Protein AF-A0A966Q0H3-F1 (afdb_monomer)

Solvent-accessible surface area (backbone atoms only — not comparable to full-atom values): 29306 Å² total; per-residue (Å²): 116,71,70,56,72,44,57,54,31,23,64,29,39,49,65,51,58,59,66,62,51,51,48,37,51,58,52,35,59,73,34,54,51,85,76,79,42,37,52,61,47,54,52,57,45,47,52,50,30,63,66,41,38,54,67,26,27,61,23,85,40,58,34,44,87,82,36,68,55,51,45,51,46,53,69,74,58,60,69,76,71,66,55,95,95,41,77,69,50,74,67,47,51,54,50,35,32,52,44,50,16,27,44,43,16,7,38,15,30,26,44,28,40,40,70,74,66,41,58,80,72,53,42,78,52,71,56,48,38,34,40,44,64,81,42,56,28,79,91,53,41,84,75,62,46,65,45,80,79,44,98,52,51,55,76,57,39,48,35,38,36,37,61,91,51,37,37,39,33,33,28,76,43,62,32,56,43,92,86,46,75,78,58,60,72,41,84,40,39,48,61,70,73,51,49,46,80,92,32,51,65,58,54,50,51,50,49,53,36,48,41,50,29,57,23,46,53,54,53,49,31,35,76,66,21,61,40,54,66,72,67,45,44,81,39,81,93,36,52,46,92,43,72,67,57,38,51,60,40,51,72,32,76,69,29,22,48,42,54,62,67,37,82,36,54,49,45,77,58,43,33,96,44,49,80,62,28,73,77,30,42,42,56,89,39,68,91,75,72,85,64,91,69,45,56,63,75,52,68,81,75,70,48,84,84,61,94,73,79,53,60,74,60,53,46,65,34,76,61,28,62,21,35,48,53,50,49,58,48,46,47,62,55,56,92,75,18,58,53,56,47,41,48,50,52,50,48,44,76,42,12,51,66,49,38,55,49,49,45,34,58,68,63,40,73,53,50,67,61,55,43,50,69,34,58,34,82,51,85,91,46,89,56,55,73,35,37,42,58,80,68,28,50,77,44,48,33,44,33,34,7,18,10,27,46,48,75,49,79,43,79,44,63,40,88,85,78,65,47,76,44,80,45,60,43,58,44,60,46,75,43,77,20,51,76,47,43,46,64,51,52,52,47,33,54,49,45,60,60,64,78,53,87,38,95,33,60,38,40,49,45,75,35,66,71,68,44,66,73,49,92,50,56,58,50,44,34,32,40,28,42,22,39,98,92,51,64,44,48,45,32,40,33,39,39,34,59,65,54,50,67,83,50,68,35,37,32,33,30,30,76,21,72,62,35,50,53,55,55,65,63,74,62,88,80,84,53,95,74,75,61,78,86,112

Mean predicted aligned error: 10.53 Å

Nearest PDB structures (foldseek):
  6hxt-assembly2_B  TM=2.323E-01  e=4.859E+00  Homo sapiens

Structure (mmCIF, N/CA/C/O backbone):
data_AF-A0A966Q0H3-F1
#
_entry.id   AF-A0A966Q0H3-F1
#
loop_
_atom_site.group_PDB
_atom_site.id
_atom_site.type_symbol
_atom_site.label_atom_id
_atom_site.label_alt_id
_atom_site.label_comp_id
_atom_site.label_asym_id
_atom_site.label_entity_id
_atom_site.label_seq_id
_atom_site.pdbx_PDB_ins_code
_atom_site.Cartn_x
_atom_site.Cartn_y
_atom_site.Cartn_z
_atom_site.occupancy
_atom_site.B_iso_or_equiv
_atom_site.auth_seq_id
_atom_site.auth_comp_id
_atom_site.auth_asym_id
_atom_site.auth_atom_id
_atom_site.pdbx_PDB_model_num
ATOM 1 N N . MET A 1 1 ? 5.434 16.702 6.478 1.00 52.69 1 MET A N 1
ATOM 2 C CA . MET A 1 1 ? 4.318 15.955 7.083 1.00 52.69 1 MET A CA 1
ATOM 3 C C . MET A 1 1 ? 4.585 14.485 6.889 1.00 52.69 1 MET A C 1
ATOM 5 O O . MET A 1 1 ? 4.750 14.071 5.744 1.00 52.69 1 MET A O 1
ATOM 9 N N . ALA A 1 2 ? 4.659 13.743 7.985 1.00 69.88 2 ALA A N 1
ATOM 10 C CA . ALA A 1 2 ? 4.952 12.314 7.953 1.00 69.88 2 ALA A CA 1
ATOM 11 C C . ALA A 1 2 ? 3.745 11.426 7.592 1.00 69.88 2 ALA A C 1
ATOM 13 O O . ALA A 1 2 ? 3.946 10.271 7.238 1.00 69.88 2 ALA A O 1
ATOM 14 N N . TYR A 1 3 ? 2.523 11.966 7.657 1.00 83.69 3 TYR A N 1
ATOM 15 C CA . TYR A 1 3 ? 1.271 11.202 7.575 1.00 83.69 3 TYR A CA 1
ATOM 16 C C . TYR A 1 3 ? 0.428 11.578 6.349 1.00 83.69 3 TYR A C 1
ATOM 18 O O . TYR A 1 3 ? 0.468 12.721 5.878 1.00 83.69 3 TYR A O 1
ATOM 26 N N . GLU A 1 4 ? -0.361 10.641 5.826 1.00 86.56 4 GLU A N 1
ATOM 27 C CA . GLU A 1 4 ? -1.357 10.937 4.790 1.00 86.56 4 GLU A CA 1
ATOM 28 C C . GLU A 1 4 ? -2.662 11.480 5.404 1.00 86.56 4 GLU A C 1
ATOM 30 O O . GLU A 1 4 ? -3.079 11.017 6.467 1.00 86.56 4 GLU A O 1
ATOM 35 N N . PRO A 1 5 ? -3.379 12.412 4.736 1.00 88.62 5 PRO A N 1
ATOM 36 C CA . PRO A 1 5 ? -4.655 12.919 5.242 1.00 88.62 5 PRO A CA 1
ATOM 37 C C . PRO A 1 5 ? -5.663 11.818 5.590 1.00 88.62 5 PRO A C 1
ATOM 39 O O . PRO A 1 5 ? -6.292 11.881 6.640 1.00 88.62 5 PRO A O 1
ATOM 42 N N . SER A 1 6 ? -5.765 10.773 4.766 1.00 89.81 6 SER A N 1
ATOM 43 C CA . SER A 1 6 ? -6.661 9.638 5.011 1.00 89.81 6 SER A CA 1
ATOM 44 C C . SER A 1 6 ? -6.337 8.844 6.282 1.00 89.81 6 SER A C 1
ATOM 46 O O . SER A 1 6 ? -7.254 8.331 6.920 1.00 89.81 6 SER A O 1
ATOM 48 N N . GLU A 1 7 ? -5.062 8.740 6.671 1.00 92.50 7 GLU A N 1
ATOM 49 C CA . GLU A 1 7 ? -4.665 8.070 7.920 1.00 92.50 7 GLU A CA 1
ATOM 50 C C . GLU A 1 7 ? -5.163 8.873 9.121 1.00 92.50 7 GLU A C 1
ATOM 52 O O . GLU A 1 7 ? -5.761 8.324 10.041 1.00 92.50 7 GLU A O 1
ATOM 57 N N . LEU A 1 8 ? -5.003 10.195 9.063 1.00 91.69 8 LEU A N 1
ATOM 58 C CA . LEU A 1 8 ? -5.463 11.108 10.105 1.00 91.69 8 LEU A CA 1
ATOM 59 C C . LEU A 1 8 ? -6.991 11.156 10.205 1.00 91.69 8 LEU A C 1
ATOM 61 O O . LEU A 1 8 ? -7.523 11.214 11.313 1.00 91.69 8 LEU A O 1
ATOM 65 N N . MET A 1 9 ? -7.706 11.041 9.079 1.00 95.50 9 MET A N 1
ATOM 66 C CA . MET A 1 9 ? -9.165 10.897 9.100 1.00 95.50 9 MET A CA 1
ATOM 67 C C . MET A 1 9 ? -9.597 9.639 9.853 1.00 95.50 9 MET A C 1
ATOM 69 O O . MET A 1 9 ? -10.513 9.708 10.668 1.00 95.50 9 MET A O 1
ATOM 73 N N . PHE A 1 10 ? -8.934 8.501 9.630 1.00 97.44 10 PHE A N 1
ATOM 74 C CA . PHE A 1 10 ? -9.196 7.295 10.419 1.00 97.44 10 PHE A CA 1
ATOM 75 C C . PHE A 1 10 ? -8.809 7.484 11.893 1.00 97.44 10 PHE A C 1
ATOM 77 O O . PHE A 1 10 ? -9.593 7.126 12.769 1.00 97.44 10 PHE A O 1
ATOM 84 N N . ALA A 1 11 ? -7.635 8.060 12.172 1.00 95.81 11 ALA A N 1
ATOM 85 C CA . ALA A 1 11 ? -7.118 8.250 13.528 1.00 95.81 11 ALA A CA 1
ATOM 86 C C . ALA A 1 11 ? -8.057 9.102 14.397 1.00 95.81 11 ALA A C 1
ATOM 88 O O . ALA A 1 11 ? -8.245 8.806 15.575 1.00 95.81 11 ALA A O 1
ATOM 89 N N . GLY A 1 12 ? -8.680 10.130 13.815 1.00 95.75 12 GLY A N 1
ATOM 90 C CA . GLY A 1 12 ? -9.733 10.895 14.480 1.00 95.75 12 GLY A CA 1
ATOM 91 C C . GLY A 1 12 ? -11.058 10.139 14.538 1.00 95.75 12 GLY A C 1
ATOM 92 O O . GLY A 1 12 ? -11.684 10.073 15.592 1.00 95.75 12 GLY A O 1
ATOM 93 N N . ALA A 1 13 ? -11.487 9.518 13.433 1.00 97.69 13 ALA A N 1
ATOM 94 C CA . ALA A 1 13 ? -12.774 8.824 13.366 1.00 97.69 13 ALA A CA 1
ATOM 95 C C . ALA A 1 13 ? -12.879 7.645 14.349 1.00 97.69 13 ALA A C 1
ATOM 97 O O . ALA A 1 13 ? -13.942 7.434 14.934 1.00 97.69 13 ALA A O 1
ATOM 98 N N . ILE A 1 14 ? -11.792 6.900 14.585 1.00 98.06 14 ILE A N 1
ATOM 99 C CA . ILE A 1 14 ? -11.795 5.741 15.489 1.00 98.06 14 ILE A CA 1
ATOM 100 C C . ILE A 1 14 ? -12.090 6.123 16.946 1.00 98.06 14 ILE A C 1
ATOM 102 O O . ILE A 1 14 ? -12.513 5.270 17.722 1.00 98.06 14 ILE A O 1
ATOM 106 N N . LEU A 1 15 ? -11.952 7.397 17.327 1.00 97.44 15 LEU A N 1
ATOM 107 C CA . LEU A 1 15 ? -12.292 7.889 18.666 1.00 97.44 15 LEU A CA 1
ATOM 108 C C . LEU A 1 15 ? -13.806 8.030 18.899 1.00 97.44 15 LEU A C 1
ATOM 110 O O . LEU A 1 15 ? -14.227 8.192 20.042 1.00 97.44 15 LEU A O 1
ATOM 114 N N . PHE A 1 16 ? -14.630 7.935 17.851 1.00 97.12 16 PHE A N 1
ATOM 115 C CA . PHE A 1 16 ? -16.082 8.091 17.946 1.00 97.12 16 PHE A CA 1
ATOM 116 C C . PHE A 1 16 ? -16.815 6.737 17.944 1.00 97.12 16 PHE A C 1
ATOM 118 O O . PHE A 1 16 ? -16.342 5.781 17.318 1.00 97.12 16 PHE A O 1
ATOM 125 N N . PRO A 1 17 ? -17.983 6.630 18.610 1.00 96.06 17 PRO A N 1
ATOM 126 C CA . PRO A 1 17 ? -18.838 5.445 18.542 1.00 96.06 17 PRO A CA 1
ATOM 127 C C . PRO A 1 17 ? -19.351 5.161 17.123 1.00 96.06 17 PRO A C 1
ATOM 129 O O . PRO A 1 17 ? -19.588 6.083 16.341 1.00 96.06 17 PRO A O 1
ATOM 132 N N . VAL A 1 18 ? -19.605 3.884 16.816 1.00 96.44 18 VAL A N 1
ATOM 133 C CA . VAL A 1 18 ? -20.085 3.437 15.492 1.00 96.44 18 VAL A CA 1
ATOM 134 C C . VAL A 1 18 ? -21.371 4.148 15.063 1.00 96.44 18 VAL A C 1
ATOM 136 O O . VAL A 1 18 ? -21.486 4.533 13.902 1.00 96.44 18 VAL A O 1
ATOM 139 N N . ASP A 1 19 ? -22.308 4.379 15.982 1.00 96.88 19 ASP A N 1
ATOM 140 C CA . ASP A 1 19 ? -23.579 5.036 15.654 1.00 96.88 19 ASP A CA 1
ATOM 141 C C . ASP A 1 19 ? -23.378 6.491 15.221 1.00 96.88 19 ASP A C 1
ATOM 143 O O . ASP A 1 19 ? -24.004 6.945 14.267 1.00 96.88 19 ASP A O 1
ATOM 147 N N . THR A 1 20 ? -22.431 7.204 15.844 1.00 96.81 20 THR A N 1
ATOM 148 C CA . THR A 1 20 ? -22.044 8.557 15.416 1.00 96.81 20 THR A CA 1
ATOM 149 C C . THR A 1 20 ? -21.459 8.540 14.006 1.00 96.81 20 THR A C 1
ATOM 151 O O . THR A 1 20 ? -21.799 9.385 13.183 1.00 96.81 20 THR A O 1
ATOM 154 N N . LEU A 1 21 ? -20.601 7.563 13.710 1.00 97.00 21 LEU A N 1
ATOM 155 C CA . LEU A 1 21 ? -19.986 7.410 12.393 1.00 97.00 21 LEU A CA 1
ATOM 156 C C . LEU A 1 21 ? -21.029 7.101 11.305 1.00 97.00 21 LEU A C 1
ATOM 158 O O . LEU A 1 21 ? -21.007 7.704 10.232 1.00 97.00 21 LEU A O 1
ATOM 162 N N . LYS A 1 22 ? -21.970 6.194 11.590 1.00 95.81 22 LYS A N 1
ATOM 163 C CA . LYS A 1 22 ? -23.069 5.835 10.679 1.00 95.81 22 LYS A CA 1
ATOM 164 C C . LYS A 1 22 ? -24.048 6.991 10.464 1.00 95.81 22 LYS A C 1
ATOM 166 O O . LYS A 1 22 ? -24.514 7.175 9.341 1.00 95.81 22 LYS A O 1
ATOM 171 N N . ASP A 1 23 ? -24.323 7.789 11.496 1.00 95.00 23 ASP A N 1
ATOM 172 C CA . ASP A 1 23 ? -25.164 8.988 11.392 1.00 95.00 23 ASP A CA 1
ATOM 173 C C . ASP A 1 23 ? -24.556 10.034 10.446 1.00 95.00 23 ASP A C 1
ATOM 175 O O . ASP A 1 23 ? -25.260 10.551 9.577 1.00 95.00 23 ASP A O 1
ATOM 179 N N . VAL A 1 24 ? -23.241 10.280 10.537 1.00 94.62 24 VAL A N 1
ATOM 180 C CA . VAL A 1 24 ? -22.533 11.182 9.611 1.00 94.62 24 VAL A CA 1
ATOM 181 C C . VAL A 1 24 ? -22.726 10.722 8.166 1.00 94.62 24 VAL A C 1
ATOM 183 O O . VAL A 1 24 ? -23.177 11.511 7.340 1.00 94.62 24 VAL A O 1
ATOM 186 N N . ILE A 1 25 ? -22.479 9.442 7.868 1.00 92.81 25 ILE A N 1
ATOM 187 C CA . ILE A 1 25 ? -22.660 8.889 6.514 1.00 92.81 25 ILE A CA 1
ATOM 188 C C . ILE A 1 25 ? -24.111 9.017 6.038 1.00 92.81 25 ILE A C 1
ATOM 190 O O . ILE A 1 25 ? -24.350 9.495 4.930 1.00 92.81 25 ILE A O 1
ATOM 194 N N . SER A 1 26 ? -25.078 8.636 6.877 1.00 91.06 26 SER A N 1
ATOM 195 C CA . SER A 1 26 ? -26.510 8.703 6.553 1.00 91.06 26 SER A CA 1
ATOM 196 C C . SER A 1 26 ? -26.954 10.127 6.210 1.00 91.06 26 SER A C 1
ATOM 198 O O . SER A 1 26 ? -27.707 10.332 5.257 1.00 91.06 26 SER A O 1
ATOM 200 N N . LYS A 1 27 ? -26.456 11.128 6.945 1.00 89.38 27 LYS A N 1
ATOM 201 C CA . LYS A 1 27 ? -26.718 12.545 6.662 1.00 89.38 27 LYS A CA 1
ATOM 202 C C . LYS A 1 27 ? -26.044 13.000 5.371 1.00 89.38 27 LYS A C 1
ATOM 204 O O . LYS A 1 27 ? -26.692 13.659 4.568 1.00 89.38 27 LYS A O 1
ATOM 209 N N . SER A 1 28 ? -24.797 12.597 5.128 1.00 87.31 28 SER A N 1
ATOM 210 C CA . SER A 1 28 ? -24.053 12.952 3.911 1.00 87.31 28 SER A CA 1
ATOM 211 C C . SER A 1 28 ? -24.616 12.335 2.627 1.00 87.31 28 SER A C 1
ATOM 213 O O . SER A 1 28 ? -24.380 12.858 1.543 1.00 87.31 28 SER A O 1
ATOM 215 N N . GLN A 1 29 ? -25.349 11.224 2.710 1.00 83.31 29 GLN A N 1
ATOM 216 C CA . GLN A 1 29 ? -25.991 10.603 1.545 1.00 83.31 29 GLN A CA 1
ATOM 217 C C . GLN A 1 29 ? -27.308 11.283 1.132 1.00 83.31 29 GLN A C 1
ATOM 219 O O . GLN A 1 29 ? -27.792 11.036 0.030 1.00 83.31 29 GLN A O 1
ATOM 224 N N . LYS A 1 30 ? -27.886 12.147 1.978 1.00 72.94 30 LYS A N 1
ATOM 225 C CA . LYS A 1 30 ? -29.176 12.834 1.740 1.00 72.94 30 LYS A CA 1
ATOM 226 C C . LYS A 1 30 ? -29.025 14.234 1.118 1.00 72.94 30 LYS A C 1
ATOM 228 O O . LYS A 1 30 ? -29.977 15.005 1.065 1.00 72.94 30 LYS A O 1
ATOM 233 N N . SER A 1 31 ? -27.822 14.555 0.668 1.00 63.09 31 SER A N 1
ATOM 234 C CA . SER A 1 31 ? -27.325 15.899 0.380 1.00 63.09 31 SER A CA 1
ATOM 235 C C . SER A 1 31 ? -27.602 16.405 -1.043 1.00 63.09 31 SER A C 1
ATOM 237 O O . SER A 1 31 ? -27.559 15.620 -1.988 1.00 63.09 31 SER A O 1
ATOM 239 N N . ASN A 1 32 ? -27.819 17.721 -1.227 1.00 56.22 32 ASN A N 1
ATOM 240 C CA . ASN A 1 32 ? -28.086 18.346 -2.537 1.00 56.22 32 ASN A CA 1
ATOM 241 C C . ASN A 1 32 ? -27.192 19.584 -2.822 1.00 56.22 32 ASN A C 1
ATOM 243 O O . ASN A 1 32 ? -27.543 20.704 -2.447 1.00 56.22 32 ASN A O 1
ATOM 247 N N . PRO A 1 33 ? -26.094 19.437 -3.587 1.00 53.00 33 PRO A N 1
ATOM 248 C CA . PRO A 1 33 ? -25.017 20.433 -3.681 1.00 53.00 33 PRO A CA 1
ATOM 249 C C . PRO A 1 33 ? -25.366 21.754 -4.388 1.00 53.00 33 PRO A C 1
ATOM 251 O O . PRO A 1 33 ? -24.578 22.697 -4.312 1.00 53.00 33 PRO A O 1
ATOM 254 N N . LYS A 1 34 ? -26.519 21.886 -5.063 1.00 46.12 34 LYS A N 1
ATOM 255 C CA . LYS A 1 34 ? -26.890 23.122 -5.789 1.00 46.12 34 LYS A CA 1
ATOM 256 C C . LYS A 1 34 ? -27.102 24.348 -4.893 1.00 46.12 34 LYS A C 1
ATOM 258 O O . LYS A 1 34 ? -27.121 25.462 -5.409 1.00 46.12 34 LYS A O 1
ATOM 263 N N . LYS A 1 35 ? -27.256 24.165 -3.580 1.00 46.34 35 LYS A N 1
ATOM 264 C CA . LYS A 1 35 ? -27.398 25.267 -2.613 1.00 46.34 35 LYS A CA 1
ATOM 265 C C . LYS A 1 35 ? -26.135 25.538 -1.790 1.00 46.34 35 LYS A C 1
ATOM 267 O O . LYS A 1 35 ? -26.164 26.379 -0.904 1.00 46.34 35 LYS A O 1
ATOM 272 N N . GLY A 1 36 ? -25.036 24.822 -2.052 1.00 47.38 36 GLY A N 1
ATOM 273 C CA . GLY A 1 36 ? -23.924 24.742 -1.095 1.00 47.38 36 GLY A CA 1
ATOM 274 C C . GLY A 1 36 ? -24.283 23.950 0.168 1.00 47.38 36 GLY A C 1
ATOM 275 O O . GLY A 1 36 ? -23.468 23.861 1.078 1.00 47.38 36 GLY A O 1
ATOM 276 N N . GLU A 1 37 ? -25.483 23.364 0.186 1.00 52.28 37 GLU A N 1
ATOM 277 C CA . GLU A 1 37 ? -26.007 22.538 1.259 1.00 52.28 37 GLU A CA 1
ATOM 278 C C . GLU A 1 37 ? -25.712 21.066 0.932 1.00 52.28 37 GLU A C 1
ATOM 280 O O . GLU A 1 37 ? -25.933 20.617 -0.194 1.00 52.28 37 GLU A O 1
ATOM 285 N N . GLY A 1 38 ? -25.181 20.288 1.870 1.00 58.12 38 GLY A N 1
ATOM 286 C CA . GLY A 1 38 ? -25.009 18.847 1.689 1.00 58.12 38 GLY A CA 1
ATOM 287 C C . GLY A 1 38 ? -23.731 18.219 2.241 1.00 58.12 38 GLY A C 1
ATOM 288 O O . GLY A 1 38 ? -23.667 17.000 2.406 1.00 58.12 38 GLY A O 1
ATOM 289 N N . PHE A 1 39 ? -22.701 18.995 2.545 1.00 77.44 39 PHE A N 1
ATOM 290 C CA . PHE A 1 39 ? -21.511 18.453 3.204 1.00 77.44 39 PHE A CA 1
ATOM 291 C C . PHE A 1 39 ? -21.369 18.923 4.645 1.00 77.44 39 PHE A C 1
ATOM 293 O O . PHE A 1 39 ? -20.378 18.583 5.271 1.00 77.44 39 PHE A O 1
ATOM 300 N N . GLU A 1 40 ? -22.374 19.576 5.230 1.00 84.69 40 GLU A N 1
ATOM 301 C CA . GLU A 1 40 ? -22.336 20.088 6.605 1.00 84.69 40 GLU A CA 1
ATOM 302 C C . GLU A 1 40 ? -22.062 18.975 7.610 1.00 84.69 40 GLU A C 1
ATOM 304 O O . GLU A 1 40 ? -21.339 19.178 8.578 1.00 84.69 40 GLU A O 1
ATOM 309 N N . ALA A 1 41 ? -22.601 17.776 7.369 1.00 88.62 41 ALA A N 1
ATOM 310 C CA . ALA A 1 41 ? -22.303 16.619 8.203 1.00 88.62 41 ALA A CA 1
ATOM 311 C C . ALA A 1 41 ? -20.818 16.218 8.123 1.00 88.62 41 ALA A C 1
ATOM 313 O O . ALA A 1 41 ? -20.237 15.871 9.149 1.00 88.62 41 ALA A O 1
ATOM 314 N N . LEU A 1 42 ? -20.197 16.289 6.938 1.00 91.69 42 LEU A N 1
ATOM 315 C CA . LEU A 1 42 ? -18.768 16.007 6.766 1.00 91.69 42 LEU A CA 1
ATOM 316 C C . LEU A 1 42 ? -17.894 17.159 7.268 1.00 91.69 42 LEU A C 1
ATOM 318 O O . LEU A 1 42 ? -16.872 16.887 7.884 1.00 91.69 42 LEU A O 1
ATOM 322 N N . ASP A 1 43 ? -18.298 18.412 7.063 1.00 91.06 43 ASP A N 1
ATOM 323 C CA . ASP A 1 43 ? -17.611 19.607 7.561 1.00 91.06 43 ASP A CA 1
ATOM 324 C C . ASP A 1 43 ? -17.606 19.618 9.095 1.00 91.06 43 ASP A C 1
ATOM 326 O O . ASP A 1 43 ? -16.552 19.679 9.724 1.00 91.06 43 ASP A O 1
ATOM 330 N N . ALA A 1 44 ? -18.775 19.443 9.717 1.00 93.25 44 ALA A N 1
ATOM 331 C CA . ALA A 1 44 ? -18.895 19.366 11.169 1.00 93.25 44 ALA A CA 1
ATOM 332 C C . ALA A 1 44 ? -18.134 18.160 11.737 1.00 93.25 44 ALA A C 1
ATOM 334 O O . ALA A 1 44 ? -17.602 18.216 12.848 1.00 93.25 44 ALA A O 1
ATOM 335 N N . PHE A 1 45 ? -18.077 17.048 10.999 1.00 95.56 45 PHE A N 1
ATOM 336 C CA . PHE A 1 45 ? -17.287 15.897 11.417 1.00 95.56 45 PHE A CA 1
ATOM 337 C C . PHE A 1 45 ? -15.781 16.120 11.238 1.00 95.56 45 PHE A C 1
ATOM 339 O O . PHE A 1 45 ? -15.008 15.687 12.091 1.00 95.56 45 PHE A O 1
ATOM 346 N N . LEU A 1 46 ? -15.353 16.848 10.205 1.00 95.00 46 LEU A N 1
ATOM 347 C CA . LEU A 1 46 ? -13.967 17.275 10.039 1.00 95.00 46 LEU A CA 1
ATOM 348 C C . LEU A 1 46 ? -13.521 18.139 11.221 1.00 95.00 46 LEU A C 1
ATOM 350 O O . LEU A 1 46 ? -12.462 17.881 11.788 1.00 95.00 46 LEU A O 1
ATOM 354 N N . ASP A 1 47 ? -14.346 19.088 11.663 1.00 93.94 47 ASP A N 1
ATOM 355 C CA . ASP A 1 47 ? -14.053 19.905 12.846 1.00 93.94 47 ASP A CA 1
ATOM 356 C C . ASP A 1 47 ? -13.915 19.048 14.113 1.00 93.94 47 ASP A C 1
ATOM 358 O O . ASP A 1 47 ? -12.999 19.249 14.917 1.00 93.94 47 ASP A O 1
ATOM 362 N N . LYS A 1 48 ? -14.769 18.026 14.271 1.00 95.56 48 LYS A N 1
ATOM 363 C CA . LYS A 1 48 ? -14.655 17.045 15.364 1.00 95.56 48 LYS A CA 1
ATOM 364 C C . LYS A 1 48 ? -13.357 16.240 15.284 1.00 95.56 48 LYS A C 1
ATOM 366 O O . LYS A 1 48 ? -12.694 16.077 16.309 1.00 95.56 48 LYS A O 1
ATOM 371 N N . ILE A 1 49 ? -12.966 15.775 14.095 1.00 94.62 49 ILE A N 1
ATOM 372 C CA . ILE A 1 49 ? -11.681 15.095 13.868 1.00 94.62 49 ILE A CA 1
ATOM 373 C C . ILE A 1 49 ? -10.529 16.022 14.264 1.00 94.62 49 ILE A C 1
ATOM 375 O O . ILE A 1 49 ? -9.685 15.637 15.074 1.00 94.62 49 ILE A O 1
ATOM 379 N N . LEU A 1 50 ? -10.524 17.260 13.768 1.00 91.38 50 LEU A N 1
ATOM 380 C CA . LEU A 1 50 ? -9.493 18.255 14.062 1.00 91.38 50 LEU A CA 1
ATOM 381 C C . LEU A 1 50 ? -9.398 18.568 15.560 1.00 91.38 50 LEU A C 1
ATOM 383 O O . LEU A 1 50 ? -8.293 18.667 16.091 1.00 91.38 50 LEU A O 1
ATOM 387 N N . GLY A 1 51 ? -10.530 18.667 16.258 1.00 91.19 51 GLY A N 1
ATOM 388 C CA . GLY A 1 51 ? -10.571 18.847 17.710 1.00 91.19 51 GLY A CA 1
ATOM 389 C C . GLY A 1 51 ? -10.084 17.623 18.493 1.00 91.19 51 GLY A C 1
ATOM 390 O O . GLY A 1 51 ? -9.544 17.772 19.591 1.00 91.19 51 GLY A O 1
ATOM 391 N N . SER A 1 52 ? -10.240 16.421 17.932 1.00 91.81 52 SER A N 1
ATOM 392 C CA . SER A 1 52 ? -9.802 15.161 18.546 1.00 91.81 52 SER A CA 1
ATOM 393 C C . SER A 1 52 ? -8.303 14.886 18.397 1.00 91.81 52 SER A C 1
ATOM 395 O O . SER A 1 52 ? -7.766 14.080 19.153 1.00 91.81 52 SER A O 1
ATOM 397 N N . MET A 1 53 ? -7.605 15.600 17.502 1.00 88.88 53 MET A N 1
ATOM 398 C CA . MET A 1 53 ? -6.161 15.439 17.262 1.00 88.88 53 MET A CA 1
ATOM 399 C C . MET A 1 53 ? -5.316 15.573 18.532 1.00 88.88 53 MET A C 1
ATOM 401 O O . MET A 1 53 ? -4.254 14.963 18.628 1.00 88.88 53 MET A O 1
ATOM 405 N N . LYS A 1 54 ? -5.813 16.312 19.532 1.00 90.56 54 LYS A N 1
ATOM 406 C CA . LYS A 1 54 ? -5.166 16.448 20.842 1.00 90.56 54 LYS A CA 1
ATOM 407 C C . LYS A 1 54 ? -5.103 15.177 21.685 1.00 90.56 54 LYS A C 1
ATOM 409 O O . LYS A 1 54 ? -4.396 15.138 22.682 1.00 90.56 54 LYS A O 1
ATOM 414 N N . ASN A 1 55 ? -5.843 14.151 21.282 1.00 93.25 55 ASN A N 1
ATOM 415 C CA . ASN A 1 55 ? -5.912 12.855 21.946 1.00 93.25 55 ASN A CA 1
ATOM 416 C C . ASN A 1 55 ? -5.170 11.763 21.152 1.00 93.25 55 ASN A C 1
ATOM 418 O O . ASN A 1 55 ? -5.321 10.581 21.447 1.00 93.25 55 ASN A O 1
ATOM 422 N N . ILE A 1 56 ? -4.413 12.145 20.119 1.00 93.44 56 ILE A N 1
ATOM 423 C CA . ILE A 1 56 ? -3.694 11.225 19.235 1.00 93.44 56 ILE A CA 1
ATOM 424 C C . ILE A 1 56 ? -2.202 11.469 19.410 1.00 93.44 56 ILE A C 1
ATOM 426 O O . ILE A 1 56 ? -1.734 12.597 19.268 1.00 93.44 56 ILE A O 1
ATOM 430 N N . TYR A 1 57 ? -1.439 10.415 19.679 1.00 92.38 57 TYR A N 1
ATOM 431 C CA . TYR A 1 57 ? 0.014 10.504 19.735 1.00 92.38 57 TYR A CA 1
ATOM 432 C C . TYR A 1 57 ? 0.600 10.598 18.327 1.00 92.38 57 TYR A C 1
ATOM 434 O O . TYR A 1 57 ? 0.400 9.716 17.486 1.00 92.38 57 TYR A O 1
ATOM 442 N N . MET A 1 58 ? 1.354 11.667 18.085 1.00 87.94 58 MET A N 1
ATOM 443 C CA . MET A 1 58 ? 2.096 11.917 16.852 1.00 87.94 58 MET A CA 1
ATOM 444 C C . MET A 1 58 ? 3.588 11.939 17.192 1.00 87.94 58 MET A C 1
ATOM 446 O O . MET A 1 58 ? 4.162 12.983 17.490 1.00 87.94 58 MET A O 1
ATOM 450 N N . GLY A 1 59 ? 4.223 10.766 17.195 1.00 84.62 59 GLY A N 1
ATOM 451 C CA . GLY A 1 59 ? 5.551 10.606 17.788 1.00 84.62 59 GLY A CA 1
ATOM 452 C C . GLY A 1 59 ? 5.477 10.415 19.302 1.00 84.62 59 GLY A C 1
ATOM 453 O O . GLY A 1 59 ? 4.704 9.598 19.791 1.00 84.62 59 GLY A O 1
ATOM 454 N N . GLU A 1 60 ? 6.292 11.154 20.053 1.00 84.25 60 GLU A N 1
ATOM 455 C CA . GLU A 1 60 ? 6.386 11.028 21.521 1.00 84.25 60 GLU A CA 1
ATOM 456 C C . GLU A 1 60 ? 5.363 11.870 22.286 1.00 84.25 60 GLU A C 1
ATOM 458 O O . GLU A 1 60 ? 5.282 11.781 23.506 1.00 84.25 60 GLU A O 1
ATOM 463 N N . LYS A 1 61 ? 4.609 12.725 21.596 1.00 85.25 61 LYS A N 1
ATOM 464 C CA . LYS A 1 61 ? 3.690 13.669 22.228 1.00 85.25 61 LYS A CA 1
ATOM 465 C C . LYS A 1 61 ? 2.296 13.515 21.648 1.00 85.25 61 LYS A C 1
ATOM 467 O O . LYS A 1 61 ? 2.127 13.097 20.500 1.00 85.25 61 LYS A O 1
ATOM 472 N N . LEU A 1 62 ? 1.305 13.864 22.460 1.00 85.56 62 LEU A N 1
ATOM 473 C CA . LEU A 1 62 ? -0.034 14.129 21.960 1.00 85.56 62 LEU A CA 1
ATOM 474 C C . LEU A 1 62 ? 0.037 15.268 20.947 1.00 85.56 62 LEU A C 1
ATOM 476 O O . LEU A 1 62 ? 0.779 16.229 21.153 1.00 85.56 62 LEU A O 1
ATOM 480 N N . GLY A 1 63 ? -0.733 15.150 19.869 1.00 79.44 63 GLY A N 1
ATOM 481 C CA . GLY A 1 63 ? -0.868 16.218 18.898 1.00 79.44 63 GLY A CA 1
ATOM 482 C C . GLY A 1 63 ? -1.364 17.493 19.574 1.00 79.44 63 GLY A C 1
ATOM 483 O O . GLY A 1 63 ? -2.167 17.484 20.497 1.00 79.44 63 GLY A O 1
ATOM 484 N N . THR A 1 64 ? -0.894 18.633 19.122 1.00 78.62 64 THR A N 1
ATOM 485 C CA . THR A 1 64 ? -1.316 19.940 19.607 1.00 78.62 64 THR A CA 1
ATOM 486 C C . THR A 1 64 ? -1.544 20.848 18.415 1.00 78.62 64 THR A C 1
ATOM 488 O O . THR A 1 64 ? -1.051 20.614 17.313 1.00 78.62 64 THR A O 1
ATOM 491 N N . ASN A 1 65 ? -2.295 21.928 18.618 1.00 73.06 65 ASN A N 1
ATOM 492 C CA . ASN A 1 65 ? -2.544 22.887 17.543 1.00 73.06 65 ASN A CA 1
ATOM 493 C C . ASN A 1 65 ? -1.268 23.601 17.059 1.00 73.06 65 ASN A C 1
ATOM 495 O O . ASN A 1 65 ? -1.294 24.169 15.971 1.00 73.06 65 ASN A O 1
ATOM 499 N N . SER A 1 66 ? -0.187 23.563 17.843 1.00 78.19 66 SER A N 1
ATOM 500 C CA . SER A 1 66 ? 1.136 24.087 17.493 1.00 78.19 66 SER A CA 1
ATOM 501 C C . SER A 1 66 ? 2.035 23.077 16.777 1.00 78.19 66 SER A C 1
ATOM 503 O O . SER A 1 66 ? 3.063 23.475 16.232 1.00 78.19 66 SER A O 1
ATOM 505 N N . ASP A 1 67 ? 1.687 21.787 16.760 1.00 81.75 67 ASP A N 1
ATOM 506 C CA . ASP A 1 67 ? 2.531 20.784 16.118 1.00 81.75 67 ASP A CA 1
ATOM 507 C C . ASP A 1 67 ? 2.527 20.946 14.601 1.00 81.75 67 ASP A C 1
ATOM 509 O O . ASP A 1 67 ? 1.477 21.020 13.955 1.00 81.75 67 ASP A O 1
ATOM 513 N N . ALA A 1 68 ? 3.726 20.940 14.015 1.00 83.62 68 ALA A N 1
ATOM 514 C CA . ALA A 1 68 ? 3.919 21.138 12.583 1.00 83.62 68 ALA A CA 1
ATOM 515 C C . ALA A 1 68 ? 3.135 20.120 11.736 1.00 83.62 68 ALA A C 1
ATOM 517 O O . ALA A 1 68 ? 2.631 20.473 10.670 1.00 83.62 68 ALA A O 1
ATOM 518 N N . ASP A 1 69 ? 2.983 18.877 12.206 1.00 81.56 69 ASP A N 1
ATOM 519 C CA . ASP A 1 69 ? 2.188 17.857 11.516 1.00 81.56 69 ASP A CA 1
ATOM 520 C C . ASP A 1 69 ? 0.676 18.140 11.584 1.00 81.56 69 ASP A C 1
ATOM 522 O O . ASP A 1 69 ? -0.006 17.984 10.569 1.00 81.56 69 ASP A O 1
ATOM 526 N N . VAL A 1 70 ? 0.155 18.627 12.720 1.00 84.06 70 VAL A N 1
ATOM 527 C CA . VAL A 1 70 ? -1.262 19.020 12.871 1.00 84.06 70 VAL A CA 1
ATOM 528 C C . VAL A 1 70 ? -1.574 20.255 12.025 1.00 84.06 70 VAL A C 1
ATOM 530 O O . VAL A 1 70 ? -2.585 20.282 11.320 1.00 84.06 70 VAL A O 1
ATOM 533 N N . ILE A 1 71 ? -0.696 21.261 12.038 1.00 86.62 71 ILE A N 1
ATOM 534 C CA . ILE A 1 71 ? -0.825 22.465 11.202 1.00 86.62 71 ILE A CA 1
ATOM 535 C C . ILE A 1 71 ? -0.790 22.083 9.724 1.00 86.62 71 ILE A C 1
ATOM 537 O O . ILE A 1 71 ? -1.665 22.473 8.949 1.00 86.62 71 ILE A O 1
ATOM 541 N N . ALA A 1 72 ? 0.193 21.275 9.322 1.00 86.69 72 ALA A N 1
ATOM 542 C CA . ALA A 1 72 ? 0.289 20.825 7.946 1.00 86.69 72 ALA A CA 1
ATOM 543 C C . ALA A 1 72 ? -0.962 20.030 7.539 1.00 86.69 72 ALA A C 1
ATOM 545 O O . ALA A 1 72 ? -1.396 20.140 6.391 1.00 86.69 72 ALA A O 1
ATOM 546 N N . PHE A 1 73 ? -1.540 19.232 8.448 1.00 87.44 73 PHE A N 1
ATOM 547 C CA . PHE A 1 73 ? -2.755 18.466 8.177 1.00 87.44 73 PHE A CA 1
ATOM 548 C C . PHE A 1 73 ? -3.929 19.395 7.915 1.00 87.44 73 PHE A C 1
ATOM 550 O O . PHE A 1 73 ? -4.519 19.300 6.841 1.00 87.44 73 PHE A O 1
ATOM 557 N N . LYS A 1 74 ? -4.185 20.350 8.818 1.00 89.50 74 LYS A N 1
ATOM 558 C CA . LYS A 1 74 ? -5.212 21.392 8.650 1.00 89.50 74 LYS A CA 1
ATOM 559 C C . LYS A 1 74 ? -5.101 22.087 7.293 1.00 89.50 74 LYS A C 1
ATOM 561 O O . LYS A 1 74 ? -6.096 22.205 6.581 1.00 89.50 74 LYS A O 1
ATOM 566 N N . ASN A 1 75 ? -3.883 22.444 6.887 1.00 89.62 75 ASN A N 1
ATOM 567 C CA . ASN A 1 75 ? -3.633 23.089 5.597 1.00 89.62 75 ASN A CA 1
ATOM 568 C C . ASN A 1 75 ? -3.972 22.185 4.398 1.00 89.62 75 ASN A C 1
ATOM 570 O O . ASN A 1 75 ? -4.434 22.677 3.374 1.00 89.62 75 ASN A O 1
ATOM 574 N N . LYS A 1 76 ? -3.765 20.864 4.502 1.00 87.81 76 LYS A N 1
ATOM 575 C CA . LYS A 1 76 ? -4.104 19.907 3.431 1.00 87.81 76 LYS A CA 1
ATOM 576 C C . LYS A 1 76 ? -5.593 19.573 3.348 1.00 87.81 76 LYS A C 1
ATOM 578 O O . LYS A 1 76 ? -6.037 19.151 2.286 1.00 87.81 76 LYS A O 1
ATOM 583 N N . VAL A 1 77 ? -6.335 19.716 4.445 1.00 90.19 77 VAL A N 1
ATOM 584 C CA . VAL A 1 77 ? -7.765 19.359 4.524 1.00 90.19 77 VAL A CA 1
ATOM 585 C C . VAL A 1 77 ? -8.683 20.573 4.577 1.00 90.19 77 VAL A C 1
ATOM 587 O O . VAL A 1 77 ? -9.856 20.458 4.914 1.00 90.19 77 VAL A O 1
ATOM 590 N N . THR A 1 78 ? -8.156 21.750 4.244 1.00 89.31 78 THR A N 1
ATOM 591 C CA . THR A 1 78 ? -8.946 22.978 4.192 1.00 89.31 78 THR A CA 1
ATOM 592 C C . THR A 1 78 ? -10.012 22.874 3.103 1.00 89.31 78 THR A C 1
ATOM 594 O O . THR A 1 78 ? -9.699 22.648 1.934 1.00 89.31 78 THR A O 1
ATOM 597 N N . ILE A 1 79 ? -11.268 23.075 3.499 1.00 88.88 79 ILE A N 1
ATOM 598 C CA . ILE A 1 79 ? -12.413 23.134 2.592 1.00 88.88 79 ILE A CA 1
ATOM 599 C C . ILE A 1 79 ? -12.543 24.560 2.055 1.00 88.88 79 ILE A C 1
ATOM 601 O O . ILE A 1 79 ? -12.740 25.515 2.812 1.00 88.88 79 ILE A O 1
ATOM 605 N N . ALA A 1 80 ? -12.429 24.711 0.738 1.00 87.38 80 ALA A N 1
ATOM 606 C CA . ALA A 1 80 ? -12.660 25.982 0.068 1.00 87.38 80 ALA A CA 1
ATOM 607 C C . ALA A 1 80 ? -14.141 26.371 0.172 1.00 87.38 80 ALA A C 1
ATOM 609 O O . ALA A 1 80 ? -15.022 25.544 -0.076 1.00 87.38 80 ALA A O 1
ATOM 610 N N . LYS A 1 81 ? -14.407 27.640 0.500 1.00 83.62 81 LYS A N 1
ATOM 611 C CA . LYS A 1 81 ? -15.756 28.218 0.576 1.00 83.62 81 LYS A CA 1
ATOM 612 C C . LYS A 1 81 ? -15.974 29.238 -0.552 1.00 83.62 81 LYS A C 1
ATOM 614 O O . LYS A 1 81 ? -15.013 29.915 -0.931 1.00 83.62 81 LYS A O 1
ATOM 619 N N . PRO A 1 82 ? -17.208 29.385 -1.076 1.00 76.44 82 PRO A N 1
ATOM 620 C CA . PRO A 1 82 ? -17.538 30.437 -2.038 1.00 76.44 82 PRO A CA 1
ATOM 621 C C . PRO A 1 82 ? -17.177 31.825 -1.492 1.00 76.44 82 PRO A C 1
ATOM 623 O O . PRO A 1 82 ? -17.412 32.117 -0.319 1.00 76.44 82 PRO A O 1
ATOM 626 N N . LYS A 1 83 ? -16.623 32.700 -2.337 1.00 79.62 83 LYS A N 1
ATOM 627 C CA . LYS A 1 83 ? -16.293 34.090 -1.969 1.00 79.62 83 LYS A CA 1
ATOM 628 C C . LYS A 1 83 ? -17.370 35.013 -2.522 1.00 79.62 83 LYS A C 1
ATOM 630 O O . LYS A 1 83 ? -17.558 35.003 -3.730 1.00 79.62 83 LYS A O 1
ATOM 635 N N . SER A 1 84 ? -18.043 35.790 -1.669 1.00 74.75 84 SER A N 1
ATOM 636 C CA . SER A 1 84 ? -19.019 36.857 -1.989 1.00 74.75 84 SER A CA 1
ATOM 637 C C . SER A 1 84 ? -19.532 36.871 -3.442 1.00 74.75 84 SER A C 1
ATOM 639 O O . SER A 1 84 ? -19.065 37.652 -4.269 1.00 74.75 84 SER A O 1
ATOM 641 N N . GLY A 1 85 ? -20.471 35.972 -3.759 1.00 69.00 85 GLY A N 1
ATOM 642 C CA . GLY A 1 85 ? -21.140 35.899 -5.067 1.00 69.00 85 GLY A CA 1
ATOM 643 C C . GLY A 1 85 ? -20.415 35.111 -6.170 1.00 69.00 85 GLY A C 1
ATOM 644 O O . GLY A 1 85 ? -20.967 34.961 -7.257 1.00 69.00 85 GLY A O 1
ATOM 645 N N . LYS A 1 86 ? -19.214 34.576 -5.921 1.00 76.00 86 LYS A N 1
ATOM 646 C CA . LYS A 1 86 ? -18.476 33.719 -6.862 1.00 76.00 86 LYS A CA 1
ATOM 647 C C . LYS A 1 86 ? -18.567 32.244 -6.449 1.00 76.00 86 LYS A C 1
ATOM 649 O O . LYS A 1 86 ? -18.222 31.927 -5.305 1.00 76.00 86 LYS A O 1
ATOM 654 N N . PRO A 1 87 ? -18.989 31.342 -7.357 1.00 75.56 87 PRO A N 1
ATOM 655 C CA . PRO A 1 87 ? -18.964 29.907 -7.099 1.00 75.56 87 PRO A CA 1
ATOM 656 C C . PRO A 1 87 ? -17.521 29.404 -6.961 1.00 75.56 87 PRO A C 1
ATOM 658 O O . PRO A 1 87 ? -16.574 30.071 -7.385 1.00 75.56 87 PRO A O 1
ATOM 661 N N . LEU A 1 88 ? -17.364 28.216 -6.377 1.00 78.81 88 LEU A N 1
ATOM 662 C CA . LEU A 1 88 ? -16.078 27.521 -6.351 1.00 78.81 88 LEU A CA 1
ATOM 663 C C . LEU A 1 88 ? -15.605 27.220 -7.778 1.00 78.81 88 LEU A C 1
ATOM 665 O O . LEU A 1 88 ? -16.401 26.910 -8.664 1.00 78.81 88 LEU A O 1
ATOM 669 N N . THR A 1 89 ? -14.296 27.272 -7.990 1.00 83.25 89 THR A N 1
ATOM 670 C CA . THR A 1 89 ? -13.670 26.774 -9.218 1.00 83.25 89 THR A CA 1
ATOM 671 C C . THR A 1 89 ? -13.715 25.243 -9.268 1.00 83.25 89 THR A C 1
ATOM 673 O O . THR A 1 89 ? -13.705 24.579 -8.229 1.00 83.25 89 THR A O 1
ATOM 676 N N . ASP A 1 90 ? -13.655 24.653 -10.468 1.00 80.25 90 ASP A N 1
ATOM 677 C CA . ASP A 1 90 ? -13.573 23.189 -10.633 1.00 80.25 90 ASP A CA 1
ATOM 678 C C . ASP A 1 90 ? -12.397 22.578 -9.837 1.00 80.25 90 ASP A C 1
ATOM 680 O O . ASP A 1 90 ? -12.486 21.460 -9.326 1.00 80.25 90 ASP A O 1
ATOM 684 N N . SER A 1 91 ? -11.284 23.313 -9.704 1.00 85.31 91 SER A N 1
ATOM 685 C CA . SER A 1 91 ? -10.118 22.876 -8.928 1.00 85.31 91 SER A CA 1
ATOM 686 C C . SER A 1 91 ? -10.395 22.857 -7.424 1.00 85.31 91 SER A C 1
ATOM 688 O O . SER A 1 91 ? -10.003 21.906 -6.747 1.00 85.31 91 SER A O 1
ATOM 690 N N . GLU A 1 92 ? -11.064 23.883 -6.894 1.00 86.25 92 GLU A N 1
ATOM 691 C CA . GLU A 1 92 ? -11.467 23.946 -5.484 1.00 86.25 92 GLU A CA 1
ATOM 692 C C . GLU A 1 92 ? -12.490 22.856 -5.161 1.00 86.25 92 GLU A C 1
ATOM 694 O O . GLU A 1 92 ? -12.325 22.133 -4.181 1.00 86.25 92 GLU A O 1
ATOM 699 N N . MET A 1 93 ? -13.484 22.655 -6.031 1.00 81.62 93 MET A N 1
ATOM 700 C CA . MET A 1 93 ? -14.464 21.576 -5.886 1.00 81.62 93 MET A CA 1
ATOM 701 C C . MET A 1 93 ? -13.782 20.209 -5.859 1.00 81.62 93 MET A C 1
ATOM 703 O O . MET A 1 93 ? -14.018 19.414 -4.950 1.00 81.62 93 MET A O 1
ATOM 707 N N . LYS A 1 94 ? -12.869 19.951 -6.802 1.00 85.38 94 LYS A N 1
ATOM 708 C CA . LYS A 1 94 ? -12.098 18.705 -6.844 1.00 85.38 94 LYS A CA 1
ATOM 709 C C . LYS A 1 94 ? -11.252 18.499 -5.583 1.00 85.38 94 LYS A C 1
ATOM 711 O O . LYS A 1 94 ? -11.141 17.368 -5.112 1.00 85.38 94 LYS A O 1
ATOM 716 N N . SER A 1 95 ? -10.667 19.568 -5.041 1.00 88.81 95 SER A N 1
ATOM 717 C CA . SER A 1 95 ? -9.908 19.517 -3.788 1.00 88.81 95 SER A CA 1
ATOM 718 C C . SER A 1 95 ? -10.809 19.163 -2.603 1.00 88.81 95 SER A C 1
ATOM 720 O O . SER A 1 95 ? -10.505 18.221 -1.872 1.00 88.81 95 SER A O 1
ATOM 722 N N . ASN A 1 96 ? -11.957 19.833 -2.460 1.00 88.94 96 ASN A N 1
ATOM 723 C CA . ASN A 1 96 ? -12.932 19.542 -1.404 1.00 88.94 96 ASN A CA 1
ATOM 724 C C . ASN A 1 96 ? -13.414 18.083 -1.475 1.00 88.94 96 ASN A C 1
ATOM 726 O O . ASN A 1 96 ? -13.430 17.378 -0.470 1.00 88.94 96 AS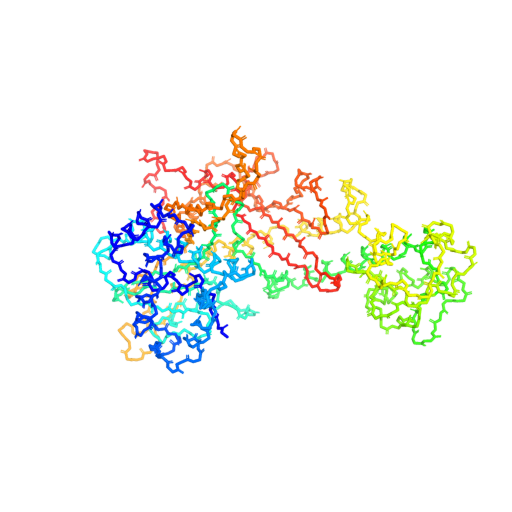N A O 1
ATOM 730 N N . MET A 1 97 ? -13.730 17.582 -2.674 1.00 88.50 97 MET A N 1
ATOM 731 C CA . MET A 1 97 ? -14.164 16.193 -2.872 1.00 88.50 97 MET A CA 1
ATOM 732 C C . MET A 1 97 ? -13.103 15.165 -2.473 1.00 88.50 97 MET A C 1
ATOM 734 O O . MET A 1 97 ? -13.452 14.089 -1.984 1.00 88.50 97 MET A O 1
ATOM 738 N N . ALA A 1 98 ? -11.819 15.471 -2.674 1.00 91.81 98 ALA A N 1
ATOM 739 C CA . ALA A 1 98 ? -10.735 14.605 -2.224 1.00 91.81 98 ALA A CA 1
ATOM 740 C C . ALA A 1 98 ? -10.708 14.515 -0.690 1.00 91.81 98 ALA A C 1
ATOM 742 O O . ALA A 1 98 ? -10.649 13.410 -0.152 1.00 91.81 98 ALA A O 1
ATOM 743 N N . VAL A 1 99 ? -10.854 15.652 0.002 1.00 93.69 99 VAL A N 1
ATOM 744 C CA . VAL A 1 99 ? -10.939 15.702 1.472 1.00 93.69 99 VAL A CA 1
ATOM 745 C C . VAL A 1 99 ? -12.156 14.925 1.975 1.00 93.69 99 VAL A C 1
ATOM 747 O O . VAL A 1 99 ? -12.016 14.059 2.836 1.00 93.69 99 VAL A O 1
ATOM 750 N N . TYR A 1 100 ? -13.338 15.154 1.398 1.00 93.31 100 TYR A N 1
ATOM 751 C CA . TYR A 1 100 ? -14.550 14.424 1.775 1.00 93.31 100 TYR A CA 1
ATOM 752 C C . TYR A 1 100 ? -14.443 12.919 1.524 1.00 93.31 100 TYR A C 1
ATOM 754 O O . TYR A 1 100 ? -14.884 12.118 2.347 1.00 93.31 100 TYR A O 1
ATOM 762 N N . SER A 1 101 ? -13.816 12.517 0.418 1.00 94.38 101 SER A N 1
ATOM 763 C CA . SER A 1 101 ? -13.549 11.103 0.139 1.00 94.38 101 SER A CA 1
ATOM 764 C C . SER A 1 101 ? -12.645 10.483 1.205 1.00 94.38 101 SER A C 1
ATOM 766 O O . SER A 1 101 ? -12.911 9.368 1.651 1.00 94.38 101 SER A O 1
ATOM 768 N N . ASP A 1 102 ? -11.610 11.200 1.650 1.00 95.88 102 ASP A N 1
ATOM 769 C CA . ASP A 1 102 ? -10.724 10.740 2.721 1.00 95.88 102 ASP A CA 1
ATOM 770 C C . ASP A 1 102 ? -11.447 10.648 4.076 1.00 95.88 102 ASP A C 1
ATOM 772 O O . ASP A 1 102 ? -11.216 9.682 4.806 1.00 95.88 102 ASP A O 1
ATOM 776 N N . ILE A 1 103 ? -12.380 11.561 4.385 1.00 96.19 103 ILE A N 1
ATOM 777 C CA . ILE A 1 103 ? -13.246 11.465 5.578 1.00 96.19 103 ILE A CA 1
ATOM 778 C C . ILE A 1 103 ? -14.094 10.192 5.518 1.00 96.19 103 ILE A C 1
ATOM 780 O O . ILE A 1 103 ? -14.088 9.402 6.462 1.00 96.19 103 ILE A O 1
ATOM 784 N N . ILE A 1 104 ? -14.787 9.950 4.402 1.00 95.88 104 ILE A N 1
ATOM 785 C CA . ILE A 1 104 ? -15.652 8.771 4.238 1.00 95.88 104 ILE A CA 1
ATOM 786 C C . ILE A 1 104 ? -14.844 7.477 4.356 1.00 95.88 104 ILE A C 1
ATOM 788 O O . ILE A 1 104 ? -15.295 6.531 4.998 1.00 95.88 104 ILE A O 1
ATOM 792 N N . ARG A 1 105 ? -13.642 7.421 3.775 1.00 97.06 105 ARG A N 1
ATOM 793 C CA . ARG A 1 105 ? -12.748 6.256 3.901 1.00 97.06 105 ARG A CA 1
ATOM 794 C C . ARG A 1 105 ? -12.278 6.056 5.334 1.00 97.06 105 ARG A C 1
ATOM 796 O O . ARG A 1 105 ? -12.252 4.916 5.792 1.00 97.06 105 ARG A O 1
ATOM 803 N N . GLY A 1 106 ? -11.950 7.142 6.035 1.00 97.62 106 GLY A N 1
ATOM 804 C CA . GLY A 1 106 ? -11.608 7.118 7.456 1.00 97.62 106 GLY A CA 1
ATOM 805 C C . GLY A 1 106 ? -12.750 6.556 8.303 1.00 97.62 106 GLY A C 1
ATOM 806 O O . GLY A 1 106 ? -12.531 5.628 9.078 1.00 97.62 106 GLY A O 1
ATOM 807 N N . ILE A 1 107 ? -13.980 7.035 8.080 1.00 98.12 107 ILE A N 1
ATOM 808 C CA . ILE A 1 107 ? -15.199 6.514 8.716 1.00 98.12 107 ILE A CA 1
ATOM 809 C C . ILE A 1 107 ? -15.408 5.032 8.380 1.00 98.12 107 ILE A C 1
ATOM 811 O O . ILE A 1 107 ? -15.597 4.217 9.278 1.00 98.12 107 ILE A O 1
ATOM 815 N N . SER A 1 108 ? -15.343 4.666 7.099 1.00 98.31 108 SER A N 1
ATOM 816 C CA . SER A 1 108 ? -15.517 3.293 6.611 1.00 98.31 108 SER A CA 1
ATOM 817 C C . SER A 1 108 ? -14.543 2.314 7.278 1.00 98.31 108 SER A C 1
ATOM 819 O O . SER A 1 108 ? -14.955 1.252 7.757 1.00 98.31 108 SER A O 1
ATOM 821 N N . ALA A 1 109 ? -13.266 2.692 7.374 1.00 98.31 109 ALA A N 1
ATOM 822 C CA . ALA A 1 109 ? -12.254 1.915 8.077 1.00 98.31 109 ALA A CA 1
ATOM 823 C C . ALA A 1 109 ? -12.503 1.882 9.596 1.00 98.31 109 ALA A C 1
ATOM 825 O O . ALA A 1 109 ? -12.390 0.816 10.196 1.00 98.31 109 ALA A O 1
ATOM 826 N N . ALA A 1 110 ? -12.887 2.999 10.223 1.00 98.31 110 ALA A N 1
ATOM 827 C CA . ALA A 1 110 ? -13.159 3.063 11.661 1.00 98.31 110 ALA A CA 1
ATOM 828 C C . ALA A 1 110 ? -14.359 2.194 12.074 1.00 98.31 110 ALA A C 1
ATOM 830 O O . ALA A 1 110 ? -14.283 1.482 13.077 1.00 98.31 110 ALA A O 1
ATOM 831 N N . VAL A 1 111 ? -15.432 2.188 11.275 1.00 98.25 111 VAL A N 1
ATOM 832 C CA . VAL A 1 111 ? -16.590 1.300 11.471 1.00 98.25 111 VAL A CA 1
ATOM 833 C C . VAL A 1 111 ? -16.161 -0.163 11.371 1.00 98.25 111 VAL A C 1
ATOM 835 O O . VAL A 1 111 ? -16.453 -0.936 12.280 1.00 98.25 111 VAL A O 1
ATOM 838 N N . CYS A 1 112 ? -15.415 -0.535 10.323 1.00 97.69 112 CYS A N 1
ATOM 839 C CA . CYS A 1 112 ? -14.882 -1.894 10.179 1.00 97.69 112 CYS A CA 1
ATOM 840 C C . CYS A 1 112 ? -14.023 -2.294 11.385 1.00 97.69 112 CYS A C 1
ATOM 842 O O . CYS A 1 112 ? -14.213 -3.367 11.948 1.00 97.69 112 CYS A O 1
ATOM 844 N N . VAL A 1 113 ? -13.127 -1.416 11.844 1.00 98.19 113 VAL A N 1
ATOM 845 C CA . VAL A 1 113 ? -12.264 -1.732 12.985 1.00 98.19 113 VAL A CA 1
ATOM 846 C C . VAL A 1 113 ? -13.079 -1.947 14.260 1.00 98.19 113 VAL A C 1
ATOM 848 O O . VAL A 1 113 ? -12.872 -2.940 14.956 1.00 98.19 113 VAL A O 1
ATOM 851 N N . ARG A 1 114 ? -14.044 -1.075 14.561 1.00 97.12 114 ARG A N 1
ATOM 852 C CA . ARG A 1 114 ? -14.874 -1.231 15.765 1.00 97.12 114 ARG A CA 1
ATOM 853 C C . ARG A 1 114 ? -15.761 -2.474 15.735 1.00 97.12 114 ARG A C 1
ATOM 855 O O . ARG A 1 114 ? -15.967 -3.081 16.784 1.00 97.12 114 ARG A O 1
ATOM 862 N N . GLU A 1 115 ? -16.297 -2.842 14.575 1.00 95.38 115 GLU A N 1
ATOM 863 C CA . GLU A 1 115 ? -17.237 -3.962 14.457 1.00 95.38 115 GLU A CA 1
ATOM 864 C C . GLU A 1 115 ? -16.542 -5.319 14.285 1.00 95.38 115 GLU A C 1
ATOM 866 O O . GLU A 1 115 ? -16.938 -6.283 14.951 1.00 95.38 115 GLU A O 1
ATOM 871 N N . ASP A 1 116 ? -15.507 -5.379 13.441 1.00 94.12 116 ASP A N 1
ATOM 872 C CA . ASP A 1 116 ? -14.923 -6.628 12.933 1.00 94.12 116 ASP A CA 1
ATOM 873 C C . ASP A 1 116 ? -13.521 -6.922 13.492 1.00 94.12 116 ASP A C 1
ATOM 875 O O . ASP A 1 116 ? -13.125 -8.084 13.561 1.00 94.12 116 ASP A O 1
ATOM 879 N N . VAL A 1 117 ? -12.763 -5.893 13.894 1.00 94.69 117 VAL A N 1
ATOM 880 C CA . VAL A 1 117 ? -11.363 -6.042 14.341 1.00 94.69 117 VAL A CA 1
ATOM 881 C C . VAL A 1 117 ? -11.246 -6.082 15.862 1.00 94.69 117 VAL A C 1
ATOM 883 O O . VAL A 1 117 ? -10.573 -6.953 16.412 1.00 94.69 117 VAL A O 1
ATOM 886 N N . LEU A 1 118 ? -11.876 -5.135 16.559 1.00 93.94 118 LEU A N 1
ATOM 887 C CA . LEU A 1 118 ? -11.834 -5.074 18.018 1.00 93.94 118 LEU A CA 1
ATOM 888 C C . LEU A 1 118 ? -12.663 -6.212 18.626 1.00 93.94 118 LEU A C 1
ATOM 890 O O . LEU A 1 118 ? -13.722 -6.570 18.118 1.00 93.94 118 LEU A O 1
ATOM 894 N N . ILE A 1 119 ? -12.206 -6.769 19.746 1.00 91.56 119 ILE A N 1
ATOM 895 C CA . ILE A 1 119 ? -12.853 -7.910 20.412 1.00 91.56 119 ILE A CA 1
ATOM 896 C C . ILE A 1 119 ? -13.392 -7.530 21.793 1.00 91.56 119 ILE A C 1
ATOM 898 O O . ILE A 1 119 ? -12.862 -6.646 22.464 1.00 91.56 119 ILE A O 1
ATOM 902 N N . GLY A 1 120 ? -14.458 -8.210 22.227 1.00 92.50 120 GLY A N 1
ATOM 903 C CA . GLY A 1 120 ? -15.024 -8.059 23.570 1.00 92.50 120 GLY A CA 1
ATOM 904 C C . GLY A 1 120 ? -15.320 -6.604 23.953 1.00 92.50 120 GLY A C 1
ATOM 905 O O . GLY A 1 120 ? -15.944 -5.859 23.193 1.00 92.50 120 GLY A O 1
ATOM 906 N N . ALA A 1 121 ? -14.851 -6.196 25.135 1.00 92.44 121 ALA A N 1
ATOM 907 C CA . ALA A 1 121 ? -15.049 -4.847 25.665 1.00 92.44 121 ALA A CA 1
ATOM 908 C C . ALA A 1 121 ? -14.393 -3.744 24.807 1.00 92.44 121 ALA A C 1
ATOM 910 O O . ALA A 1 121 ? -14.871 -2.607 24.809 1.00 92.44 121 ALA A O 1
ATOM 911 N N . HIS A 1 122 ? -13.361 -4.063 24.012 1.00 95.12 122 HIS A N 1
ATOM 912 C CA . HIS A 1 122 ? -12.649 -3.072 23.196 1.00 95.12 122 HIS A CA 1
ATOM 913 C C . HIS A 1 122 ? -13.534 -2.450 22.110 1.00 95.12 122 HIS A C 1
ATOM 915 O O . HIS A 1 122 ? -13.324 -1.296 21.751 1.00 95.12 122 HIS A O 1
ATOM 921 N N . LYS A 1 123 ? -14.578 -3.153 21.639 1.00 92.94 123 LYS A N 1
ATOM 922 C CA . LYS A 1 123 ? -15.527 -2.616 20.641 1.00 92.94 123 LYS A CA 1
ATOM 923 C C . LYS A 1 123 ? -16.179 -1.302 21.089 1.00 92.94 123 LYS A C 1
ATOM 925 O O . LYS A 1 123 ? -16.433 -0.423 20.262 1.00 92.94 123 LYS A O 1
ATOM 930 N N . LYS A 1 124 ? -16.439 -1.172 22.397 1.00 91.56 124 LYS A N 1
ATOM 931 C CA . LYS A 1 124 ? -17.107 -0.014 23.015 1.00 91.56 124 LYS A CA 1
ATOM 932 C C . LYS A 1 124 ? -16.137 0.977 23.660 1.00 91.56 124 LYS A C 1
ATOM 934 O O . LYS A 1 124 ? -16.515 2.121 23.878 1.00 91.56 124 LYS A O 1
ATOM 939 N N . ALA A 1 125 ? -14.912 0.556 23.964 1.00 94.62 125 ALA A N 1
ATOM 940 C CA . ALA A 1 125 ? -13.912 1.421 24.574 1.00 94.62 125 ALA A CA 1
ATOM 941 C C . ALA A 1 125 ? -13.323 2.423 23.563 1.00 94.62 125 ALA A C 1
ATOM 943 O O . ALA A 1 125 ? -13.325 2.203 22.344 1.00 94.62 125 ALA A O 1
ATOM 944 N N . THR A 1 126 ? -12.803 3.534 24.079 1.00 95.31 126 THR A N 1
ATOM 945 C CA . THR A 1 126 ? -12.012 4.493 23.299 1.00 95.31 126 THR A CA 1
ATOM 946 C C . THR A 1 126 ? -10.542 4.073 23.358 1.00 95.31 126 THR A C 1
ATOM 948 O O . THR A 1 126 ? -10.016 3.947 24.463 1.00 95.31 126 THR A O 1
ATOM 951 N N . PRO A 1 127 ? -9.880 3.817 22.214 1.00 97.38 127 PRO A N 1
ATOM 952 C CA . PRO A 1 127 ? -8.470 3.443 22.203 1.00 97.38 127 PRO A CA 1
ATOM 953 C C . PRO A 1 127 ? -7.567 4.634 22.524 1.00 97.38 127 PRO A C 1
ATOM 955 O O . PRO A 1 127 ? -7.882 5.771 22.167 1.00 97.38 127 PRO A O 1
ATOM 958 N N . THR A 1 128 ? -6.377 4.352 23.050 1.00 97.62 128 THR A N 1
ATOM 959 C CA . THR A 1 128 ? -5.237 5.253 22.845 1.00 97.62 128 THR A CA 1
ATOM 960 C C . THR A 1 128 ? -4.754 5.093 21.406 1.00 97.62 128 THR A C 1
ATOM 962 O O . THR A 1 128 ? -4.501 3.971 20.965 1.00 97.62 128 THR A O 1
ATOM 965 N N . VAL A 1 129 ? -4.639 6.191 20.658 1.00 97.25 129 VAL A N 1
ATOM 966 C CA . VAL A 1 129 ? -4.288 6.163 19.229 1.00 97.25 129 VAL A CA 1
ATOM 967 C C . VAL A 1 129 ? -2.867 6.678 19.036 1.00 97.25 129 VAL A C 1
ATOM 969 O O . VAL A 1 129 ? -2.549 7.787 19.462 1.00 97.25 129 VAL A O 1
ATOM 972 N N . TYR A 1 130 ? -2.032 5.898 18.352 1.00 95.38 130 TYR A N 1
ATOM 973 C CA . TYR A 1 130 ? -0.654 6.260 18.031 1.00 95.38 130 TYR A CA 1
ATOM 974 C C . TYR A 1 130 ? -0.423 6.206 16.519 1.00 95.38 130 TYR A C 1
ATOM 976 O O . TYR A 1 130 ? -0.642 5.172 15.889 1.00 95.38 130 TYR A O 1
ATOM 984 N N . MET A 1 131 ? 0.068 7.297 15.939 1.00 92.38 131 MET A N 1
ATOM 985 C CA . MET A 1 131 ? 0.515 7.348 14.544 1.00 92.38 131 MET A CA 1
ATOM 986 C C . MET A 1 131 ? 1.960 6.832 14.433 1.00 92.38 131 MET A C 1
ATOM 988 O O . MET A 1 131 ? 2.813 7.237 15.222 1.00 92.38 131 MET A O 1
ATOM 992 N N . THR A 1 132 ? 2.267 5.977 13.448 1.00 85.75 132 THR A N 1
ATOM 993 C CA . THR A 1 132 ? 3.541 5.213 13.393 1.00 85.75 132 THR A CA 1
ATOM 994 C C . THR A 1 132 ? 4.473 5.547 12.211 1.00 85.75 132 THR A C 1
ATOM 996 O O . THR A 1 132 ? 5.414 4.810 11.916 1.00 85.75 132 THR A O 1
ATOM 999 N N . GLY A 1 133 ? 4.260 6.692 11.553 1.00 71.12 133 GLY A N 1
ATOM 1000 C CA . GLY A 1 133 ? 4.950 7.105 10.316 1.00 71.12 133 GLY A CA 1
ATOM 1001 C C . GLY A 1 133 ? 6.338 7.768 10.433 1.00 71.12 133 GLY A C 1
ATOM 1002 O O . GLY A 1 133 ? 7.115 7.675 9.487 1.00 71.12 133 GLY A O 1
ATOM 1003 N N . ASN A 1 134 ? 6.684 8.427 11.547 1.00 72.00 134 ASN A N 1
ATOM 1004 C CA . ASN A 1 134 ? 8.004 9.073 11.716 1.00 72.00 134 ASN A CA 1
ATOM 1005 C C . ASN A 1 134 ? 8.789 8.465 12.880 1.00 72.00 134 ASN A C 1
ATOM 1007 O O . ASN A 1 134 ? 9.801 7.793 12.699 1.00 72.00 134 ASN A O 1
ATOM 1011 N N . LYS A 1 135 ? 8.267 8.677 14.086 1.00 82.94 135 LYS A N 1
ATOM 1012 C CA . LYS A 1 135 ? 8.797 8.160 15.341 1.00 82.94 135 LYS A CA 1
ATOM 1013 C C . LYS A 1 135 ? 7.663 7.438 16.046 1.00 82.94 135 LYS A C 1
ATOM 1015 O O . LYS A 1 135 ? 6.532 7.915 16.007 1.00 82.94 135 LYS A O 1
ATOM 1020 N N . TRP A 1 136 ? 7.944 6.286 16.634 1.00 88.62 136 TRP A N 1
ATOM 1021 C CA . TRP A 1 136 ? 6.945 5.574 17.414 1.00 88.62 136 TRP A CA 1
ATOM 1022 C C . TRP A 1 136 ? 6.971 6.111 18.846 1.00 88.62 136 TRP A C 1
ATOM 1024 O O . TRP A 1 136 ? 8.011 6.536 19.349 1.00 88.62 136 TRP A O 1
ATOM 1034 N N . HIS A 1 137 ? 5.808 6.143 19.491 1.00 91.81 137 HIS A N 1
ATOM 1035 C CA . HIS A 1 137 ? 5.730 6.513 20.900 1.00 91.81 137 HIS A CA 1
ATOM 1036 C C . HIS A 1 137 ? 6.451 5.452 21.757 1.00 91.81 137 HIS A C 1
ATOM 1038 O O . HIS A 1 137 ? 6.356 4.266 21.420 1.00 91.81 137 HIS A O 1
ATOM 1044 N N . PRO A 1 138 ? 7.109 5.808 22.880 1.00 89.94 138 PRO A N 1
ATOM 1045 C CA . PRO A 1 138 ? 7.835 4.849 23.717 1.00 89.94 138 PRO A CA 1
ATOM 1046 C C . PRO A 1 138 ? 6.994 3.653 24.181 1.00 89.94 138 PRO A C 1
ATOM 1048 O O . PRO A 1 138 ? 7.525 2.552 24.331 1.00 89.94 138 PRO A O 1
ATOM 1051 N N . ASP A 1 139 ? 5.685 3.835 24.367 1.00 90.25 139 ASP A N 1
ATOM 1052 C CA . ASP A 1 139 ? 4.753 2.749 24.716 1.00 90.25 139 ASP A CA 1
ATOM 1053 C C . ASP A 1 139 ? 4.685 1.660 23.644 1.00 90.25 139 ASP A C 1
ATOM 1055 O O . ASP A 1 139 ? 4.560 0.483 23.970 1.00 90.25 139 ASP A O 1
ATOM 1059 N N . ILE A 1 140 ? 4.787 2.048 22.371 1.00 92.56 140 ILE A N 1
ATOM 1060 C CA . ILE A 1 140 ? 4.612 1.142 21.235 1.00 92.56 140 ILE A CA 1
ATOM 1061 C C . ILE A 1 140 ? 5.921 0.816 20.508 1.00 92.56 140 ILE A C 1
ATOM 1063 O O . ILE A 1 140 ? 5.937 -0.107 19.698 1.00 92.56 140 ILE A O 1
ATOM 1067 N N . GLU A 1 141 ? 7.021 1.522 20.793 1.00 91.38 141 GLU A N 1
ATOM 1068 C CA . GLU A 1 141 ? 8.343 1.270 20.196 1.00 91.38 141 GLU A CA 1
ATOM 1069 C C . GLU A 1 141 ? 8.779 -0.207 20.285 1.00 91.38 141 GLU A C 1
ATOM 1071 O O . GLU A 1 141 ? 9.312 -0.702 19.295 1.00 91.38 141 GLU A O 1
ATOM 1076 N N . PRO A 1 142 ? 8.505 -0.979 21.363 1.00 91.69 142 PRO A N 1
ATOM 1077 C CA . PRO A 1 142 ? 8.845 -2.405 21.387 1.00 91.69 142 PRO A CA 1
ATOM 1078 C C . PRO A 1 142 ? 8.188 -3.244 20.275 1.00 91.69 142 PRO A C 1
ATOM 1080 O O . PRO A 1 142 ? 8.724 -4.283 19.896 1.00 91.69 142 PRO A O 1
ATOM 1083 N N . PHE A 1 143 ? 7.055 -2.802 19.717 1.00 92.81 143 PHE A N 1
ATOM 1084 C CA . PHE A 1 143 ? 6.384 -3.463 18.590 1.00 92.81 143 PHE A CA 1
ATOM 1085 C C . PHE A 1 143 ? 6.947 -3.031 17.221 1.00 92.81 143 PHE A C 1
ATOM 1087 O O . PHE A 1 143 ? 6.504 -3.536 16.185 1.00 92.81 143 PHE A O 1
ATOM 1094 N N . ASN A 1 144 ? 7.908 -2.101 17.179 1.00 91.25 144 ASN A N 1
ATOM 1095 C CA . ASN A 1 144 ? 8.557 -1.615 15.962 1.00 91.25 144 ASN A CA 1
ATOM 1096 C C . ASN A 1 144 ? 9.627 -2.606 15.475 1.00 91.25 144 ASN A C 1
ATOM 1098 O O . ASN A 1 144 ? 10.831 -2.424 15.672 1.00 91.25 144 ASN A O 1
ATOM 1102 N N . ILE A 1 145 ? 9.186 -3.690 14.838 1.00 90.00 145 ILE A N 1
ATOM 1103 C CA . ILE A 1 145 ? 10.090 -4.718 14.319 1.00 90.00 145 ILE A CA 1
ATOM 1104 C C . ILE A 1 145 ? 10.838 -4.177 13.099 1.00 90.00 145 ILE A C 1
ATOM 1106 O O . ILE A 1 145 ? 10.228 -3.876 12.078 1.00 90.00 145 ILE A O 1
ATOM 1110 N N . LYS A 1 146 ? 12.169 -4.109 13.166 1.00 82.50 146 LYS A N 1
ATOM 1111 C CA . LYS A 1 146 ? 13.032 -3.709 12.042 1.00 82.50 146 LYS A CA 1
ATOM 1112 C C . LYS A 1 146 ? 13.688 -4.944 11.423 1.00 82.50 146 LYS A C 1
ATOM 1114 O O . LYS A 1 146 ? 14.131 -5.837 12.143 1.00 82.50 146 LYS A O 1
ATOM 1119 N N . LEU A 1 147 ? 13.756 -5.007 10.092 1.00 74.56 147 LEU A N 1
ATOM 1120 C CA . LEU A 1 147 ? 14.557 -6.026 9.404 1.00 74.56 147 LEU A CA 1
ATOM 1121 C C . LEU A 1 147 ? 15.996 -5.534 9.227 1.00 74.56 147 LEU A C 1
ATOM 1123 O O . LEU A 1 147 ? 16.226 -4.379 8.868 1.00 74.56 147 LEU A O 1
ATOM 1127 N N . ASN A 1 148 ? 16.967 -6.427 9.433 1.00 67.31 148 ASN A N 1
ATOM 1128 C CA . ASN A 1 148 ? 18.382 -6.121 9.222 1.00 67.31 148 ASN A CA 1
ATOM 1129 C C . ASN A 1 148 ? 18.616 -5.609 7.794 1.00 67.31 148 ASN A C 1
ATOM 1131 O O . ASN A 1 148 ? 18.244 -6.257 6.818 1.00 67.31 148 ASN A O 1
ATOM 1135 N N . GLY A 1 149 ? 19.236 -4.433 7.678 1.00 65.19 149 GLY A N 1
ATOM 1136 C CA . GLY A 1 149 ? 19.509 -3.786 6.392 1.00 65.19 149 GLY A CA 1
ATOM 1137 C C . GLY A 1 149 ? 18.315 -3.064 5.755 1.00 65.19 149 GLY A C 1
ATOM 1138 O O . GLY A 1 149 ? 18.492 -2.432 4.715 1.00 65.19 149 GLY A O 1
ATOM 1139 N N . GLN A 1 150 ? 17.123 -3.096 6.362 1.00 66.31 150 GLN A N 1
ATOM 1140 C CA . GLN A 1 150 ? 15.965 -2.334 5.894 1.00 66.31 150 GLN A CA 1
ATOM 1141 C C . GLN A 1 150 ? 15.769 -1.060 6.719 1.00 66.31 150 GLN A C 1
ATOM 1143 O O . GLN A 1 150 ? 15.869 -1.055 7.942 1.00 66.31 150 GLN A O 1
ATOM 1148 N N . LYS A 1 151 ? 15.452 0.043 6.032 1.00 67.81 151 LYS A N 1
ATOM 1149 C CA . LYS A 1 151 ? 15.191 1.353 6.658 1.00 67.81 151 LYS A CA 1
ATOM 1150 C C . LYS A 1 151 ? 13.751 1.519 7.162 1.00 67.81 151 LYS A C 1
ATOM 1152 O O . LYS A 1 151 ? 13.396 2.599 7.618 1.00 67.81 151 LYS A O 1
ATOM 1157 N N . PHE A 1 152 ? 12.908 0.499 7.015 1.00 71.19 152 PHE A N 1
ATOM 1158 C CA . PHE A 1 152 ? 11.483 0.556 7.336 1.00 71.19 152 PHE A CA 1
ATOM 1159 C C . PHE A 1 152 ? 11.088 -0.543 8.326 1.00 71.19 152 PHE A C 1
ATOM 1161 O O . PHE A 1 152 ? 11.739 -1.585 8.406 1.00 71.19 152 PHE A O 1
ATOM 1168 N N . ALA A 1 153 ? 10.014 -0.292 9.073 1.00 80.31 153 ALA A N 1
ATOM 1169 C CA . ALA A 1 153 ? 9.429 -1.259 9.991 1.00 80.31 153 ALA A CA 1
ATOM 1170 C C . ALA A 1 153 ? 8.783 -2.419 9.213 1.00 80.31 153 ALA A C 1
ATOM 1172 O O . ALA A 1 153 ? 8.016 -2.193 8.276 1.00 80.31 153 ALA A O 1
ATOM 1173 N N . TYR A 1 154 ? 9.065 -3.654 9.618 1.00 85.69 154 TYR A N 1
ATOM 1174 C CA . TYR A 1 154 ? 8.559 -4.893 9.025 1.00 85.69 154 TYR A CA 1
ATOM 1175 C C . TYR A 1 154 ? 7.034 -4.993 9.083 1.00 85.69 154 TYR A C 1
ATOM 1177 O O . TYR A 1 154 ? 6.378 -5.322 8.095 1.00 85.69 154 TYR A O 1
ATOM 1185 N N . ASN A 1 155 ? 6.452 -4.667 10.237 1.00 84.44 155 ASN A N 1
ATOM 1186 C CA . ASN A 1 155 ? 5.006 -4.631 10.403 1.00 84.44 155 ASN A CA 1
ATOM 1187 C C . ASN A 1 155 ? 4.355 -3.488 9.615 1.00 84.44 155 ASN A C 1
ATOM 1189 O O . ASN A 1 155 ? 3.190 -3.627 9.261 1.00 84.44 155 ASN A O 1
ATOM 1193 N N . SER A 1 156 ? 5.087 -2.417 9.270 1.00 82.38 156 SER A N 1
ATOM 1194 C CA . SER A 1 156 ? 4.593 -1.291 8.455 1.00 82.38 156 SER A CA 1
ATOM 1195 C C . SER A 1 156 ? 3.192 -0.823 8.879 1.00 82.38 156 SER A C 1
ATOM 1197 O O . SER A 1 156 ? 2.314 -0.616 8.041 1.00 82.38 156 SER A O 1
ATOM 1199 N N . THR A 1 157 ? 2.977 -0.742 10.190 1.00 89.06 157 THR A N 1
ATOM 1200 C CA . THR A 1 157 ? 1.746 -0.236 10.788 1.00 89.06 157 THR A CA 1
ATOM 1201 C C . THR A 1 157 ? 1.636 1.255 10.484 1.00 89.06 157 THR A C 1
ATOM 1203 O O . THR A 1 157 ? 2.629 1.969 10.633 1.00 89.06 157 THR A O 1
ATOM 1206 N N . ASP A 1 158 ? 0.455 1.724 10.082 1.00 92.25 158 ASP A N 1
ATOM 1207 C CA . ASP A 1 158 ? 0.181 3.156 9.896 1.00 92.25 158 ASP A CA 1
ATOM 1208 C C . ASP A 1 158 ? -0.328 3.769 11.210 1.00 92.25 158 ASP A C 1
ATOM 1210 O O . ASP A 1 158 ? 0.034 4.897 11.562 1.00 92.25 158 ASP A O 1
ATOM 1214 N N . ILE A 1 159 ? -1.132 2.995 11.960 1.00 95.25 159 ILE A N 1
ATOM 1215 C CA . ILE A 1 159 ? -1.714 3.381 13.252 1.00 95.25 159 ILE A CA 1
ATOM 1216 C C . ILE A 1 159 ? -1.734 2.202 14.230 1.00 95.25 159 ILE A C 1
ATOM 1218 O O . ILE A 1 159 ? -2.135 1.092 13.873 1.00 95.25 159 ILE A O 1
ATOM 1222 N N . MET A 1 160 ? -1.361 2.459 15.484 1.00 96.94 160 MET A N 1
ATOM 1223 C CA . MET A 1 160 ? -1.522 1.536 16.608 1.00 96.94 160 MET A CA 1
ATOM 1224 C C . MET A 1 160 ? -2.682 1.977 17.506 1.00 96.94 160 MET A C 1
ATOM 1226 O O . MET A 1 160 ? -2.767 3.149 17.877 1.00 96.94 160 MET A O 1
ATOM 1230 N N . LEU A 1 161 ? -3.539 1.035 17.901 1.00 98.12 161 LEU A N 1
ATOM 1231 C CA . LEU A 1 161 ? -4.581 1.249 18.910 1.00 98.12 161 LEU A CA 1
ATOM 1232 C C . LEU A 1 161 ? -4.222 0.488 20.189 1.00 98.12 161 LEU A C 1
ATOM 1234 O O . LEU A 1 161 ? -3.990 -0.719 20.125 1.00 98.12 161 LEU A O 1
ATOM 1238 N N . GLY A 1 162 ? -4.180 1.176 21.328 1.00 97.62 162 GLY A N 1
ATOM 1239 C CA . GLY A 1 162 ? -3.874 0.598 22.637 1.00 97.62 162 GLY A CA 1
ATOM 1240 C C . GLY A 1 162 ? -5.101 0.490 23.544 1.00 97.62 162 GLY A C 1
ATOM 1241 O O . GLY A 1 162 ? -5.878 1.438 23.660 1.00 97.62 162 GLY A O 1
ATOM 1242 N N . PHE A 1 163 ? -5.229 -0.653 24.220 1.00 96.81 163 PHE A N 1
ATOM 1243 C CA . PHE A 1 163 ? -6.225 -0.946 25.257 1.00 96.81 163 PHE A CA 1
ATOM 1244 C C . PHE A 1 163 ? -5.531 -1.590 26.466 1.00 96.81 163 PHE A C 1
ATOM 1246 O O . PHE A 1 163 ? -5.646 -2.790 26.719 1.00 96.81 163 PHE A O 1
ATOM 1253 N N . GLY A 1 164 ? -4.731 -0.804 27.189 1.00 92.38 164 GLY A N 1
ATOM 1254 C CA . GLY A 1 164 ? -3.907 -1.316 28.284 1.00 92.38 164 GLY A CA 1
ATOM 1255 C C . GLY A 1 164 ? -2.838 -2.281 27.769 1.00 92.38 164 GLY A C 1
ATOM 1256 O O . GLY A 1 164 ? -1.846 -1.846 27.195 1.00 92.38 164 GLY A O 1
ATOM 1257 N N . LYS A 1 165 ? -3.038 -3.589 27.968 1.00 93.38 165 LYS A N 1
ATOM 1258 C CA . LYS A 1 165 ? -2.081 -4.625 27.543 1.00 93.38 165 LYS A CA 1
ATOM 1259 C C . LYS A 1 165 ? -2.311 -5.161 26.128 1.00 93.38 165 LYS A C 1
ATOM 1261 O O . LYS A 1 165 ? -1.485 -5.930 25.647 1.00 93.38 165 LYS A O 1
ATOM 1266 N N . SER A 1 166 ? -3.394 -4.775 25.457 1.00 96.00 166 SER A N 1
ATOM 1267 C CA . SER A 1 166 ? -3.678 -5.234 24.095 1.00 96.00 166 SER A CA 1
ATOM 1268 C C . SER A 1 166 ? -3.446 -4.122 23.072 1.00 96.00 166 SER A C 1
ATOM 1270 O O . SER A 1 166 ? -3.967 -3.015 23.220 1.00 96.00 166 SER A O 1
ATOM 1272 N N . TYR A 1 167 ? -2.716 -4.441 22.004 1.00 97.00 167 TYR A N 1
ATOM 1273 C CA . TYR A 1 167 ? -2.380 -3.527 20.916 1.00 97.00 167 TYR A CA 1
ATOM 1274 C C . TYR A 1 167 ? -2.833 -4.066 19.557 1.00 97.00 167 TYR A C 1
ATOM 1276 O O . TYR A 1 167 ? -2.676 -5.248 19.247 1.00 97.00 167 TYR A O 1
ATOM 1284 N N . TYR A 1 168 ? -3.376 -3.175 18.729 1.00 97.75 168 TYR A N 1
ATOM 1285 C CA . TYR A 1 168 ? -3.854 -3.476 17.380 1.00 97.75 168 TYR A CA 1
ATOM 1286 C C . TYR A 1 168 ? -3.073 -2.630 16.378 1.00 97.75 168 TYR A C 1
ATOM 1288 O O . TYR A 1 168 ? -3.270 -1.417 16.295 1.00 97.75 168 TYR A O 1
ATOM 1296 N N . GLY A 1 169 ? -2.192 -3.273 15.616 1.00 96.56 169 GLY A N 1
ATOM 1297 C CA . GLY A 1 169 ? -1.487 -2.667 14.496 1.00 96.56 169 GLY A CA 1
ATOM 1298 C C . GLY A 1 169 ? -2.357 -2.676 13.247 1.00 96.56 169 GLY A C 1
ATOM 1299 O O . GLY A 1 169 ? -2.692 -3.741 12.724 1.00 96.56 169 GLY A O 1
ATOM 1300 N N . ILE A 1 170 ? -2.706 -1.490 12.760 1.00 96.44 170 ILE A N 1
ATOM 1301 C CA . ILE A 1 170 ? -3.527 -1.298 11.569 1.00 96.44 170 ILE A CA 1
ATOM 1302 C C . ILE A 1 170 ? -2.642 -0.801 10.424 1.00 96.44 170 ILE A C 1
ATOM 1304 O O . ILE A 1 170 ? -2.069 0.288 10.493 1.00 96.44 170 ILE A O 1
ATOM 1308 N N . SER A 1 171 ? -2.546 -1.590 9.352 1.00 93.94 171 SER A N 1
ATOM 1309 C CA . SER A 1 171 ? -2.077 -1.099 8.054 1.00 93.94 171 SER A CA 1
ATOM 1310 C C . SER A 1 171 ? -3.286 -0.688 7.225 1.00 93.94 171 SER A C 1
ATOM 1312 O O . SER A 1 171 ? -4.106 -1.524 6.830 1.00 93.94 171 SER A O 1
ATOM 1314 N N . LEU A 1 172 ? -3.410 0.612 7.001 1.00 94.06 172 LEU A N 1
ATOM 1315 C CA . LEU A 1 172 ? -4.522 1.236 6.319 1.00 94.06 172 LEU A CA 1
ATOM 1316 C C . LEU A 1 172 ? -4.318 1.233 4.810 1.00 94.06 172 LEU A C 1
ATOM 1318 O O . LEU A 1 172 ? -3.242 1.476 4.263 1.00 94.06 172 LEU A O 1
ATOM 1322 N N . LYS A 1 173 ? -5.421 0.996 4.116 1.00 93.12 173 LYS A N 1
ATOM 1323 C CA . LYS A 1 173 ? -5.547 1.137 2.676 1.00 93.12 173 LYS A CA 1
ATOM 1324 C C . LYS A 1 173 ? -6.854 1.842 2.341 1.00 93.12 173 LYS A C 1
ATOM 1326 O O . LYS A 1 173 ? -7.760 1.943 3.169 1.00 93.12 173 LYS A O 1
ATOM 1331 N N . LYS A 1 174 ? -6.959 2.312 1.100 1.00 92.56 174 LYS A N 1
ATOM 1332 C CA . LYS A 1 174 ? -8.130 3.037 0.608 1.00 92.56 174 LYS A CA 1
ATOM 1333 C C . LYS A 1 174 ? -8.586 2.559 -0.761 1.00 92.56 174 LYS A C 1
ATOM 1335 O O . LYS A 1 174 ? -7.755 2.201 -1.595 1.00 92.56 174 LYS A O 1
ATOM 1340 N N . LYS A 1 175 ? -9.901 2.605 -0.971 1.00 93.50 175 LYS A N 1
ATOM 1341 C CA . LYS A 1 175 ? -10.582 2.379 -2.249 1.00 93.50 175 LYS A CA 1
ATOM 1342 C C . LYS A 1 175 ? -11.740 3.352 -2.437 1.00 93.50 175 LYS A C 1
ATOM 1344 O O . LYS A 1 175 ? -12.365 3.781 -1.469 1.00 93.50 175 LYS A O 1
ATOM 1349 N N . ASP A 1 176 ? -12.049 3.649 -3.694 1.00 91.94 176 ASP A N 1
ATOM 1350 C CA . ASP A 1 176 ? -13.194 4.486 -4.065 1.00 91.94 176 ASP A CA 1
ATOM 1351 C C . ASP A 1 176 ? -14.510 3.698 -3.943 1.00 91.94 176 ASP A C 1
ATOM 1353 O O . ASP A 1 176 ? -15.491 4.187 -3.386 1.00 91.94 176 ASP A O 1
ATOM 1357 N N . THR A 1 177 ? -14.512 2.450 -4.420 1.00 90.44 177 THR A N 1
ATOM 1358 C CA . THR A 1 177 ? -15.665 1.538 -4.426 1.00 90.44 177 THR A CA 1
ATOM 1359 C C . THR A 1 177 ? -15.224 0.101 -4.112 1.00 90.44 177 THR A C 1
ATOM 1361 O O . THR A 1 177 ? -14.029 -0.198 -4.226 1.00 90.44 177 THR A O 1
ATOM 1364 N N . PRO A 1 178 ? -16.147 -0.808 -3.738 1.00 87.06 178 PRO A N 1
ATOM 1365 C CA . PRO A 1 178 ? -15.814 -2.217 -3.501 1.00 87.06 178 PRO A CA 1
ATOM 1366 C C . PRO A 1 178 ? -15.134 -2.893 -4.701 1.00 87.06 178 PRO A C 1
ATOM 1368 O O . PRO A 1 178 ? -14.154 -3.621 -4.527 1.00 87.06 178 PRO A O 1
ATOM 1371 N N . ASP A 1 179 ? -15.598 -2.570 -5.912 1.00 87.88 179 ASP A N 1
ATOM 1372 C CA . ASP A 1 179 ? -15.113 -3.143 -7.174 1.00 87.88 179 ASP A CA 1
ATOM 1373 C C . ASP A 1 179 ? -13.844 -2.464 -7.713 1.00 87.88 179 ASP A C 1
ATOM 1375 O O . ASP A 1 179 ? -13.261 -2.917 -8.701 1.00 87.88 179 ASP A O 1
ATOM 1379 N N . ALA A 1 180 ? -13.388 -1.375 -7.084 1.00 87.44 180 ALA A N 1
ATOM 1380 C CA . ALA A 1 180 ? -12.150 -0.717 -7.477 1.00 87.44 180 ALA A CA 1
ATOM 1381 C C . ALA A 1 180 ? -10.942 -1.663 -7.288 1.00 87.44 180 ALA A C 1
ATOM 1383 O O . ALA A 1 180 ? -10.930 -2.478 -6.350 1.00 87.44 180 ALA A O 1
ATOM 1384 N N . PRO A 1 181 ? -9.892 -1.539 -8.130 1.00 85.75 181 PRO A N 1
ATOM 1385 C CA . PRO A 1 181 ? -8.677 -2.335 -7.994 1.00 85.75 181 PRO A CA 1
ATOM 1386 C C . PRO A 1 181 ? -8.108 -2.301 -6.576 1.00 85.75 181 PRO A C 1
ATOM 1388 O O . PRO A 1 181 ? -8.173 -1.283 -5.882 1.00 85.75 181 PRO A O 1
ATOM 1391 N N . ASP A 1 182 ? -7.538 -3.424 -6.138 1.00 85.62 182 ASP A N 1
ATOM 1392 C CA . ASP A 1 182 ? -6.941 -3.502 -4.813 1.00 85.62 182 ASP A CA 1
ATOM 1393 C C . ASP A 1 182 ? -5.778 -2.527 -4.632 1.00 85.62 182 ASP A C 1
ATOM 1395 O O . ASP A 1 182 ? -4.914 -2.417 -5.507 1.00 85.62 182 ASP A O 1
ATOM 1399 N N . PRO A 1 183 ? -5.724 -1.828 -3.486 1.00 85.56 183 PRO A N 1
ATOM 1400 C CA . PRO A 1 183 ? -4.576 -1.017 -3.146 1.00 85.56 183 PRO A CA 1
ATOM 1401 C C . PRO A 1 183 ? -3.362 -1.925 -2.956 1.00 85.56 183 PRO A C 1
ATOM 1403 O O . PRO A 1 183 ? -3.444 -3.015 -2.386 1.00 85.56 183 PRO A O 1
ATOM 1406 N N . THR A 1 184 ? -2.207 -1.458 -3.417 1.00 88.06 184 THR A N 1
ATOM 1407 C CA . THR A 1 184 ? -0.971 -2.234 -3.336 1.00 88.06 184 THR A CA 1
ATOM 1408 C C . THR A 1 184 ? -0.553 -2.432 -1.877 1.00 88.06 184 THR A C 1
ATOM 1410 O O . THR A 1 184 ? -0.474 -1.475 -1.095 1.00 88.06 184 THR A O 1
ATOM 1413 N N . LEU A 1 185 ? -0.227 -3.670 -1.512 1.00 85.94 185 LEU A N 1
ATOM 1414 C CA . LEU A 1 185 ? 0.294 -4.025 -0.192 1.00 85.94 185 LEU A CA 1
ATOM 1415 C C . LEU A 1 185 ? 1.714 -3.499 0.021 1.00 85.94 185 LEU A C 1
ATOM 1417 O O . LEU A 1 185 ? 2.063 -3.098 1.127 1.00 85.94 185 LEU A O 1
ATOM 1421 N N . ILE A 1 186 ? 2.494 -3.435 -1.056 1.00 83.00 186 ILE A N 1
ATOM 1422 C CA . ILE A 1 186 ? 3.841 -2.870 -1.098 1.00 83.00 186 ILE A CA 1
ATOM 1423 C C . ILE A 1 186 ? 3.960 -1.937 -2.303 1.00 83.00 186 ILE A C 1
ATOM 1425 O O . ILE A 1 186 ? 3.387 -2.199 -3.356 1.00 83.00 186 ILE A O 1
ATOM 1429 N N . ASN A 1 187 ? 4.690 -0.838 -2.137 1.00 81.12 187 ASN A N 1
ATOM 1430 C CA . ASN A 1 187 ? 5.043 0.089 -3.210 1.00 81.12 187 ASN A CA 1
ATOM 1431 C C . ASN A 1 187 ? 6.445 0.640 -2.925 1.00 81.12 187 ASN A C 1
ATOM 1433 O O . ASN A 1 187 ? 6.611 1.754 -2.425 1.00 81.12 187 ASN A O 1
ATOM 1437 N N . LYS A 1 188 ? 7.459 -0.200 -3.137 1.00 80.75 188 LYS A N 1
ATOM 1438 C CA . LYS A 1 188 ? 8.869 0.103 -2.840 1.00 80.75 188 LYS A C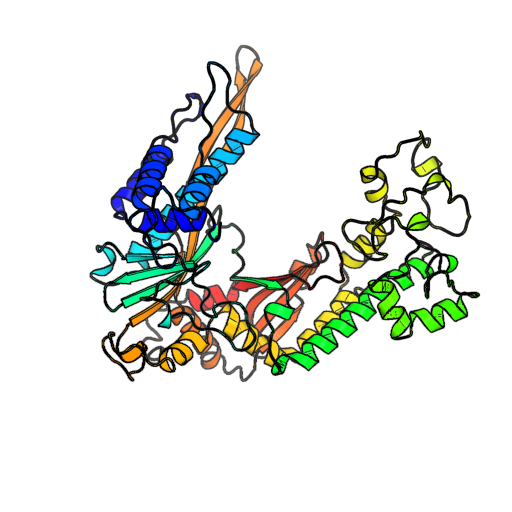A 1
ATOM 1439 C C . LYS A 1 188 ? 9.717 -0.161 -4.079 1.00 80.75 188 LYS A C 1
ATOM 1441 O O . LYS A 1 188 ? 9.282 -0.848 -4.998 1.00 80.75 188 LYS A O 1
ATOM 1446 N N . THR A 1 189 ? 10.923 0.398 -4.135 1.00 79.56 189 THR A N 1
ATOM 1447 C CA . THR A 1 189 ? 11.879 -0.006 -5.175 1.00 79.56 189 THR A CA 1
ATOM 1448 C C . THR A 1 189 ? 12.286 -1.460 -4.951 1.00 79.56 189 THR A C 1
ATOM 1450 O O . THR A 1 189 ? 12.366 -1.908 -3.805 1.00 79.56 189 THR A O 1
ATOM 1453 N N . PHE A 1 190 ? 12.539 -2.196 -6.033 1.00 75.88 190 PHE A N 1
ATOM 1454 C CA . PHE A 1 190 ? 12.912 -3.612 -5.958 1.00 75.88 190 PHE A CA 1
ATOM 1455 C C . PHE A 1 190 ? 14.111 -3.864 -5.029 1.00 75.88 190 PHE A C 1
ATOM 1457 O O . PHE A 1 190 ? 14.056 -4.764 -4.196 1.00 75.88 190 PHE A O 1
ATOM 1464 N N . GLN A 1 191 ? 15.144 -3.015 -5.093 1.00 75.88 191 GLN A N 1
ATOM 1465 C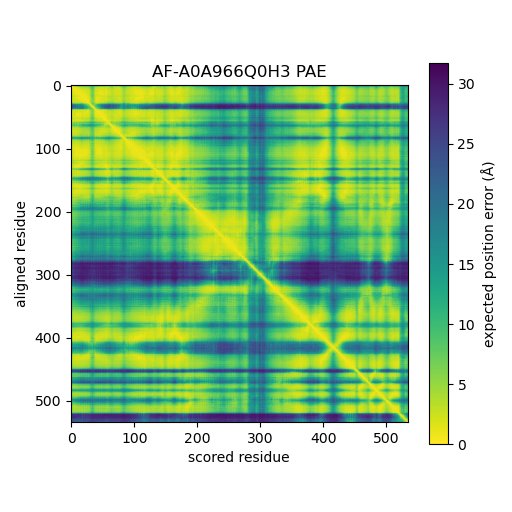 CA . GLN A 1 191 ? 16.305 -3.105 -4.201 1.00 75.88 191 GLN A CA 1
ATOM 1466 C C . GLN A 1 191 ? 15.936 -2.921 -2.726 1.00 75.88 191 GLN A C 1
ATOM 1468 O O . GLN A 1 191 ? 16.379 -3.692 -1.881 1.00 75.88 191 GLN A O 1
ATOM 1473 N N . ASN A 1 192 ? 15.088 -1.938 -2.407 1.00 75.88 192 ASN A N 1
ATOM 1474 C CA . ASN A 1 192 ? 14.677 -1.696 -1.023 1.00 75.88 192 ASN A CA 1
ATOM 1475 C C . ASN A 1 192 ? 13.794 -2.827 -0.481 1.00 75.88 192 ASN A C 1
ATOM 1477 O O . ASN A 1 192 ? 13.853 -3.121 0.709 1.00 75.88 192 ASN A O 1
ATOM 1481 N N . ALA A 1 193 ? 12.981 -3.456 -1.335 1.00 73.38 193 ALA A N 1
ATOM 1482 C CA . ALA A 1 193 ? 12.165 -4.605 -0.950 1.00 73.38 193 ALA A CA 1
ATOM 1483 C C . ALA A 1 193 ? 13.007 -5.866 -0.684 1.00 73.38 193 ALA A C 1
ATOM 1485 O O . ALA A 1 193 ? 12.585 -6.719 0.086 1.00 73.38 193 ALA A O 1
ATOM 1486 N N . LEU A 1 194 ? 14.191 -5.981 -1.293 1.00 77.00 194 LEU A N 1
ATOM 1487 C CA . LEU A 1 194 ? 15.058 -7.163 -1.234 1.00 77.00 194 LEU A CA 1
ATOM 1488 C C . LEU A 1 194 ? 16.464 -6.810 -0.734 1.00 77.00 194 LEU A C 1
ATOM 1490 O O . LEU A 1 194 ? 17.472 -7.230 -1.302 1.00 77.00 194 LEU A O 1
ATOM 1494 N N . ALA A 1 195 ? 16.542 -6.005 0.322 1.00 68.50 195 ALA A N 1
ATOM 1495 C CA . ALA A 1 195 ? 17.812 -5.671 0.953 1.00 68.50 195 ALA A CA 1
ATOM 1496 C C . ALA A 1 195 ? 18.354 -6.857 1.771 1.00 68.50 195 ALA A C 1
ATOM 1498 O O . ALA A 1 195 ? 17.592 -7.589 2.404 1.00 68.50 195 ALA A O 1
ATOM 1499 N N . GLY A 1 196 ? 19.678 -7.031 1.782 1.00 70.19 196 GLY A N 1
ATOM 1500 C CA . GLY A 1 196 ? 20.370 -8.031 2.601 1.00 70.19 196 GLY A CA 1
ATOM 1501 C C . GLY A 1 196 ? 21.324 -8.937 1.810 1.00 70.19 196 GLY A C 1
ATOM 1502 O O . GLY A 1 196 ? 21.260 -8.998 0.579 1.00 70.19 196 GLY A O 1
ATOM 1503 N N . PRO A 1 197 ? 22.224 -9.659 2.504 1.00 72.56 197 PRO A N 1
ATOM 1504 C CA . PRO A 1 197 ? 23.274 -10.460 1.868 1.00 72.56 197 PRO A CA 1
ATOM 1505 C C . PRO A 1 197 ? 22.716 -11.564 0.957 1.00 72.56 197 PRO A C 1
ATOM 1507 O O . PRO A 1 197 ? 23.276 -11.814 -0.110 1.00 72.56 197 PRO A O 1
ATOM 1510 N N . ASN A 1 198 ? 21.563 -12.141 1.312 1.00 74.94 198 ASN A N 1
ATOM 1511 C CA . ASN A 1 198 ? 20.922 -13.236 0.573 1.00 74.94 198 ASN A CA 1
ATOM 1512 C C . ASN A 1 198 ? 20.440 -12.838 -0.833 1.00 74.94 198 ASN A C 1
ATOM 1514 O O . ASN A 1 198 ? 20.206 -13.707 -1.670 1.00 74.94 198 ASN A O 1
ATOM 1518 N N . PHE A 1 199 ? 20.314 -11.539 -1.118 1.00 79.50 199 PHE A N 1
ATOM 1519 C CA . PHE A 1 199 ? 19.849 -11.042 -2.416 1.00 79.50 199 PHE A CA 1
ATOM 1520 C C . PHE A 1 199 ? 20.966 -10.447 -3.267 1.00 79.50 199 PHE A C 1
ATOM 1522 O O . PHE A 1 199 ? 20.705 -10.044 -4.397 1.00 79.50 199 PHE A O 1
ATOM 1529 N N . LYS A 1 200 ? 22.215 -10.403 -2.781 1.00 83.75 200 LYS A N 1
ATOM 1530 C CA . LYS A 1 200 ? 23.321 -9.735 -3.487 1.00 83.75 200 LYS A CA 1
ATOM 1531 C C . LYS A 1 200 ? 23.513 -10.276 -4.906 1.00 83.75 200 LYS A C 1
ATOM 1533 O O . LYS A 1 200 ? 23.636 -9.493 -5.845 1.00 83.75 200 LYS A O 1
ATOM 1538 N N . GLN A 1 201 ? 23.487 -11.600 -5.071 1.00 86.06 201 GLN A N 1
ATOM 1539 C CA . GLN A 1 201 ? 23.643 -12.222 -6.388 1.00 86.06 201 GLN A CA 1
ATOM 1540 C C . GLN A 1 201 ? 22.413 -12.010 -7.280 1.00 86.06 201 GLN A C 1
ATOM 1542 O O . GLN A 1 201 ? 22.565 -11.666 -8.447 1.00 86.06 201 GLN A O 1
ATOM 1547 N N . LEU A 1 202 ? 21.202 -12.133 -6.728 1.00 83.75 202 LEU A N 1
ATOM 1548 C CA . LEU A 1 202 ? 19.962 -11.823 -7.444 1.00 83.75 202 LEU A CA 1
ATOM 1549 C C . LEU A 1 202 ? 19.961 -10.379 -7.965 1.00 83.75 202 LEU A C 1
ATOM 1551 O O . LEU A 1 202 ? 19.662 -10.144 -9.132 1.00 83.75 202 LEU A O 1
ATOM 1555 N N . LEU A 1 203 ? 20.291 -9.408 -7.110 1.00 82.62 203 LEU A N 1
ATOM 1556 C CA . LEU A 1 203 ? 20.322 -7.993 -7.475 1.00 82.62 203 LEU A CA 1
ATOM 1557 C C . LEU A 1 203 ? 21.379 -7.724 -8.549 1.00 82.62 203 LEU A C 1
ATOM 1559 O O . LEU A 1 203 ? 21.109 -6.968 -9.481 1.00 82.62 203 LEU A O 1
ATOM 1563 N N . LYS A 1 204 ? 22.546 -8.378 -8.463 1.00 85.44 204 LYS A N 1
ATOM 1564 C CA . LYS A 1 204 ? 23.589 -8.314 -9.495 1.00 85.44 204 LYS A CA 1
ATOM 1565 C C . LYS A 1 204 ? 23.085 -8.857 -10.834 1.00 85.44 204 LYS A C 1
ATOM 1567 O O . LYS A 1 204 ? 23.198 -8.162 -11.840 1.00 85.44 204 LYS A O 1
ATOM 1572 N N . ASP A 1 205 ? 22.487 -10.046 -10.839 1.00 85.25 205 ASP A N 1
ATOM 1573 C CA . ASP A 1 205 ? 21.986 -10.698 -12.054 1.00 85.25 205 ASP A CA 1
ATOM 1574 C C . ASP A 1 205 ? 20.841 -9.898 -12.698 1.00 85.25 205 ASP A C 1
ATOM 1576 O O . ASP A 1 205 ? 20.850 -9.660 -13.905 1.00 85.25 205 ASP A O 1
ATOM 1580 N N . VAL A 1 206 ? 19.886 -9.410 -11.896 1.00 80.19 206 VAL A N 1
ATOM 1581 C CA . VAL A 1 206 ? 18.781 -8.561 -12.371 1.00 80.19 206 VAL A CA 1
ATOM 1582 C C . VAL A 1 206 ? 19.302 -7.235 -12.925 1.00 80.19 206 VAL A C 1
ATOM 1584 O O . VAL A 1 206 ? 18.809 -6.778 -13.954 1.00 80.19 206 VAL A O 1
ATOM 1587 N N . THR A 1 207 ? 20.306 -6.626 -12.289 1.00 81.75 207 THR A N 1
ATOM 1588 C CA . THR A 1 207 ? 20.918 -5.380 -12.777 1.00 81.75 207 THR A CA 1
ATOM 1589 C C . THR A 1 207 ? 21.663 -5.604 -14.090 1.00 81.75 207 THR A C 1
ATOM 1591 O O . THR A 1 207 ? 21.478 -4.833 -15.024 1.00 81.75 207 THR A O 1
ATOM 1594 N N . ALA A 1 208 ? 22.440 -6.682 -14.212 1.00 84.06 208 ALA A N 1
ATOM 1595 C CA . ALA A 1 208 ? 23.135 -7.013 -15.456 1.00 84.06 208 ALA A CA 1
ATOM 1596 C C . ALA A 1 208 ? 22.147 -7.287 -16.603 1.00 84.06 208 ALA A C 1
ATOM 1598 O O . ALA A 1 208 ? 22.287 -6.733 -17.692 1.00 84.06 208 ALA A O 1
ATOM 1599 N N . ALA A 1 209 ? 21.103 -8.076 -16.335 1.00 83.00 209 ALA A N 1
ATOM 1600 C CA . ALA A 1 209 ? 20.038 -8.378 -17.288 1.00 83.00 209 ALA A CA 1
ATOM 1601 C C . ALA A 1 209 ? 19.296 -7.118 -17.752 1.00 83.00 209 ALA A C 1
ATOM 1603 O O . ALA A 1 209 ? 19.007 -6.953 -18.936 1.00 83.00 209 ALA A O 1
ATOM 1604 N N . LYS A 1 210 ? 19.019 -6.205 -16.818 1.00 79.75 210 LYS A N 1
ATOM 1605 C CA . LYS A 1 210 ? 18.441 -4.891 -17.094 1.00 79.75 210 LYS A CA 1
ATOM 1606 C C . LYS A 1 210 ? 19.336 -4.076 -18.024 1.00 79.75 210 LYS A C 1
ATOM 1608 O O . LYS A 1 210 ? 18.855 -3.614 -19.056 1.00 79.75 210 LYS A O 1
ATOM 1613 N N . THR A 1 211 ? 20.612 -3.915 -17.674 1.00 83.25 211 THR A N 1
ATOM 1614 C CA . THR A 1 211 ? 21.578 -3.142 -18.464 1.00 83.25 211 THR A CA 1
ATOM 1615 C C . THR A 1 211 ? 21.679 -3.690 -19.880 1.00 83.25 211 THR A C 1
ATOM 1617 O O . THR A 1 211 ? 21.486 -2.937 -20.830 1.00 83.25 211 THR A O 1
ATOM 1620 N N . ALA A 1 212 ? 21.872 -5.003 -20.026 1.00 84.62 212 ALA A N 1
ATOM 1621 C CA . ALA A 1 212 ? 21.962 -5.650 -21.330 1.00 84.62 212 ALA A CA 1
ATOM 1622 C C . ALA A 1 212 ? 20.694 -5.433 -22.170 1.00 84.62 212 ALA A C 1
ATOM 1624 O O . ALA A 1 212 ? 20.776 -5.039 -23.331 1.00 84.62 212 ALA A O 1
ATOM 1625 N N . ALA A 1 213 ? 19.511 -5.625 -21.580 1.00 81.62 213 ALA A N 1
ATOM 1626 C CA . ALA A 1 213 ? 18.268 -5.514 -22.328 1.00 81.62 213 ALA A CA 1
ATOM 1627 C C . ALA A 1 213 ? 17.947 -4.078 -22.769 1.00 81.62 213 ALA A C 1
ATOM 1629 O O . ALA A 1 213 ? 17.493 -3.870 -23.893 1.00 81.62 213 ALA A O 1
ATOM 1630 N N . PHE A 1 214 ? 18.180 -3.076 -21.916 1.00 82.38 214 PHE A N 1
ATOM 1631 C CA . PHE A 1 214 ? 17.956 -1.682 -22.303 1.00 82.38 214 PHE A CA 1
ATOM 1632 C C . PHE A 1 214 ? 19.033 -1.174 -23.270 1.00 82.38 214 PHE A C 1
ATOM 1634 O O . PHE A 1 214 ? 18.702 -0.405 -24.170 1.00 82.38 214 PHE A O 1
ATOM 1641 N N . ALA A 1 215 ? 20.289 -1.612 -23.134 1.00 87.25 215 ALA A N 1
ATOM 1642 C CA . ALA A 1 215 ? 21.352 -1.243 -24.066 1.00 87.25 215 ALA A CA 1
ATOM 1643 C C . ALA A 1 215 ? 21.070 -1.852 -25.446 1.00 87.25 215 ALA A C 1
ATOM 1645 O O . ALA A 1 215 ? 21.224 -1.177 -26.462 1.00 87.25 215 ALA A O 1
ATOM 1646 N N . GLY A 1 216 ? 20.520 -3.071 -25.466 1.00 87.00 216 GLY A N 1
ATOM 1647 C CA . GLY A 1 216 ? 19.967 -3.709 -26.659 1.00 87.00 216 GLY A CA 1
ATOM 1648 C C . GLY A 1 216 ? 18.925 -2.849 -27.380 1.00 87.00 216 GLY A C 1
ATOM 1649 O O . GLY A 1 216 ? 18.965 -2.758 -28.598 1.00 87.00 216 GLY A O 1
ATOM 1650 N N . ILE A 1 217 ? 18.058 -2.118 -26.666 1.00 84.88 217 ILE A N 1
ATOM 1651 C CA . ILE A 1 217 ? 17.104 -1.189 -27.308 1.00 84.88 217 ILE A CA 1
ATOM 1652 C C . ILE A 1 217 ? 17.831 -0.039 -28.023 1.00 84.88 217 ILE A C 1
ATOM 1654 O O . ILE A 1 217 ? 17.381 0.400 -29.082 1.00 84.88 217 ILE A O 1
ATOM 1658 N N . VAL A 1 218 ? 18.941 0.459 -27.467 1.00 84.75 218 VAL A N 1
ATOM 1659 C CA . VAL A 1 218 ? 19.754 1.507 -28.112 1.00 84.75 218 VAL A CA 1
ATOM 1660 C C . VAL A 1 218 ? 20.455 0.951 -29.349 1.00 84.75 218 VAL A C 1
ATOM 1662 O O . VAL A 1 218 ? 20.420 1.579 -30.403 1.00 84.75 218 VAL A O 1
ATOM 1665 N N . LEU A 1 219 ? 21.023 -0.250 -29.248 1.00 87.00 219 LEU A N 1
ATOM 1666 C CA . LEU A 1 219 ? 21.627 -0.962 -30.375 1.00 87.00 219 LEU A CA 1
ATOM 1667 C C . LEU A 1 219 ? 20.616 -1.219 -31.498 1.00 87.00 219 LEU A C 1
ATOM 1669 O O . LEU A 1 219 ? 20.891 -0.928 -32.660 1.00 87.00 219 LEU A O 1
ATOM 1673 N N . ASP A 1 220 ? 19.416 -1.680 -31.153 1.00 85.31 220 ASP A N 1
ATOM 1674 C CA . ASP A 1 220 ? 18.326 -1.874 -32.104 1.00 85.31 220 ASP A CA 1
ATOM 1675 C C . ASP A 1 220 ? 17.921 -0.553 -32.763 1.00 85.31 220 ASP A C 1
ATOM 1677 O O . ASP A 1 220 ? 17.575 -0.539 -33.940 1.00 85.31 220 ASP A O 1
ATOM 1681 N N . ALA A 1 221 ? 17.924 0.558 -32.021 1.00 81.38 221 ALA A N 1
ATOM 1682 C CA . ALA A 1 221 ? 17.633 1.882 -32.566 1.00 81.38 221 ALA A CA 1
ATOM 1683 C C . ALA A 1 221 ? 18.711 2.337 -33.559 1.00 81.38 221 ALA A C 1
ATOM 1685 O O . ALA A 1 221 ? 18.375 2.915 -34.591 1.00 81.38 221 ALA A O 1
ATOM 1686 N N . VAL A 1 222 ? 19.983 2.040 -33.280 1.00 82.81 222 VAL A N 1
ATOM 1687 C CA . VAL A 1 222 ? 21.095 2.283 -34.209 1.00 82.81 222 VAL A CA 1
ATOM 1688 C C . VAL A 1 222 ? 20.931 1.459 -35.483 1.00 82.81 222 VAL A C 1
ATOM 1690 O O . VAL A 1 222 ? 20.985 2.001 -36.583 1.00 82.81 222 VAL A O 1
ATOM 1693 N N . ASN A 1 223 ? 20.674 0.158 -35.343 1.00 83.38 223 ASN A N 1
ATOM 1694 C CA . ASN A 1 223 ? 20.507 -0.749 -36.479 1.00 83.38 223 ASN A CA 1
ATOM 1695 C C . ASN A 1 223 ? 19.273 -0.404 -37.325 1.00 83.38 223 ASN A C 1
ATOM 1697 O O . ASN A 1 223 ? 19.295 -0.562 -38.541 1.00 83.38 223 ASN A O 1
ATOM 1701 N N . ALA A 1 224 ? 18.211 0.096 -36.691 1.00 76.94 224 ALA A N 1
ATOM 1702 C CA . ALA A 1 224 ? 17.009 0.569 -37.369 1.00 76.94 224 ALA A CA 1
ATOM 1703 C C . ALA A 1 224 ? 17.151 1.984 -37.964 1.00 76.94 224 ALA A C 1
ATOM 1705 O O . ALA A 1 224 ? 16.189 2.486 -38.538 1.00 76.94 224 ALA A O 1
ATOM 1706 N N . GLY A 1 225 ? 18.298 2.657 -37.802 1.00 74.00 225 GLY A N 1
ATOM 1707 C CA . GLY A 1 225 ? 18.504 4.026 -38.289 1.00 74.00 225 GLY A CA 1
ATOM 1708 C C . GLY A 1 225 ? 17.659 5.078 -37.562 1.00 74.00 225 GLY A C 1
ATOM 1709 O O . GLY A 1 225 ? 17.385 6.146 -38.100 1.00 74.00 225 GLY A O 1
ATOM 1710 N N . VAL A 1 226 ? 17.198 4.791 -36.343 1.00 75.69 226 VAL A N 1
ATOM 1711 C CA . VAL A 1 226 ? 16.494 5.766 -35.490 1.00 75.69 226 VAL A CA 1
ATOM 1712 C C . VAL A 1 226 ? 17.488 6.759 -34.888 1.00 75.69 226 VAL A C 1
ATOM 1714 O O . VAL A 1 226 ? 17.171 7.937 -34.737 1.00 75.69 226 VAL A O 1
ATOM 1717 N N . ILE A 1 227 ? 18.697 6.290 -34.568 1.00 78.12 227 ILE A N 1
ATOM 1718 C CA . ILE A 1 227 ? 19.850 7.117 -34.194 1.00 78.12 227 ILE A CA 1
ATOM 1719 C C . ILE A 1 227 ? 21.095 6.643 -34.953 1.00 78.12 227 ILE A C 1
ATOM 1721 O O . ILE A 1 227 ? 21.201 5.463 -35.274 1.00 78.12 227 ILE A O 1
ATOM 1725 N N . SER A 1 228 ? 22.059 7.524 -35.228 1.00 81.81 228 SER A N 1
ATOM 1726 C CA . SER A 1 228 ? 23.309 7.119 -35.881 1.00 81.81 228 SER A CA 1
ATOM 1727 C C . SER A 1 228 ? 24.335 6.618 -34.868 1.00 81.81 228 SER A C 1
ATOM 1729 O O . SER A 1 228 ? 24.563 7.250 -33.836 1.00 81.81 228 SER A O 1
ATOM 1731 N N . TRP A 1 229 ? 25.042 5.534 -35.198 1.00 84.44 229 TRP A N 1
ATOM 1732 C CA . TRP A 1 229 ? 26.190 5.063 -34.411 1.00 84.44 229 TRP A CA 1
ATOM 1733 C C . TRP A 1 229 ? 27.303 6.116 -34.304 1.00 84.44 229 TRP A C 1
ATOM 1735 O O . TRP A 1 229 ? 28.059 6.115 -33.336 1.00 84.44 229 TRP A O 1
ATOM 1745 N N . LYS A 1 230 ? 27.399 7.030 -35.283 1.00 84.25 230 LYS A N 1
ATOM 1746 C CA . LYS A 1 230 ? 28.375 8.133 -35.289 1.00 84.25 230 LYS A CA 1
ATOM 1747 C C . LYS A 1 230 ? 28.093 9.154 -34.188 1.00 84.25 230 LYS A C 1
ATOM 1749 O O . LYS A 1 230 ? 28.992 9.892 -33.805 1.00 84.25 230 LYS A O 1
ATOM 1754 N N . ASP A 1 231 ? 26.867 9.201 -33.680 1.00 80.00 231 ASP A N 1
ATOM 1755 C CA . ASP A 1 231 ? 26.435 10.179 -32.682 1.00 80.00 231 ASP A CA 1
ATOM 1756 C C . ASP A 1 231 ? 26.384 9.610 -31.264 1.00 80.00 231 ASP A C 1
ATOM 1758 O O . ASP A 1 231 ? 26.154 10.342 -30.302 1.00 80.00 231 ASP A O 1
ATOM 1762 N N . VAL A 1 232 ? 26.708 8.327 -31.111 1.00 84.25 232 VAL A N 1
ATOM 1763 C CA . VAL A 1 232 ? 26.921 7.716 -29.804 1.00 84.25 232 VAL A CA 1
ATOM 1764 C C . VAL A 1 232 ? 28.370 7.929 -29.364 1.00 84.25 232 VAL A C 1
ATOM 1766 O O . VAL A 1 232 ? 29.318 7.511 -30.034 1.00 84.25 232 VAL A O 1
ATOM 1769 N N . CYS A 1 233 ? 28.542 8.584 -28.218 1.00 86.88 233 CYS A N 1
ATOM 1770 C CA . CYS A 1 233 ? 29.852 8.811 -27.620 1.00 86.88 233 CYS A CA 1
ATOM 1771 C C . CYS A 1 233 ? 30.287 7.588 -26.807 1.00 86.88 233 CYS A C 1
ATOM 1773 O O . CYS A 1 233 ? 29.556 7.115 -25.942 1.00 86.88 233 CYS A O 1
ATOM 1775 N N . MET A 1 234 ? 31.501 7.106 -27.065 1.00 89.31 234 MET A N 1
ATOM 1776 C CA . MET A 1 234 ? 32.114 5.998 -26.329 1.00 89.31 234 MET A CA 1
ATOM 1777 C C . MET A 1 234 ? 32.785 6.469 -25.036 1.00 89.31 234 MET A C 1
ATOM 1779 O O . MET A 1 234 ? 32.821 5.745 -24.043 1.00 89.31 234 MET A O 1
ATOM 1783 N N . LYS A 1 235 ? 33.371 7.669 -25.088 1.00 87.88 235 LYS A N 1
ATOM 1784 C CA . LYS A 1 235 ? 34.007 8.409 -23.989 1.00 87.88 235 LYS A CA 1
ATOM 1785 C C . LYS A 1 235 ? 33.822 9.906 -24.240 1.00 87.88 235 LYS A C 1
ATOM 1787 O O . LYS A 1 235 ? 33.313 10.293 -25.293 1.00 87.88 235 LYS A O 1
ATOM 1792 N N . GLU A 1 236 ? 34.269 10.743 -23.309 1.00 85.69 236 GLU A N 1
ATOM 1793 C CA . GLU A 1 236 ? 34.237 12.200 -23.453 1.00 85.69 236 GLU A CA 1
ATOM 1794 C C . GLU A 1 236 ? 34.883 12.642 -24.775 1.00 85.69 236 GLU A C 1
ATOM 1796 O O . GLU A 1 236 ? 36.070 12.425 -25.004 1.00 85.69 236 GLU A O 1
ATOM 1801 N N . GLY A 1 237 ? 34.068 13.184 -25.685 1.00 80.31 237 GLY A N 1
ATOM 1802 C CA . GLY A 1 237 ? 34.499 13.625 -27.017 1.00 80.31 237 GLY A CA 1
ATOM 1803 C C . GLY A 1 237 ? 34.926 12.515 -27.991 1.00 80.31 237 GLY A C 1
ATOM 1804 O O . GLY A 1 237 ? 35.307 12.819 -29.120 1.00 80.31 237 GLY A O 1
ATOM 1805 N N . VAL A 1 238 ? 34.860 11.235 -27.609 1.00 85.88 238 VAL A N 1
ATOM 1806 C CA . VAL A 1 238 ? 35.331 10.115 -28.440 1.00 85.88 238 VAL A CA 1
ATOM 1807 C C . VAL A 1 238 ? 34.153 9.367 -29.049 1.00 85.88 238 VAL A C 1
ATOM 1809 O O . VAL A 1 238 ? 33.386 8.710 -28.346 1.00 85.88 238 VAL A O 1
ATOM 1812 N N . LYS A 1 239 ? 34.066 9.405 -30.379 1.00 87.25 239 LYS A N 1
ATOM 1813 C CA . LYS A 1 239 ? 33.112 8.643 -31.195 1.00 87.25 239 LYS A CA 1
ATOM 1814 C C . LYS A 1 239 ? 33.814 7.471 -31.885 1.00 87.25 239 LYS A C 1
ATOM 1816 O O . LYS A 1 239 ? 35.028 7.498 -32.114 1.00 87.25 239 LYS A O 1
ATOM 1821 N N . ALA A 1 240 ? 33.058 6.431 -32.229 1.00 88.94 240 ALA A N 1
ATOM 1822 C CA . ALA A 1 240 ? 33.603 5.317 -32.996 1.00 88.94 240 ALA A CA 1
ATOM 1823 C C . ALA A 1 240 ? 34.072 5.792 -34.383 1.00 88.94 240 ALA A C 1
ATOM 1825 O O . ALA A 1 240 ? 33.445 6.645 -35.004 1.00 88.94 240 ALA A O 1
ATOM 1826 N N . LYS A 1 241 ? 35.170 5.220 -34.895 1.00 89.00 241 LYS A N 1
ATOM 1827 C CA . LYS A 1 241 ? 35.674 5.530 -36.251 1.00 89.00 241 LYS A CA 1
ATOM 1828 C C . LYS A 1 241 ? 35.009 4.693 -37.345 1.00 89.00 241 LYS A C 1
ATOM 1830 O O . LYS A 1 241 ? 35.011 5.079 -38.505 1.00 89.00 241 LYS A O 1
ATOM 1835 N N . THR A 1 242 ? 34.481 3.526 -36.983 1.00 90.88 242 THR A N 1
ATOM 1836 C CA . THR A 1 242 ? 33.801 2.602 -37.896 1.00 90.88 242 THR A CA 1
ATOM 1837 C C . THR A 1 242 ? 32.629 1.948 -37.179 1.00 90.88 242 THR A C 1
ATOM 1839 O O . THR A 1 242 ? 32.663 1.786 -35.956 1.00 90.88 242 THR A O 1
ATOM 1842 N N . GLN A 1 243 ? 31.627 1.501 -37.938 1.00 87.62 243 GLN A N 1
ATOM 1843 C CA . GLN A 1 243 ? 30.486 0.768 -37.387 1.00 87.62 243 GLN A CA 1
ATOM 1844 C C . GLN A 1 243 ? 30.920 -0.526 -36.685 1.00 87.62 243 GLN A C 1
ATOM 1846 O O . GLN A 1 243 ? 30.384 -0.857 -35.634 1.00 87.62 243 GLN A O 1
ATOM 1851 N N . LYS A 1 244 ? 31.949 -1.216 -37.202 1.00 92.19 244 LYS A N 1
ATOM 1852 C CA . LYS A 1 244 ? 32.533 -2.384 -36.527 1.00 92.19 244 LYS A CA 1
ATOM 1853 C C . LYS A 1 244 ? 33.081 -2.022 -35.144 1.00 92.19 244 LYS A C 1
ATOM 1855 O O . LYS A 1 244 ? 32.749 -2.687 -34.175 1.00 92.19 244 LYS A O 1
ATOM 1860 N N . LYS A 1 245 ? 33.864 -0.941 -35.032 1.00 92.75 245 LYS A N 1
ATOM 1861 C CA . LYS A 1 245 ? 34.405 -0.486 -33.738 1.00 92.75 245 LYS A CA 1
ATOM 1862 C C . LYS A 1 245 ? 33.305 -0.057 -32.771 1.00 92.75 245 LYS A C 1
ATOM 1864 O O . LYS A 1 245 ? 33.426 -0.323 -31.581 1.00 92.75 245 LYS A O 1
ATOM 1869 N N . PHE A 1 246 ? 32.249 0.584 -33.278 1.00 93.00 246 PHE A N 1
ATOM 1870 C CA . PHE A 1 246 ? 31.062 0.877 -32.480 1.00 93.00 246 PHE A CA 1
ATOM 1871 C C . PHE A 1 246 ? 30.428 -0.413 -31.958 1.00 93.00 246 PHE A C 1
ATOM 1873 O O . PHE A 1 246 ? 30.219 -0.529 -30.761 1.00 93.00 246 PHE A O 1
ATOM 1880 N N . SER A 1 247 ? 30.171 -1.386 -32.835 1.00 91.00 247 SER A N 1
ATOM 1881 C CA . SER A 1 247 ? 29.547 -2.660 -32.471 1.00 91.00 247 SER A CA 1
ATOM 1882 C C . SER A 1 247 ? 30.384 -3.445 -31.459 1.00 91.00 247 SER A C 1
ATOM 1884 O O . SER A 1 247 ? 29.841 -3.921 -30.467 1.00 91.00 247 SER A O 1
ATOM 1886 N N . ASP A 1 248 ? 31.698 -3.553 -31.668 1.00 93.00 248 ASP A N 1
ATOM 1887 C CA . ASP A 1 248 ? 32.606 -4.256 -30.753 1.00 93.00 248 ASP A CA 1
ATOM 1888 C C . ASP A 1 248 ? 32.569 -3.621 -29.348 1.00 93.00 248 ASP A C 1
ATOM 1890 O O . ASP A 1 248 ? 32.478 -4.325 -28.345 1.00 93.00 248 ASP A O 1
ATOM 1894 N N . TRP A 1 249 ? 32.572 -2.284 -29.271 1.00 94.62 249 TRP A N 1
ATOM 1895 C CA . TRP A 1 249 ? 32.453 -1.555 -28.005 1.00 94.62 249 TRP A CA 1
ATOM 1896 C C . TRP A 1 249 ? 31.063 -1.672 -27.382 1.00 94.62 249 TRP A C 1
ATOM 1898 O O . TRP A 1 249 ? 30.942 -1.953 -26.198 1.00 94.62 249 TRP A O 1
ATOM 1908 N N . ALA A 1 250 ? 30.007 -1.474 -28.163 1.00 91.31 250 ALA A N 1
ATOM 1909 C CA . ALA A 1 250 ? 28.637 -1.433 -27.672 1.00 91.31 250 ALA A CA 1
ATOM 1910 C C . ALA A 1 250 ? 28.150 -2.797 -27.144 1.00 91.31 250 ALA A C 1
ATOM 1912 O O . ALA A 1 250 ? 27.196 -2.844 -26.373 1.00 91.31 250 ALA A O 1
ATOM 1913 N N . ASN A 1 251 ? 28.826 -3.889 -27.521 1.00 90.44 251 ASN A N 1
ATOM 1914 C CA . ASN A 1 251 ? 28.630 -5.226 -26.959 1.00 90.44 251 ASN A CA 1
ATOM 1915 C C . ASN A 1 251 ? 29.591 -5.555 -25.795 1.00 90.44 251 ASN A C 1
ATOM 1917 O O . ASN A 1 251 ? 29.466 -6.621 -25.192 1.00 90.44 251 ASN A O 1
ATOM 1921 N N . SER A 1 252 ? 30.541 -4.675 -25.457 1.00 92.81 252 SER A N 1
ATOM 1922 C CA . SER A 1 252 ? 31.427 -4.845 -24.300 1.00 92.81 252 SER A CA 1
ATOM 1923 C C . SER A 1 252 ? 30.724 -4.438 -22.995 1.00 92.81 252 SER A C 1
ATOM 1925 O O . SER A 1 252 ? 29.787 -3.632 -23.026 1.00 92.81 252 SER A O 1
ATOM 1927 N N . PRO A 1 253 ? 31.165 -4.936 -21.822 1.00 89.69 253 PRO A N 1
ATOM 1928 C CA . PRO A 1 253 ? 30.615 -4.514 -20.532 1.00 89.69 253 PRO A CA 1
ATOM 1929 C C . PRO A 1 253 ? 30.631 -2.991 -20.332 1.00 89.69 253 PRO A C 1
ATOM 1931 O O . PRO A 1 253 ? 29.666 -2.424 -19.820 1.00 89.69 253 PRO A O 1
ATOM 1934 N N . GLU A 1 254 ? 31.702 -2.325 -20.770 1.00 90.88 254 GLU A N 1
ATOM 1935 C CA . GLU A 1 254 ? 31.853 -0.872 -20.692 1.00 90.88 254 GLU A CA 1
ATOM 1936 C C . GLU A 1 254 ? 30.868 -0.150 -21.612 1.00 90.88 254 GLU A C 1
ATOM 1938 O O . GLU A 1 254 ? 30.256 0.832 -21.194 1.00 90.88 254 GLU A O 1
ATOM 1943 N N . GLY A 1 255 ? 30.689 -0.630 -22.846 1.00 92.06 255 GLY A N 1
ATOM 1944 C CA . GLY A 1 255 ? 29.742 -0.024 -23.778 1.00 92.06 255 GLY A CA 1
ATOM 1945 C C . GLY A 1 255 ? 28.295 -0.211 -23.347 1.00 92.06 255 GLY A C 1
ATOM 1946 O O . GLY A 1 255 ? 27.535 0.754 -23.350 1.00 92.06 255 GLY A O 1
ATOM 1947 N N . LEU A 1 256 ? 27.917 -1.405 -22.881 1.00 90.06 256 LEU A N 1
ATOM 1948 C CA . LEU A 1 256 ? 26.576 -1.653 -22.343 1.00 90.06 256 LEU A CA 1
ATOM 1949 C C . LEU A 1 256 ? 26.261 -0.732 -21.155 1.00 90.06 256 LEU A C 1
ATOM 1951 O O . LEU A 1 256 ? 25.146 -0.219 -21.057 1.00 90.06 256 LEU A O 1
ATOM 1955 N N . ALA A 1 257 ? 27.233 -0.506 -20.264 1.00 88.19 257 ALA A N 1
ATOM 1956 C CA . ALA A 1 257 ? 27.079 0.429 -19.154 1.00 88.19 257 ALA A CA 1
ATOM 1957 C C . ALA A 1 257 ? 26.913 1.875 -19.652 1.00 88.19 257 ALA A C 1
ATOM 1959 O O . ALA A 1 257 ? 25.964 2.553 -19.255 1.00 88.19 257 ALA A O 1
ATOM 1960 N N . GLU A 1 258 ? 27.775 2.332 -20.562 1.00 90.88 258 GLU A N 1
ATOM 1961 C CA . GLU A 1 258 ? 27.737 3.705 -21.075 1.00 90.88 258 GLU A CA 1
ATOM 1962 C C . GLU A 1 258 ? 26.464 4.012 -21.876 1.00 90.88 258 GLU A C 1
ATOM 1964 O O . GLU A 1 258 ? 25.880 5.080 -21.702 1.00 90.88 258 GLU A O 1
ATOM 1969 N N . LEU A 1 259 ? 25.960 3.072 -22.683 1.00 88.75 259 LEU A N 1
ATOM 1970 C CA . LEU A 1 259 ? 24.704 3.233 -23.434 1.00 88.75 259 LEU A CA 1
ATOM 1971 C C . LEU A 1 259 ? 23.495 3.514 -22.528 1.00 88.75 259 LEU A C 1
ATOM 1973 O O . LEU A 1 259 ? 22.494 4.080 -22.973 1.00 88.75 259 LEU A O 1
ATOM 1977 N N . ILE A 1 260 ? 23.581 3.125 -21.258 1.00 85.88 260 ILE A N 1
ATOM 1978 C CA . ILE A 1 260 ? 22.527 3.317 -20.266 1.00 85.88 260 ILE A CA 1
ATOM 1979 C C . ILE A 1 260 ? 22.811 4.501 -19.346 1.00 85.88 260 ILE A C 1
ATOM 1981 O O . ILE A 1 260 ? 21.903 5.272 -19.019 1.00 85.88 260 ILE A O 1
ATOM 1985 N N . GLU A 1 261 ? 24.052 4.650 -18.896 1.00 86.12 261 GLU A N 1
ATOM 1986 C CA . GLU A 1 261 ? 24.452 5.751 -18.024 1.00 86.12 261 GLU A CA 1
ATOM 1987 C C . GLU A 1 261 ? 24.441 7.085 -18.769 1.00 86.12 261 GLU A C 1
ATOM 1989 O O . GLU A 1 261 ? 24.054 8.096 -18.176 1.00 86.12 261 GLU A O 1
ATOM 1994 N N . CYS A 1 262 ? 24.764 7.060 -20.067 1.00 85.88 262 CYS A N 1
ATOM 1995 C CA . CYS A 1 262 ? 24.843 8.223 -20.945 1.00 85.88 262 CYS A CA 1
ATOM 1996 C C . CYS A 1 262 ? 25.763 9.308 -20.358 1.00 85.88 262 CYS A C 1
ATOM 1998 O O . CYS A 1 262 ? 25.421 10.492 -20.407 1.00 85.88 262 CYS A O 1
ATOM 2000 N N . LYS A 1 263 ? 26.899 8.930 -19.752 1.00 88.75 263 LYS A N 1
ATOM 2001 C CA . LYS A 1 263 ? 27.826 9.882 -19.113 1.00 88.75 263 LYS A CA 1
ATOM 2002 C C . LYS A 1 263 ? 28.379 10.871 -20.128 1.00 88.75 263 LYS A C 1
ATOM 2004 O O . LYS A 1 263 ? 28.500 12.055 -19.821 1.00 88.75 263 LYS A O 1
ATOM 2009 N N . TYR A 1 264 ? 28.677 10.386 -21.328 1.00 88.44 264 TYR A N 1
ATOM 2010 C CA . TYR A 1 264 ? 29.332 11.148 -22.387 1.00 88.44 264 TYR A CA 1
ATOM 2011 C C . TYR A 1 264 ? 28.377 11.553 -23.508 1.00 88.44 264 TYR A C 1
ATOM 2013 O O . TYR A 1 264 ? 28.825 11.951 -24.583 1.00 88.44 264 TYR A O 1
ATOM 2021 N N . ILE A 1 265 ? 27.064 11.459 -23.272 1.00 84.00 265 ILE A N 1
ATOM 2022 C CA . ILE A 1 265 ? 26.054 11.813 -24.265 1.00 84.00 265 ILE A CA 1
ATOM 2023 C C . ILE A 1 265 ? 26.255 13.248 -24.757 1.00 84.00 265 ILE A C 1
ATOM 2025 O O . ILE A 1 265 ? 26.403 14.188 -23.969 1.00 84.00 265 ILE A O 1
ATOM 2029 N N . ASP A 1 266 ? 26.246 13.423 -26.075 1.00 78.38 266 ASP A N 1
ATOM 2030 C CA . ASP A 1 266 ? 26.338 14.744 -26.679 1.00 78.38 266 ASP A CA 1
ATOM 2031 C C . ASP A 1 266 ? 25.038 15.511 -26.417 1.00 78.38 266 ASP A C 1
ATOM 2033 O O . ASP A 1 266 ? 24.046 15.337 -27.119 1.00 78.38 266 ASP A O 1
ATOM 2037 N N . LYS A 1 267 ? 25.029 16.364 -25.391 1.00 76.88 267 LYS A N 1
ATOM 2038 C CA . LYS A 1 267 ? 23.841 17.134 -24.987 1.00 76.88 267 LYS A CA 1
ATOM 2039 C C . LYS A 1 267 ? 23.413 18.171 -26.024 1.00 76.88 267 LYS A C 1
ATOM 2041 O O . LYS A 1 267 ? 22.278 18.645 -25.968 1.00 76.88 267 LYS A O 1
ATOM 2046 N N . THR A 1 268 ? 24.293 18.540 -26.955 1.00 70.69 268 THR A N 1
ATOM 2047 C CA . THR A 1 268 ? 23.944 19.461 -28.047 1.00 70.69 268 THR A CA 1
ATOM 2048 C C . THR A 1 268 ? 23.067 18.764 -29.082 1.00 70.69 268 THR A C 1
ATOM 2050 O O . THR A 1 268 ? 22.148 19.375 -29.629 1.00 70.69 268 THR A O 1
ATOM 2053 N N . LEU A 1 269 ? 23.303 17.465 -29.276 1.00 67.31 269 LEU A N 1
ATOM 2054 C CA . LEU A 1 269 ? 22.482 16.587 -30.091 1.00 67.31 269 LEU A CA 1
ATOM 2055 C C . LEU A 1 269 ? 21.281 16.109 -29.266 1.00 67.31 269 LEU A C 1
ATOM 2057 O O . LEU A 1 269 ? 20.152 16.477 -29.570 1.00 67.31 269 LEU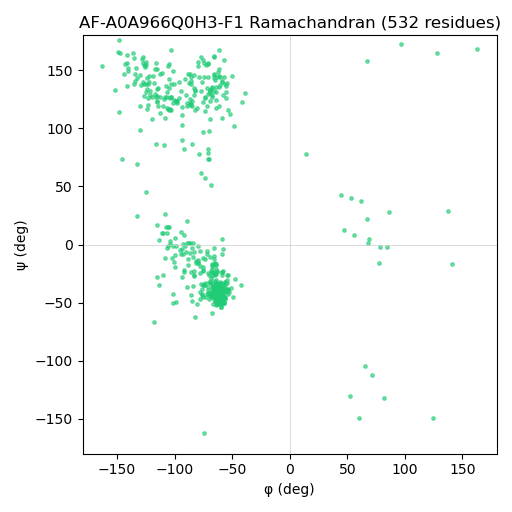 A O 1
ATOM 2061 N N . PHE A 1 270 ? 21.520 15.388 -28.169 1.00 68.19 270 PHE A N 1
ATOM 2062 C CA . PHE A 1 270 ? 20.529 14.615 -27.415 1.00 68.19 270 PHE A CA 1
ATOM 2063 C C . PHE A 1 270 ? 19.841 15.348 -26.245 1.00 68.19 270 PHE A C 1
ATOM 2065 O O . PHE A 1 270 ? 19.085 14.755 -25.473 1.00 68.19 270 PHE A O 1
ATOM 2072 N N . GLY A 1 271 ? 20.048 16.656 -26.097 1.00 67.19 271 GLY A N 1
ATOM 2073 C CA . GLY A 1 271 ? 19.460 17.421 -24.996 1.00 67.19 271 GLY A CA 1
ATOM 2074 C C . GLY A 1 271 ? 19.907 16.913 -23.616 1.00 67.19 271 GLY A C 1
ATOM 2075 O O . GLY A 1 271 ? 21.022 16.434 -23.435 1.00 67.19 271 GLY A O 1
ATOM 2076 N N . LYS A 1 272 ? 19.042 17.045 -22.601 1.00 68.00 272 LYS A N 1
ATOM 2077 C CA . LYS A 1 272 ? 19.354 16.656 -21.207 1.00 68.00 272 LYS A CA 1
ATOM 2078 C C . LYS A 1 272 ? 18.975 15.211 -20.860 1.00 68.00 272 LYS A C 1
ATOM 2080 O O . LYS A 1 272 ? 19.162 14.796 -19.720 1.00 68.00 272 LYS A O 1
ATOM 2085 N N . GLU A 1 273 ? 18.401 14.478 -21.805 1.00 71.50 273 GLU A N 1
ATOM 2086 C CA . GLU A 1 273 ? 17.739 13.197 -21.565 1.00 71.50 273 GLU A CA 1
ATOM 2087 C C . GLU A 1 273 ? 18.601 12.034 -22.071 1.00 71.50 273 GLU A C 1
ATOM 2089 O O . GLU A 1 273 ? 19.415 12.198 -22.973 1.00 71.50 273 GLU A O 1
ATOM 2094 N N . LYS A 1 274 ? 18.437 10.847 -21.482 1.00 77.19 274 LYS A N 1
ATOM 2095 C CA . LYS A 1 274 ? 19.194 9.638 -21.853 1.00 77.19 274 LYS A CA 1
ATOM 2096 C C . LYS A 1 274 ? 18.681 8.999 -23.148 1.00 77.19 274 LYS A C 1
ATOM 2098 O O . LYS A 1 274 ? 17.517 9.190 -23.505 1.00 77.19 274 LYS A O 1
ATOM 2103 N N . TYR A 1 275 ? 19.501 8.149 -23.783 1.00 76.56 275 TYR A N 1
ATOM 2104 C CA . TYR A 1 275 ? 19.115 7.388 -24.985 1.00 76.56 275 TYR A CA 1
ATOM 2105 C C . TYR A 1 275 ? 17.839 6.558 -24.771 1.00 76.56 275 TYR A C 1
ATOM 2107 O O . TYR A 1 275 ? 16.968 6.509 -25.639 1.00 76.56 275 TYR A O 1
ATOM 2115 N N . VAL A 1 276 ? 17.685 5.948 -23.591 1.00 72.62 276 VAL A N 1
ATOM 2116 C CA . VAL A 1 276 ? 16.474 5.218 -23.197 1.00 72.62 276 VAL A CA 1
ATOM 2117 C C . VAL A 1 276 ? 15.727 6.025 -22.129 1.00 72.62 276 VAL A C 1
ATOM 2119 O O . VAL A 1 276 ? 16.172 6.113 -20.987 1.00 72.62 276 VAL A O 1
ATOM 2122 N N . ASN A 1 277 ? 14.569 6.606 -22.472 1.00 72.25 277 ASN A N 1
ATOM 2123 C CA . ASN A 1 277 ? 13.685 7.293 -21.515 1.00 72.25 277 ASN A CA 1
ATOM 2124 C C . ASN A 1 277 ? 12.201 7.236 -21.955 1.00 72.25 277 ASN A C 1
ATOM 2126 O O . ASN A 1 277 ? 11.862 7.546 -23.097 1.00 72.25 277 ASN A O 1
ATOM 2130 N N . THR A 1 278 ? 11.285 6.885 -21.037 1.00 65.50 278 THR A N 1
ATOM 2131 C CA . THR A 1 278 ? 9.819 6.890 -21.288 1.00 65.50 278 THR A CA 1
ATOM 2132 C C . THR A 1 278 ? 9.231 8.293 -21.484 1.00 65.50 278 THR A C 1
ATOM 2134 O O . THR A 1 278 ? 8.188 8.464 -22.132 1.00 65.50 278 THR A O 1
ATOM 2137 N N . LYS A 1 279 ? 9.870 9.305 -20.894 1.00 59.59 279 LYS A N 1
ATOM 2138 C CA . LYS A 1 279 ? 9.490 10.722 -20.959 1.00 59.59 279 LYS A CA 1
ATOM 2139 C C . LYS A 1 279 ? 10.115 11.434 -22.164 1.00 59.59 279 LYS A C 1
ATOM 2141 O O . LYS A 1 279 ? 9.519 12.398 -22.631 1.00 59.59 279 LYS A O 1
ATOM 2146 N N . GLY A 1 280 ? 11.151 10.822 -22.743 1.00 54.91 280 GLY A N 1
ATOM 2147 C CA . GLY A 1 280 ? 11.680 11.048 -24.086 1.00 54.91 280 GLY A CA 1
ATOM 2148 C C . GLY A 1 280 ? 12.871 11.988 -24.181 1.00 54.91 280 GLY A C 1
ATOM 2149 O O . GLY A 1 280 ? 13.231 12.624 -23.206 1.00 54.91 280 GLY A O 1
ATOM 2150 N N . TRP A 1 281 ? 13.434 12.049 -25.390 1.00 48.25 281 TRP A N 1
ATOM 2151 C CA . TRP A 1 281 ? 14.372 13.063 -25.866 1.00 48.25 281 TRP A CA 1
ATOM 2152 C C . TRP A 1 281 ? 13.634 13.989 -26.849 1.00 48.25 281 TRP A C 1
ATOM 2154 O O . TRP A 1 281 ? 12.986 13.506 -27.785 1.00 48.25 281 TRP A O 1
ATOM 2164 N N . SER A 1 282 ? 13.690 15.305 -26.613 1.00 43.84 282 SER A N 1
ATOM 2165 C CA . SER A 1 282 ? 13.302 16.337 -27.575 1.00 43.84 282 SER A CA 1
ATOM 2166 C C . SER A 1 282 ? 14.583 16.945 -28.145 1.00 43.84 282 SER A C 1
ATOM 2168 O O . SER A 1 282 ? 15.417 17.477 -27.414 1.00 43.84 282 SER A O 1
ATOM 2170 N N . GLY A 1 283 ? 14.808 16.789 -29.447 1.00 44.59 283 GLY A N 1
ATOM 2171 C CA . GLY A 1 283 ? 15.929 17.457 -30.091 1.00 44.59 283 GLY A CA 1
ATOM 2172 C C . GLY A 1 283 ? 15.657 18.957 -30.123 1.00 44.59 283 GLY A C 1
ATOM 2173 O O . GLY A 1 283 ? 14.857 19.413 -30.930 1.00 44.59 283 GLY A O 1
ATOM 2174 N N . SER A 1 284 ? 16.358 19.750 -29.319 1.00 36.81 284 SER A N 1
ATOM 2175 C CA . SER A 1 284 ? 16.504 21.191 -29.575 1.00 36.81 284 SER A CA 1
ATOM 2176 C C . SER A 1 284 ? 17.310 21.477 -30.857 1.00 36.81 284 SER A C 1
ATOM 2178 O O . SER A 1 284 ? 17.455 22.629 -31.246 1.00 36.81 284 SER A O 1
ATOM 2180 N N . GLY A 1 285 ? 17.813 20.436 -31.534 1.00 42.41 285 GLY A N 1
ATOM 2181 C CA . GLY A 1 285 ? 18.539 20.499 -32.802 1.00 42.41 285 GLY A CA 1
ATOM 2182 C C . GLY A 1 285 ? 17.774 19.975 -34.022 1.00 42.41 285 GLY A C 1
ATOM 2183 O O . GLY A 1 285 ? 18.424 19.536 -34.964 1.00 42.41 285 GLY A O 1
ATOM 2184 N N . PHE A 1 286 ? 16.432 19.994 -34.044 1.00 44.62 286 PHE A N 1
ATOM 2185 C CA . PHE A 1 286 ? 15.652 19.529 -35.214 1.00 44.62 286 PHE A CA 1
ATOM 2186 C C . PHE A 1 286 ? 16.068 20.201 -36.538 1.00 44.62 286 PHE A C 1
ATOM 2188 O O . PHE A 1 286 ? 15.933 19.588 -37.590 1.00 44.62 286 PHE A O 1
ATOM 2195 N N . SER A 1 287 ? 16.629 21.417 -36.499 1.00 41.25 287 SER A N 1
ATOM 2196 C CA . SER A 1 287 ? 17.072 22.146 -37.695 1.00 41.25 287 SER A CA 1
ATOM 2197 C C . SER A 1 287 ? 18.409 21.684 -38.294 1.00 41.25 287 SER A C 1
ATOM 2199 O O . SER A 1 287 ? 18.787 22.191 -39.345 1.00 41.25 287 SER A O 1
ATOM 2201 N N . LYS A 1 288 ? 19.144 20.755 -37.660 1.00 40.59 288 LYS A N 1
ATOM 2202 C CA . LYS A 1 288 ? 20.475 20.315 -38.133 1.00 40.59 288 LYS A CA 1
ATOM 2203 C C . LYS A 1 288 ? 20.514 18.917 -38.757 1.00 40.59 288 LYS A C 1
ATOM 2205 O O . LYS A 1 288 ? 21.568 18.512 -39.237 1.00 40.59 288 LYS A O 1
ATOM 2210 N N . TYR A 1 289 ? 19.402 18.184 -38.774 1.00 44.62 289 TYR A N 1
ATOM 2211 C CA . TYR A 1 289 ? 19.368 16.813 -39.286 1.00 44.62 289 TYR A CA 1
ATOM 2212 C C . TYR A 1 289 ? 18.616 16.726 -40.618 1.00 44.62 289 TYR A C 1
ATOM 2214 O O . TYR A 1 289 ? 17.426 16.430 -40.658 1.00 44.62 289 TYR A O 1
ATOM 2222 N N . THR A 1 290 ? 19.327 16.982 -41.715 1.00 39.97 290 THR A N 1
ATOM 2223 C CA . THR A 1 290 ? 18.836 16.840 -43.101 1.00 39.97 290 THR A CA 1
ATOM 2224 C C . THR A 1 290 ? 19.511 15.686 -43.860 1.00 39.97 290 THR A C 1
ATOM 2226 O O . THR A 1 290 ? 19.345 15.557 -45.069 1.00 39.97 290 THR A O 1
ATOM 2229 N N . GLY A 1 291 ? 20.277 14.831 -43.170 1.00 37.31 291 GLY A N 1
ATOM 2230 C CA . GLY A 1 291 ? 20.999 13.711 -43.782 1.00 37.31 291 GLY A CA 1
ATOM 2231 C C . GLY A 1 291 ? 20.155 12.440 -43.934 1.00 37.31 291 GLY A C 1
ATOM 2232 O O . GLY A 1 291 ? 19.386 12.091 -43.042 1.00 37.31 291 GLY A O 1
ATOM 2233 N N . SER A 1 292 ? 20.375 11.711 -45.031 1.00 40.06 292 SER A N 1
ATOM 2234 C CA . SER A 1 292 ? 19.768 10.421 -45.419 1.00 40.06 292 SER A CA 1
ATOM 2235 C C . SER A 1 292 ? 19.946 9.255 -44.431 1.00 40.06 292 SER A C 1
ATOM 2237 O O . SER A 1 292 ? 19.420 8.173 -44.668 1.00 40.06 292 SER A O 1
ATOM 2239 N N . ASP A 1 293 ? 20.693 9.454 -43.344 1.00 37.62 293 ASP A N 1
ATOM 2240 C CA . ASP A 1 293 ? 21.137 8.399 -42.422 1.00 37.62 293 ASP A CA 1
ATOM 2241 C C . ASP A 1 293 ? 20.126 8.096 -41.298 1.00 37.62 293 ASP A C 1
ATOM 2243 O O . ASP A 1 293 ? 20.392 7.255 -40.439 1.00 37.62 293 ASP A O 1
ATOM 2247 N N . TYR A 1 294 ? 18.973 8.772 -41.282 1.00 49.16 294 TYR A N 1
ATOM 2248 C CA . TYR A 1 294 ? 17.981 8.640 -40.219 1.00 49.16 294 TYR A CA 1
ATOM 2249 C C . TYR A 1 294 ? 16.558 8.390 -40.737 1.00 49.16 294 TYR A C 1
ATOM 2251 O O . TYR A 1 294 ? 16.113 9.014 -41.700 1.00 49.16 294 TYR A O 1
ATOM 2259 N N . LEU A 1 295 ? 15.770 7.602 -39.994 1.00 42.41 295 LEU A N 1
ATOM 2260 C CA . LEU A 1 295 ? 14.301 7.588 -40.075 1.00 42.41 295 LEU A CA 1
ATOM 2261 C C . LEU A 1 295 ? 13.709 8.852 -39.419 1.00 42.41 295 LEU A C 1
ATOM 2263 O O . LEU A 1 295 ? 12.911 8.783 -38.484 1.00 42.41 295 LEU A O 1
ATOM 2267 N N . ILE A 1 296 ? 14.103 10.031 -39.892 1.00 47.09 296 ILE A N 1
ATOM 2268 C CA . ILE A 1 296 ? 13.513 11.309 -39.482 1.00 47.09 296 ILE A CA 1
ATOM 2269 C C . ILE A 1 296 ? 12.177 11.493 -40.228 1.00 47.09 296 ILE A C 1
ATOM 2271 O O . ILE A 1 296 ? 12.012 11.039 -41.364 1.00 47.09 296 ILE A O 1
ATOM 2275 N N . PRO A 1 297 ? 11.144 12.089 -39.607 1.00 42.03 297 PRO A N 1
ATOM 2276 C CA . PRO A 1 297 ? 10.008 12.586 -40.367 1.00 42.03 297 PRO A CA 1
ATOM 2277 C C . PRO A 1 297 ? 10.505 13.698 -41.281 1.00 42.03 297 PRO A C 1
ATOM 2279 O O . PRO A 1 297 ? 10.993 14.713 -40.789 1.00 42.03 297 PRO A O 1
ATOM 2282 N N . ASN A 1 298 ? 10.397 13.503 -42.594 1.00 41.91 298 ASN A N 1
ATOM 2283 C CA . ASN A 1 298 ? 10.777 14.532 -43.556 1.00 41.91 298 ASN A CA 1
ATOM 2284 C C . ASN A 1 298 ? 9.984 15.817 -43.269 1.00 41.91 298 ASN A C 1
ATOM 2286 O O . ASN A 1 298 ? 8.904 15.770 -42.686 1.00 41.91 298 ASN A O 1
ATOM 2290 N N . GLU A 1 299 ? 10.480 16.964 -43.727 1.00 41.75 299 GLU A N 1
ATOM 2291 C CA . GLU A 1 299 ? 9.843 18.283 -43.557 1.00 41.75 299 GLU A CA 1
ATOM 2292 C C . GLU A 1 299 ? 8.339 18.293 -43.917 1.00 41.75 299 GLU A C 1
ATOM 2294 O O . GLU A 1 299 ? 7.539 19.001 -43.309 1.00 41.75 299 GLU A O 1
ATOM 2299 N N . LYS A 1 300 ? 7.933 17.428 -44.859 1.00 42.81 300 LYS A N 1
ATOM 2300 C CA . LYS A 1 300 ? 6.536 17.201 -45.265 1.00 42.81 300 LYS A CA 1
ATOM 2301 C C . LYS A 1 300 ? 5.666 16.514 -44.197 1.00 42.81 300 LYS A C 1
ATOM 2303 O O . LYS A 1 300 ? 4.479 16.812 -44.126 1.00 42.81 300 LYS A O 1
ATOM 2308 N N . ASP A 1 301 ? 6.236 15.644 -43.360 1.00 40.94 301 ASP A N 1
ATOM 2309 C CA . ASP A 1 301 ? 5.542 14.908 -42.285 1.00 40.94 301 ASP A CA 1
ATOM 2310 C C . ASP A 1 301 ? 5.290 15.782 -41.038 1.00 40.94 301 ASP A C 1
ATOM 2312 O O . ASP A 1 301 ? 4.472 15.436 -40.185 1.00 40.94 301 ASP A O 1
ATOM 2316 N N . LEU A 1 302 ? 6.018 16.897 -40.894 1.00 44.38 302 LEU A N 1
ATOM 2317 C CA . LEU A 1 302 ? 5.988 17.763 -39.705 1.00 44.38 302 LEU A CA 1
ATOM 2318 C C . LEU A 1 302 ? 5.115 19.014 -39.873 1.00 44.38 302 LEU A C 1
ATOM 2320 O O . LEU A 1 302 ? 4.867 19.712 -38.887 1.00 44.38 302 LEU A O 1
ATOM 2324 N N . GLY A 1 303 ? 4.631 19.284 -41.091 1.00 40.47 303 GLY A N 1
ATOM 2325 C CA . GLY A 1 303 ? 4.149 20.612 -41.472 1.00 40.47 303 GLY A CA 1
ATOM 2326 C C . GLY A 1 303 ? 5.308 21.616 -41.509 1.00 40.47 303 GLY A C 1
ATOM 2327 O O . GLY A 1 303 ? 6.348 21.384 -40.895 1.00 40.47 303 GLY A O 1
ATOM 2328 N N . LYS A 1 304 ? 5.157 22.721 -42.254 1.00 39.91 304 LYS A N 1
ATOM 2329 C CA . LYS A 1 304 ? 6.187 23.772 -42.372 1.00 39.91 304 LYS A CA 1
ATOM 2330 C C . LYS A 1 304 ? 6.820 24.057 -41.004 1.00 39.91 304 LYS A C 1
ATOM 2332 O O . LYS A 1 304 ? 6.107 24.374 -40.051 1.00 39.91 304 LYS A O 1
ATOM 2337 N N . ILE A 1 305 ? 8.143 23.908 -40.917 1.00 42.38 305 ILE A N 1
ATOM 2338 C CA . ILE A 1 305 ? 8.919 24.172 -39.706 1.00 42.38 305 ILE A CA 1
ATOM 2339 C C . ILE A 1 305 ? 8.939 25.688 -39.502 1.00 42.38 305 ILE A C 1
ATOM 2341 O O . ILE A 1 305 ? 9.870 26.381 -39.897 1.00 42.38 305 ILE A O 1
ATOM 2345 N N . GLU A 1 306 ? 7.880 26.226 -38.905 1.00 37.91 306 GLU A N 1
ATOM 2346 C CA . GLU A 1 306 ? 7.955 27.537 -38.279 1.00 37.91 306 GLU A CA 1
ATOM 2347 C C . GLU A 1 306 ? 8.837 27.403 -37.034 1.00 37.91 306 GLU A C 1
ATOM 2349 O O . GLU A 1 306 ? 8.689 26.480 -36.224 1.00 37.91 306 GLU A O 1
ATOM 2354 N N . SER A 1 307 ? 9.802 28.308 -36.908 1.00 37.97 307 SER A N 1
ATOM 2355 C CA . SER A 1 307 ? 10.681 28.447 -35.752 1.00 37.97 307 SER A CA 1
ATOM 2356 C C . SER A 1 307 ? 9.864 28.460 -34.454 1.00 37.97 307 SER A C 1
ATOM 2358 O O . SER A 1 307 ? 9.250 29.471 -34.123 1.00 37.97 307 SER A O 1
ATOM 2360 N N . GLY A 1 308 ? 9.834 27.339 -33.722 1.00 42.56 308 GLY A N 1
ATOM 2361 C CA . GLY A 1 308 ? 9.110 27.254 -32.446 1.00 42.56 308 GLY A CA 1
ATOM 2362 C C . GLY A 1 308 ? 8.294 25.985 -32.182 1.00 42.56 308 GLY A C 1
ATOM 2363 O O . GLY A 1 308 ? 7.316 26.041 -31.434 1.00 42.56 308 GLY A O 1
ATOM 2364 N N . LEU A 1 309 ? 8.657 24.818 -32.732 1.00 44.44 309 LEU A N 1
ATOM 2365 C CA . LEU A 1 309 ? 8.047 23.559 -32.288 1.00 44.44 309 LEU A CA 1
ATOM 2366 C C . LEU A 1 309 ? 8.297 23.357 -30.784 1.00 44.44 309 LEU A C 1
ATOM 2368 O O . LEU A 1 309 ? 9.411 23.069 -30.358 1.00 44.44 309 LEU A O 1
ATOM 2372 N N . SER A 1 310 ? 7.243 23.483 -29.970 1.00 50.28 310 SER A N 1
ATOM 2373 C CA . SER A 1 310 ? 7.334 23.192 -28.535 1.00 50.28 310 SER A CA 1
ATOM 2374 C C . SER A 1 310 ? 7.861 21.765 -28.318 1.00 50.28 310 SER A C 1
ATOM 2376 O O . SER A 1 310 ? 7.371 20.823 -28.948 1.00 50.28 310 SER A O 1
ATOM 2378 N N . GLU A 1 311 ? 8.790 21.592 -27.380 1.00 50.06 311 GLU A N 1
ATOM 2379 C CA . GLU A 1 311 ? 9.362 20.310 -26.930 1.00 50.06 311 GLU A CA 1
ATOM 2380 C C . GLU A 1 311 ? 8.305 19.191 -26.772 1.00 50.06 311 GLU A C 1
ATOM 2382 O O . GLU A 1 311 ? 8.521 18.034 -27.139 1.00 50.06 311 GLU A O 1
ATOM 2387 N N . LYS A 1 312 ? 7.085 19.545 -26.342 1.00 49.66 312 LYS A N 1
ATOM 2388 C CA . LYS A 1 312 ? 5.940 18.626 -26.210 1.00 49.66 312 LYS A CA 1
ATOM 2389 C C . LYS A 1 312 ? 5.432 18.016 -27.527 1.00 49.66 312 LYS A C 1
ATOM 2391 O O . LYS A 1 312 ? 4.892 16.910 -27.473 1.00 49.66 312 LYS A O 1
ATOM 2396 N N . LYS A 1 313 ? 5.535 18.703 -28.672 1.00 51.91 313 LYS A N 1
ATOM 2397 C CA . LYS A 1 313 ? 5.115 18.183 -29.994 1.00 51.91 313 LYS A CA 1
ATOM 2398 C C . LYS A 1 313 ? 6.161 17.215 -30.561 1.00 51.91 313 LYS A C 1
ATOM 2400 O O . LYS A 1 313 ? 5.794 16.140 -31.024 1.00 51.91 313 LYS A O 1
ATOM 2405 N N . VAL A 1 314 ? 7.446 17.537 -30.411 1.00 52.97 314 VAL A N 1
ATOM 2406 C CA . VAL A 1 314 ? 8.581 16.682 -30.808 1.00 52.97 314 VAL A CA 1
ATOM 2407 C C . VAL A 1 314 ? 8.584 15.351 -30.045 1.00 52.97 314 VAL A C 1
ATOM 2409 O O . VAL A 1 314 ? 8.673 14.281 -30.644 1.00 52.97 314 VAL A O 1
ATOM 2412 N N . LEU A 1 315 ? 8.363 15.394 -28.728 1.00 54.41 315 LEU A N 1
ATOM 2413 C CA . LEU A 1 315 ? 8.274 14.209 -27.863 1.00 54.41 315 LEU A CA 1
ATOM 2414 C C . LEU A 1 315 ? 7.068 13.301 -28.146 1.00 54.41 315 LEU A C 1
ATOM 2416 O O . LEU A 1 315 ? 6.955 12.237 -27.536 1.00 54.41 315 LEU A O 1
ATOM 2420 N N . LYS A 1 316 ? 6.117 13.730 -28.976 1.00 57.12 316 LYS A N 1
ATOM 2421 C CA . LYS A 1 316 ? 4.954 12.931 -29.387 1.00 57.12 316 LYS A CA 1
ATOM 2422 C C . LYS A 1 316 ? 5.099 12.394 -30.811 1.00 57.12 316 LYS A C 1
ATOM 2424 O O . LYS A 1 316 ? 4.199 11.697 -31.270 1.00 57.12 316 LYS A O 1
ATOM 2429 N N . ASN A 1 317 ? 6.210 12.688 -31.490 1.00 62.28 317 ASN A N 1
ATOM 2430 C CA . ASN A 1 317 ? 6.445 12.211 -32.841 1.00 62.28 317 ASN A CA 1
ATOM 2431 C C . ASN A 1 317 ? 6.630 10.674 -32.854 1.00 62.28 317 ASN A C 1
ATOM 2433 O O . ASN A 1 317 ? 7.478 10.174 -32.103 1.00 62.28 317 ASN A O 1
ATOM 2437 N N . PRO A 1 318 ? 5.896 9.928 -33.703 1.00 64.25 318 PRO A N 1
ATOM 2438 C CA . PRO A 1 318 ? 6.017 8.472 -33.827 1.00 64.25 318 PRO A CA 1
ATOM 2439 C C . PRO A 1 318 ? 7.413 7.953 -34.209 1.00 64.25 318 PRO A C 1
ATOM 2441 O O . PRO A 1 318 ? 7.730 6.812 -33.889 1.00 64.25 318 PRO A O 1
ATOM 2444 N N . LYS A 1 319 ? 8.251 8.778 -34.850 1.00 64.12 319 LYS A N 1
ATOM 2445 C CA . LYS A 1 319 ? 9.630 8.451 -35.256 1.00 64.12 319 LYS A CA 1
ATOM 2446 C C . LYS A 1 319 ? 10.691 8.848 -34.211 1.00 64.12 319 LYS A C 1
ATOM 2448 O O . LYS A 1 319 ? 11.877 8.643 -34.422 1.00 64.12 319 LYS A O 1
ATOM 2453 N N . SER A 1 320 ? 10.293 9.426 -33.074 1.00 69.50 320 SER A N 1
ATOM 2454 C CA . SER A 1 320 ? 1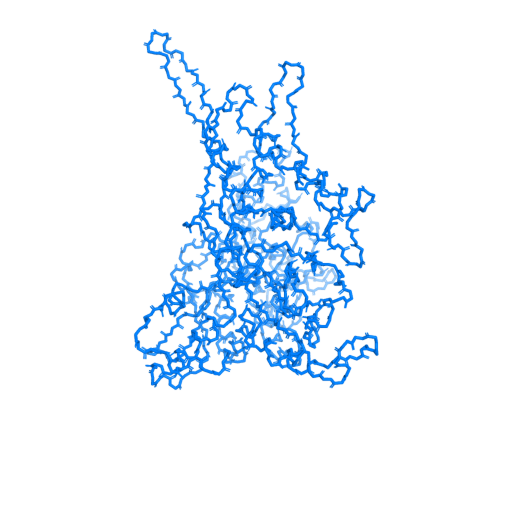1.236 9.800 -32.007 1.00 69.50 320 SER A CA 1
ATOM 2455 C C . SER A 1 320 ? 11.803 8.578 -31.275 1.00 69.50 320 SER A C 1
ATOM 2457 O O . SER A 1 320 ? 11.120 7.563 -31.127 1.00 69.50 320 SER A O 1
ATOM 2459 N N . MET A 1 321 ? 12.992 8.713 -30.675 1.00 74.94 321 MET A N 1
ATOM 2460 C CA . MET A 1 321 ? 13.552 7.680 -29.788 1.00 74.94 321 MET A CA 1
ATOM 2461 C C . MET A 1 321 ? 12.603 7.340 -28.625 1.00 74.94 321 MET A C 1
ATOM 2463 O O . MET A 1 321 ? 12.481 6.188 -28.220 1.00 74.94 321 MET A O 1
ATOM 2467 N N . ARG A 1 322 ? 11.827 8.317 -28.133 1.00 74.12 322 ARG A N 1
ATOM 2468 C CA . ARG A 1 322 ? 10.774 8.076 -27.134 1.00 74.12 322 ARG A CA 1
ATOM 2469 C C . ARG A 1 322 ? 9.693 7.130 -27.656 1.00 74.12 322 ARG A C 1
ATOM 2471 O O . ARG A 1 322 ? 9.248 6.243 -26.925 1.00 74.12 322 ARG A O 1
ATOM 2478 N N . ALA A 1 323 ? 9.208 7.363 -28.872 1.00 74.19 323 ALA A N 1
ATOM 2479 C CA . ALA A 1 323 ? 8.200 6.513 -29.493 1.00 74.19 323 ALA A CA 1
ATOM 2480 C C . ALA A 1 323 ? 8.769 5.120 -29.779 1.00 74.19 323 ALA A C 1
ATOM 2482 O O . ALA A 1 323 ? 8.102 4.136 -29.465 1.00 74.19 323 ALA A O 1
ATOM 2483 N N . TYR A 1 324 ? 10.021 5.041 -30.235 1.00 78.50 324 TYR A N 1
ATOM 2484 C CA . TYR A 1 324 ? 10.734 3.786 -30.463 1.00 78.50 324 TYR A CA 1
ATOM 2485 C C . TYR A 1 324 ? 10.877 2.950 -29.184 1.00 78.50 324 TYR A C 1
ATOM 2487 O O . TYR A 1 324 ? 10.410 1.812 -29.124 1.00 78.50 324 TYR A O 1
ATOM 2495 N N . VAL A 1 325 ? 11.421 3.544 -28.116 1.00 78.19 325 VAL A N 1
ATOM 2496 C CA . VAL A 1 325 ? 11.563 2.910 -26.795 1.00 78.19 325 VAL A CA 1
ATOM 2497 C C . VAL A 1 325 ? 10.202 2.461 -26.263 1.00 78.19 325 VAL A C 1
ATOM 2499 O O . VAL A 1 325 ? 10.046 1.316 -25.843 1.00 78.19 325 VAL A O 1
ATOM 2502 N N . ASN A 1 326 ? 9.179 3.322 -26.319 1.00 76.50 326 ASN A N 1
ATOM 2503 C CA . ASN A 1 326 ? 7.834 2.939 -25.888 1.00 76.50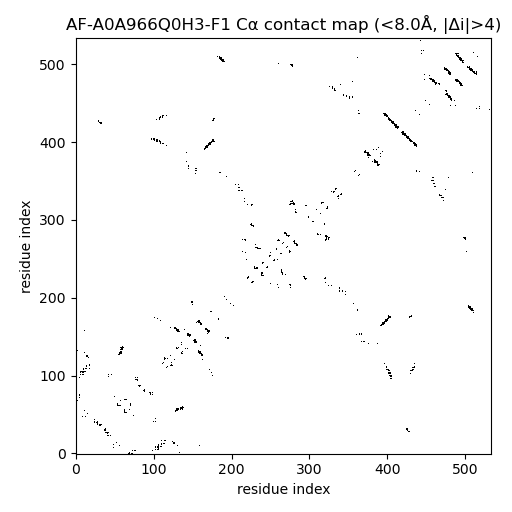 326 ASN A CA 1
ATOM 2504 C C . ASN A 1 326 ? 7.224 1.833 -26.763 1.00 76.50 326 ASN A C 1
ATOM 2506 O O . ASN A 1 326 ? 6.456 1.035 -26.238 1.00 76.50 326 ASN A O 1
ATOM 2510 N N . GLY A 1 327 ? 7.546 1.771 -28.057 1.00 78.44 327 GLY A N 1
ATOM 2511 C CA . GLY A 1 327 ? 7.132 0.700 -28.962 1.00 78.44 327 GLY A CA 1
ATOM 2512 C C . GLY A 1 327 ? 7.715 -0.647 -28.544 1.00 78.44 327 GLY A C 1
ATOM 2513 O O . GLY A 1 327 ? 6.960 -1.586 -28.310 1.00 78.44 327 GLY A O 1
ATOM 2514 N N . ARG A 1 328 ? 9.034 -0.711 -28.321 1.00 79.12 328 ARG A N 1
ATOM 2515 C CA . ARG A 1 328 ? 9.719 -1.924 -27.834 1.00 79.12 328 ARG A CA 1
ATOM 2516 C C . ARG A 1 328 ? 9.192 -2.382 -26.473 1.00 79.12 328 ARG A C 1
ATOM 2518 O O . ARG A 1 328 ? 8.993 -3.568 -26.240 1.00 79.12 328 ARG A O 1
ATOM 2525 N N . LEU A 1 329 ? 8.878 -1.446 -25.581 1.00 73.56 329 LEU A N 1
ATOM 2526 C CA . LEU A 1 329 ? 8.338 -1.769 -24.255 1.00 73.56 329 LEU A CA 1
ATOM 2527 C C . LEU A 1 329 ? 6.867 -2.196 -24.273 1.00 73.56 329 LEU A C 1
ATOM 2529 O O . LEU A 1 329 ? 6.424 -2.868 -23.343 1.00 73.56 329 LEU A O 1
ATOM 2533 N N . LYS A 1 330 ? 6.116 -1.804 -25.306 1.00 73.62 330 LYS A N 1
ATOM 2534 C CA . LYS A 1 330 ? 4.729 -2.224 -25.545 1.00 73.62 330 LYS A CA 1
ATOM 2535 C C . LYS A 1 330 ? 4.626 -3.497 -26.383 1.00 73.62 330 LYS A C 1
ATOM 2537 O O . LYS A 1 330 ? 3.500 -3.906 -26.659 1.00 73.62 330 LYS A O 1
ATOM 2542 N N . GLU A 1 331 ? 5.748 -4.098 -26.787 1.00 75.00 331 GLU A N 1
ATOM 2543 C CA . GLU A 1 331 ? 5.744 -5.359 -27.527 1.00 75.00 331 GLU A CA 1
ATOM 2544 C C . GLU A 1 331 ? 4.923 -6.399 -26.754 1.00 75.00 331 GLU A C 1
ATOM 2546 O O . GLU A 1 331 ? 5.238 -6.737 -25.605 1.00 75.00 331 GLU A O 1
ATOM 2551 N N . LYS A 1 332 ? 3.820 -6.823 -27.382 1.00 68.75 332 LYS A N 1
ATOM 2552 C CA . LYS A 1 332 ? 2.801 -7.705 -26.802 1.00 68.75 332 LYS A CA 1
ATOM 2553 C C . LYS A 1 332 ? 3.218 -9.163 -26.914 1.00 68.75 332 LYS A C 1
ATOM 2555 O O . LYS A 1 332 ? 2.793 -9.980 -26.094 1.00 68.75 332 LYS A O 1
ATOM 2560 N N . ASP A 1 333 ? 4.032 -9.484 -27.916 1.00 70.50 333 ASP A N 1
ATOM 2561 C CA . ASP A 1 333 ? 4.682 -10.777 -28.018 1.00 70.50 333 ASP A CA 1
ATOM 2562 C C . ASP A 1 333 ? 5.835 -10.839 -27.013 1.00 70.50 333 ASP A C 1
ATOM 2564 O O . ASP A 1 333 ? 6.947 -10.366 -27.245 1.00 70.50 333 ASP A O 1
ATOM 2568 N N . MET A 1 334 ? 5.548 -11.436 -25.859 1.00 64.25 334 MET A N 1
ATOM 2569 C CA . MET A 1 334 ? 6.503 -11.554 -24.761 1.00 64.25 334 MET A CA 1
ATOM 2570 C C . MET A 1 334 ? 7.798 -12.250 -25.188 1.00 64.25 334 MET A C 1
ATOM 2572 O O . MET A 1 334 ? 8.860 -11.866 -24.709 1.00 64.25 334 MET A O 1
ATOM 2576 N N . SER A 1 335 ? 7.737 -13.195 -26.134 1.00 64.38 335 SER A N 1
ATOM 2577 C CA . SER A 1 335 ? 8.931 -13.875 -26.651 1.00 64.38 335 SER A CA 1
ATOM 2578 C C . SER A 1 335 ? 9.886 -12.920 -27.376 1.00 64.38 335 SER A C 1
ATOM 2580 O O . SER A 1 335 ? 11.094 -13.138 -27.365 1.00 64.38 335 SER A O 1
ATOM 2582 N N . LYS A 1 336 ? 9.368 -11.812 -27.915 1.00 70.50 336 LYS A N 1
ATOM 2583 C CA . LYS A 1 336 ? 10.136 -10.771 -28.609 1.00 70.50 336 LYS A CA 1
ATOM 2584 C C . LYS A 1 336 ? 10.577 -9.633 -27.693 1.00 70.50 336 LYS A C 1
ATOM 2586 O O . LYS A 1 336 ? 11.356 -8.778 -28.108 1.00 70.50 336 LYS A O 1
ATOM 2591 N N . ASN A 1 337 ? 10.108 -9.605 -26.446 1.00 72.31 337 ASN A N 1
ATOM 2592 C CA . ASN A 1 337 ? 10.425 -8.523 -25.529 1.00 72.31 337 ASN A CA 1
ATOM 2593 C C . ASN A 1 337 ? 11.645 -8.855 -24.654 1.00 72.31 337 ASN A C 1
ATOM 2595 O O . ASN A 1 337 ? 11.524 -9.397 -23.552 1.00 72.31 337 ASN A O 1
ATOM 2599 N N . ALA A 1 338 ? 12.836 -8.502 -25.147 1.00 71.75 338 ALA A N 1
ATOM 2600 C CA . ALA A 1 338 ? 14.123 -8.841 -24.531 1.00 71.75 338 ALA A CA 1
ATOM 2601 C C . ALA A 1 338 ? 14.249 -8.396 -23.061 1.00 71.75 338 ALA A C 1
ATOM 2603 O O . ALA A 1 338 ? 14.765 -9.149 -22.230 1.00 71.75 338 ALA A O 1
ATOM 2604 N N . VAL A 1 339 ? 13.718 -7.216 -22.711 1.00 70.44 339 VAL A N 1
ATOM 2605 C CA . VAL A 1 339 ? 13.681 -6.723 -21.320 1.00 70.44 339 VAL A CA 1
ATOM 2606 C C . VAL A 1 339 ? 12.900 -7.686 -20.435 1.00 70.44 339 VAL A C 1
ATOM 2608 O O . VAL A 1 339 ? 13.344 -8.050 -19.350 1.00 70.44 339 VAL A O 1
ATOM 2611 N N . PHE A 1 340 ? 11.754 -8.158 -20.907 1.00 71.12 340 PHE A N 1
ATOM 2612 C CA . PHE A 1 340 ? 10.871 -8.988 -20.105 1.00 71.12 340 PHE A CA 1
ATOM 2613 C C . PHE A 1 340 ? 11.391 -10.409 -19.977 1.00 71.12 340 PHE A C 1
ATOM 2615 O O . PHE A 1 340 ? 11.372 -10.940 -18.871 1.00 71.12 340 PHE A O 1
ATOM 2622 N N . ASN A 1 341 ? 11.890 -11.002 -21.061 1.00 72.50 341 ASN A N 1
ATOM 2623 C CA . ASN A 1 341 ? 12.473 -12.343 -21.025 1.00 72.50 341 ASN A CA 1
ATOM 2624 C C . ASN A 1 341 ? 13.660 -12.405 -20.064 1.00 72.50 341 ASN A C 1
ATOM 2626 O O . ASN A 1 341 ? 13.742 -13.314 -19.239 1.00 72.50 341 ASN A O 1
ATOM 2630 N N . SER A 1 342 ? 14.523 -11.388 -20.103 1.00 73.19 342 SER A N 1
ATOM 2631 C CA . SER A 1 342 ? 15.692 -11.311 -19.226 1.00 73.19 342 SER A CA 1
ATOM 2632 C C . SER A 1 342 ? 15.285 -11.189 -17.754 1.00 73.19 342 SER A C 1
ATOM 2634 O O . SER A 1 342 ? 15.822 -11.891 -16.896 1.00 73.19 342 SER A O 1
ATOM 2636 N N . TYR A 1 343 ? 14.287 -10.358 -17.439 1.00 72.62 343 TYR A N 1
ATOM 2637 C CA . TYR A 1 343 ? 13.756 -10.258 -16.077 1.00 72.62 343 TYR A CA 1
ATOM 2638 C C . TYR A 1 343 ? 13.052 -11.543 -15.633 1.00 72.62 343 TYR A C 1
ATOM 2640 O O . TYR A 1 343 ? 13.314 -12.032 -14.539 1.00 72.62 343 TYR A O 1
ATOM 2648 N N . ALA A 1 344 ? 12.191 -12.120 -16.468 1.00 71.88 344 ALA A N 1
ATOM 2649 C CA . ALA A 1 344 ? 11.435 -13.326 -16.146 1.00 71.88 344 ALA A CA 1
ATOM 2650 C C . ALA A 1 344 ? 12.346 -14.531 -15.887 1.00 71.88 344 ALA A C 1
ATOM 2652 O O . ALA A 1 344 ? 12.120 -15.263 -14.922 1.00 71.88 344 ALA A O 1
ATOM 2653 N N . ALA A 1 345 ? 13.403 -14.703 -16.688 1.00 76.75 345 ALA A N 1
ATOM 2654 C CA . ALA A 1 345 ? 14.394 -15.757 -16.494 1.00 76.75 345 ALA A CA 1
ATOM 2655 C C . ALA A 1 345 ? 15.092 -15.628 -15.132 1.00 76.75 345 ALA A C 1
ATOM 2657 O O . ALA A 1 345 ? 15.189 -16.603 -14.388 1.00 76.75 345 ALA A O 1
ATOM 2658 N N . ASN A 1 346 ? 15.498 -14.411 -14.757 1.00 79.38 346 ASN A N 1
ATOM 2659 C CA . ASN A 1 346 ? 16.135 -14.159 -13.464 1.00 79.38 346 ASN A CA 1
ATOM 2660 C C . ASN A 1 346 ? 15.163 -14.320 -12.288 1.00 79.38 346 ASN A C 1
ATOM 2662 O O . ASN A 1 346 ? 15.501 -14.966 -11.299 1.00 79.38 346 ASN A O 1
ATOM 2666 N N . MET A 1 347 ? 13.933 -13.813 -12.397 1.00 76.62 347 MET A N 1
ATOM 2667 C CA . MET A 1 347 ? 12.913 -14.011 -11.358 1.00 76.62 347 MET A CA 1
ATOM 2668 C C . MET A 1 347 ? 12.581 -15.495 -11.173 1.00 76.62 347 MET A C 1
ATOM 2670 O O . MET A 1 347 ? 12.389 -15.936 -10.045 1.00 76.62 347 MET A O 1
ATOM 2674 N N . SER A 1 348 ? 12.576 -16.274 -12.259 1.00 76.06 348 SER A N 1
ATOM 2675 C CA . SER A 1 348 ? 12.376 -17.728 -12.219 1.00 76.06 348 SER A CA 1
ATOM 2676 C C . SER A 1 348 ? 13.558 -18.446 -11.562 1.00 76.06 348 SER A C 1
ATOM 2678 O O . SER A 1 348 ? 13.354 -19.287 -10.689 1.00 76.06 348 SER A O 1
ATOM 2680 N N . LYS A 1 349 ? 14.797 -18.073 -11.918 1.00 83.75 349 LYS A N 1
ATOM 2681 C CA . LYS A 1 349 ? 16.037 -18.619 -11.335 1.00 83.75 349 LYS A CA 1
ATOM 2682 C C . LYS A 1 349 ? 16.073 -18.472 -9.811 1.00 83.75 349 LYS A C 1
ATOM 2684 O O . LYS A 1 349 ? 16.515 -19.381 -9.117 1.00 83.75 349 LYS A O 1
ATOM 2689 N N . TYR A 1 350 ? 15.579 -17.351 -9.290 1.00 82.69 350 TYR A N 1
ATOM 2690 C CA . TYR A 1 350 ? 15.576 -17.046 -7.856 1.00 82.69 350 TYR A CA 1
ATOM 2691 C C . TYR A 1 350 ? 14.203 -17.204 -7.194 1.00 82.69 350 TYR A C 1
ATOM 2693 O O . TYR A 1 350 ? 14.011 -16.729 -6.073 1.00 82.69 350 TYR A O 1
ATOM 2701 N N . ALA A 1 351 ? 13.246 -17.867 -7.851 1.00 78.94 351 ALA A N 1
ATOM 2702 C CA . ALA A 1 351 ? 11.837 -17.809 -7.468 1.00 78.94 351 ALA A CA 1
ATOM 2703 C C . ALA A 1 351 ? 11.548 -18.316 -6.047 1.00 78.94 351 ALA A C 1
ATOM 2705 O O . ALA A 1 351 ? 10.694 -17.748 -5.375 1.00 78.94 351 ALA A O 1
ATOM 2706 N N . SER A 1 352 ? 12.280 -19.326 -5.563 1.00 78.19 352 SER A N 1
ATOM 2707 C CA . SER A 1 352 ? 12.107 -19.843 -4.196 1.00 78.19 352 SER A CA 1
ATOM 2708 C C . SER A 1 352 ? 12.521 -18.810 -3.137 1.00 78.19 352 SER A C 1
ATOM 2710 O O . SER A 1 352 ? 11.741 -18.471 -2.246 1.00 78.19 352 SER A O 1
ATOM 2712 N N . VAL A 1 353 ? 13.725 -18.239 -3.268 1.00 82.06 353 VAL A N 1
ATOM 2713 C CA . VAL A 1 353 ? 14.253 -17.227 -2.334 1.00 82.06 353 VAL A CA 1
ATOM 2714 C C . VAL A 1 353 ? 13.428 -15.941 -2.407 1.00 82.06 353 VAL A C 1
ATOM 2716 O O . VAL A 1 353 ? 13.039 -15.397 -1.371 1.00 82.06 353 VAL A O 1
ATOM 2719 N N . LEU A 1 354 ? 13.110 -15.490 -3.624 1.00 80.94 354 LEU A N 1
ATOM 2720 C CA . LEU A 1 354 ? 12.226 -14.355 -3.880 1.00 80.94 354 LEU A CA 1
ATOM 2721 C C . LEU A 1 354 ? 10.845 -14.572 -3.272 1.00 80.94 354 LEU A C 1
ATOM 2723 O O . LEU A 1 354 ? 10.361 -13.711 -2.549 1.00 80.94 354 LEU A O 1
ATOM 2727 N N . GLY A 1 355 ? 10.224 -15.719 -3.537 1.00 83.25 355 GLY A N 1
ATOM 2728 C CA . GLY A 1 355 ? 8.880 -16.034 -3.077 1.00 83.25 355 GLY A CA 1
ATOM 2729 C C . GLY A 1 355 ? 8.771 -16.046 -1.560 1.00 83.25 355 GLY A C 1
ATOM 2730 O O . GLY A 1 355 ? 7.929 -15.335 -1.017 1.00 83.25 355 GLY A O 1
ATOM 2731 N N . ASN A 1 356 ? 9.670 -16.758 -0.874 1.00 82.06 356 ASN A N 1
ATOM 2732 C CA . ASN A 1 356 ? 9.700 -16.794 0.592 1.00 82.06 356 ASN A CA 1
ATOM 2733 C C . ASN A 1 356 ? 9.863 -15.392 1.193 1.00 82.06 356 ASN A C 1
ATOM 2735 O O . ASN A 1 356 ? 9.145 -15.008 2.114 1.00 82.06 356 ASN A O 1
ATOM 2739 N N . SER A 1 357 ? 10.771 -14.599 0.627 1.00 82.81 357 SER A N 1
ATOM 2740 C CA . SER A 1 357 ? 11.086 -13.266 1.139 1.00 82.81 357 SER A CA 1
ATOM 2741 C C . SER A 1 357 ? 9.969 -12.260 0.874 1.00 82.81 357 SER A C 1
ATOM 2743 O O . SER A 1 357 ? 9.603 -11.492 1.758 1.00 82.81 357 SER A O 1
ATOM 2745 N N . LEU A 1 358 ? 9.385 -12.279 -0.327 1.00 84.31 358 LEU A N 1
ATOM 2746 C CA . LEU A 1 358 ? 8.264 -11.415 -0.689 1.00 84.31 358 LEU A CA 1
ATOM 2747 C C . LEU A 1 358 ? 7.027 -11.750 0.138 1.00 84.31 358 LEU A C 1
ATOM 2749 O O . LEU A 1 358 ? 6.367 -10.835 0.617 1.00 84.31 358 LEU A O 1
ATOM 2753 N N . ILE A 1 359 ? 6.738 -13.032 0.362 1.00 87.94 359 ILE A N 1
ATOM 2754 C CA . ILE A 1 359 ? 5.645 -13.451 1.243 1.00 87.94 359 ILE A CA 1
ATOM 2755 C C . ILE A 1 359 ? 5.908 -12.985 2.668 1.00 87.94 359 ILE A C 1
ATOM 2757 O O . ILE A 1 359 ? 5.040 -12.335 3.247 1.00 87.94 359 ILE A O 1
ATOM 2761 N N . SER A 1 360 ? 7.111 -13.210 3.196 1.00 86.62 360 SER A N 1
ATOM 2762 C CA . SER A 1 360 ? 7.472 -12.738 4.531 1.00 86.62 360 SER A CA 1
ATOM 2763 C C . SER A 1 360 ? 7.284 -11.229 4.662 1.00 86.62 360 SER A C 1
ATOM 2765 O O . SER A 1 360 ? 6.615 -10.779 5.581 1.00 86.62 360 SER A O 1
ATOM 2767 N N . ILE A 1 361 ? 7.755 -10.423 3.714 1.00 84.94 361 ILE A N 1
ATOM 2768 C CA . ILE A 1 361 ? 7.661 -8.957 3.805 1.00 84.94 361 ILE A CA 1
ATOM 2769 C C . ILE A 1 361 ? 6.230 -8.445 3.577 1.00 84.94 361 ILE A C 1
ATOM 2771 O O . ILE A 1 361 ? 5.748 -7.573 4.299 1.00 84.94 361 ILE A O 1
ATOM 2775 N N . ILE A 1 362 ? 5.532 -8.957 2.563 1.00 87.38 362 ILE A N 1
ATOM 2776 C CA . ILE A 1 362 ? 4.226 -8.431 2.139 1.00 87.38 362 ILE A CA 1
ATOM 2777 C C . ILE A 1 362 ? 3.127 -8.912 3.088 1.00 87.38 362 ILE A C 1
ATOM 2779 O O . ILE A 1 362 ? 2.303 -8.112 3.546 1.00 87.38 362 ILE A O 1
ATOM 2783 N N . LEU A 1 363 ? 3.145 -10.209 3.398 1.00 90.00 363 LEU A N 1
ATOM 2784 C CA . LEU A 1 363 ? 2.147 -10.902 4.210 1.00 90.00 363 LEU A CA 1
ATOM 2785 C C . LEU A 1 363 ? 2.539 -11.019 5.687 1.00 90.00 363 LEU A C 1
ATOM 2787 O O . LEU A 1 363 ? 1.709 -11.441 6.485 1.00 90.00 363 LEU A O 1
ATOM 2791 N N . LYS A 1 364 ? 3.751 -10.582 6.058 1.00 90.62 364 LYS A N 1
ATOM 2792 C CA . LYS A 1 364 ? 4.233 -10.455 7.447 1.00 90.62 364 LYS A CA 1
ATOM 2793 C C . LYS A 1 364 ? 4.271 -11.787 8.189 1.00 90.62 364 LYS A C 1
ATOM 2795 O O . LYS A 1 364 ? 3.971 -11.852 9.380 1.00 90.62 364 LYS A O 1
ATOM 2800 N N . THR A 1 365 ? 4.636 -12.856 7.483 1.00 90.62 365 THR A N 1
ATOM 2801 C CA . THR A 1 365 ? 4.502 -14.226 7.996 1.00 90.62 365 THR A CA 1
ATOM 2802 C C . THR A 1 365 ? 5.369 -14.523 9.217 1.00 90.62 365 THR A C 1
ATOM 2804 O O . THR A 1 365 ? 5.047 -15.428 9.972 1.00 90.62 365 THR A O 1
ATOM 2807 N N . GLU A 1 366 ? 6.435 -13.753 9.445 1.00 90.38 366 GLU A N 1
ATOM 2808 C CA . GLU A 1 366 ? 7.342 -13.916 10.590 1.00 90.38 366 GLU A CA 1
ATOM 2809 C C . GLU A 1 366 ? 7.056 -12.922 11.726 1.00 90.38 366 GLU A C 1
ATOM 2811 O O . GLU A 1 366 ? 7.823 -12.842 12.684 1.00 90.38 366 GLU A O 1
ATOM 2816 N N . LEU A 1 367 ? 5.993 -12.112 11.639 1.00 92.19 367 LEU A N 1
ATOM 2817 C CA . LEU A 1 367 ? 5.770 -11.027 12.602 1.00 92.19 367 LEU A CA 1
ATOM 2818 C C . LEU A 1 367 ? 5.593 -11.559 14.026 1.00 92.19 367 LEU A C 1
ATOM 2820 O O . LEU A 1 367 ? 6.195 -11.020 14.951 1.00 92.19 367 LEU A O 1
ATOM 2824 N N . ASN A 1 368 ? 4.825 -12.636 14.190 1.00 91.31 368 ASN A N 1
ATOM 2825 C CA . ASN A 1 368 ? 4.578 -13.235 15.500 1.00 91.31 368 ASN A CA 1
ATOM 2826 C C . ASN A 1 368 ? 5.869 -13.775 16.128 1.00 91.31 368 ASN A C 1
ATOM 2828 O O . ASN A 1 368 ? 6.137 -13.507 17.296 1.00 91.31 368 ASN A O 1
ATOM 2832 N N . ASP A 1 369 ? 6.698 -14.480 15.357 1.00 92.44 369 ASP A N 1
ATOM 2833 C CA . ASP A 1 369 ? 7.958 -15.038 15.861 1.00 92.44 369 ASP A CA 1
ATOM 2834 C C . ASP A 1 369 ? 8.963 -13.937 16.204 1.00 92.44 369 ASP A C 1
ATOM 2836 O O . ASP A 1 369 ? 9.648 -13.996 17.226 1.00 92.44 369 ASP A O 1
ATOM 2840 N N . ARG A 1 370 ? 8.992 -12.872 15.399 1.00 92.69 370 ARG A N 1
ATOM 2841 C CA . ARG A 1 370 ? 9.823 -11.695 15.665 1.00 92.69 370 ARG A CA 1
ATOM 2842 C C . ARG A 1 370 ? 9.388 -10.970 16.932 1.00 92.69 370 ARG A C 1
ATOM 2844 O O . ARG A 1 370 ? 10.250 -10.598 17.717 1.00 92.69 370 ARG A O 1
ATOM 2851 N N . LEU A 1 371 ? 8.086 -10.811 17.163 1.00 93.06 371 LEU A N 1
ATOM 2852 C CA . LEU A 1 371 ? 7.558 -10.210 18.392 1.00 93.06 371 LEU A CA 1
ATOM 2853 C C . LEU A 1 371 ? 7.843 -11.072 19.628 1.00 93.06 371 LEU A C 1
ATOM 2855 O O . LEU A 1 371 ? 8.234 -10.528 20.657 1.00 93.06 371 LEU A O 1
ATOM 2859 N N . LYS A 1 372 ? 7.730 -12.403 19.523 1.00 93.44 372 LYS A N 1
ATOM 2860 C CA . LYS A 1 372 ? 8.108 -13.339 20.601 1.00 93.44 372 LYS A CA 1
ATOM 2861 C C . LYS A 1 372 ? 9.590 -13.236 20.973 1.00 93.44 372 LYS A C 1
ATOM 2863 O O . LYS A 1 372 ? 9.956 -13.443 22.127 1.00 93.44 372 LYS A O 1
ATOM 2868 N N . ALA A 1 373 ? 10.451 -12.917 20.008 1.00 94.38 373 ALA A N 1
ATOM 2869 C CA . ALA A 1 373 ? 11.878 -12.734 20.249 1.00 94.38 373 ALA A CA 1
ATOM 2870 C C . ALA A 1 373 ? 12.216 -11.397 20.937 1.00 94.38 373 ALA A C 1
ATOM 2872 O O . ALA A 1 373 ? 13.294 -11.276 21.523 1.00 94.38 373 ALA A O 1
ATOM 2873 N N . VAL A 1 374 ? 11.323 -10.400 20.900 1.00 93.81 374 VAL A N 1
ATOM 2874 C CA . VAL A 1 374 ? 11.543 -9.114 21.576 1.00 93.81 374 VAL A CA 1
ATOM 2875 C C . VAL A 1 374 ? 11.439 -9.300 23.085 1.00 93.81 374 VAL A C 1
ATOM 2877 O O . VAL A 1 374 ? 10.456 -9.836 23.594 1.00 93.81 374 VAL A O 1
ATOM 2880 N N . ARG A 1 375 ? 12.446 -8.811 23.812 1.00 93.38 375 ARG A N 1
ATOM 2881 C CA . ARG A 1 375 ? 12.453 -8.759 25.277 1.00 93.38 375 ARG A CA 1
ATOM 2882 C C . ARG A 1 375 ? 12.201 -7.341 25.759 1.00 93.38 375 ARG A C 1
ATOM 2884 O O . ARG A 1 375 ? 12.689 -6.386 25.162 1.00 93.38 375 ARG A O 1
ATOM 2891 N N . ILE A 1 376 ? 11.456 -7.209 26.850 1.00 90.31 376 ILE A N 1
ATOM 2892 C CA . ILE A 1 376 ? 11.240 -5.914 27.501 1.00 90.31 376 ILE A CA 1
ATOM 2893 C C . ILE A 1 376 ? 12.532 -5.525 28.224 1.00 90.31 376 ILE A C 1
ATOM 2895 O O . ILE A 1 376 ? 12.951 -6.215 29.153 1.00 90.31 376 ILE A O 1
ATOM 2899 N N . THR A 1 377 ? 13.174 -4.444 27.783 1.00 88.44 377 THR A N 1
ATOM 2900 C CA . THR A 1 377 ? 14.476 -3.987 28.307 1.00 88.44 377 THR A CA 1
ATOM 2901 C C . THR A 1 377 ? 14.381 -2.805 29.265 1.00 88.44 377 THR A C 1
ATOM 2903 O O . THR A 1 377 ? 15.377 -2.454 29.879 1.00 88.44 377 THR A O 1
ATOM 2906 N N . ASP A 1 378 ? 13.218 -2.163 29.349 1.00 85.50 378 ASP A N 1
ATOM 2907 C CA . ASP A 1 378 ? 13.002 -0.981 30.181 1.00 85.50 378 ASP A CA 1
ATOM 2908 C C . ASP A 1 378 ? 12.624 -1.394 31.607 1.00 85.50 378 ASP A C 1
ATOM 2910 O O . ASP A 1 378 ? 11.627 -2.091 31.817 1.00 85.50 378 ASP A O 1
ATOM 2914 N N . ASP A 1 379 ? 13.422 -0.945 32.571 1.00 78.56 379 ASP A N 1
ATOM 2915 C CA . ASP A 1 379 ? 13.290 -1.272 33.990 1.00 78.56 379 ASP A CA 1
ATOM 2916 C C . ASP A 1 379 ? 12.011 -0.720 34.617 1.00 78.56 379 ASP A C 1
ATOM 2918 O O . ASP A 1 379 ? 11.511 -1.291 35.586 1.00 78.56 379 ASP A O 1
ATOM 2922 N N . ALA A 1 380 ? 11.447 0.344 34.043 1.00 82.06 380 ALA A N 1
ATOM 2923 C CA . ALA A 1 380 ? 10.194 0.927 34.503 1.00 82.06 380 ALA A CA 1
ATOM 2924 C C . ALA A 1 380 ? 8.955 0.181 33.976 1.00 82.06 380 ALA A C 1
ATOM 2926 O O . ALA A 1 380 ? 7.848 0.389 34.477 1.00 82.06 380 ALA A O 1
ATOM 2927 N N . LYS A 1 381 ? 9.100 -0.686 32.963 1.00 80.56 381 LYS A N 1
ATOM 2928 C CA . LYS A 1 381 ? 7.971 -1.398 32.349 1.00 80.56 381 LYS A CA 1
ATOM 2929 C C . LYS A 1 381 ? 7.704 -2.738 33.029 1.00 80.56 381 LYS A C 1
ATOM 2931 O O . LYS A 1 381 ? 8.607 -3.502 33.368 1.00 80.56 381 LYS A O 1
ATOM 2936 N N . ILE A 1 382 ? 6.419 -3.073 33.153 1.00 80.50 382 ILE A N 1
ATOM 2937 C CA . ILE A 1 382 ? 5.979 -4.381 33.653 1.00 80.50 382 ILE A CA 1
ATOM 2938 C C . ILE A 1 382 ? 6.565 -5.484 32.763 1.00 80.50 382 ILE A C 1
ATOM 2940 O O . ILE A 1 382 ? 6.390 -5.467 31.547 1.00 80.50 382 ILE A O 1
ATOM 2944 N N . GLY A 1 383 ? 7.208 -6.475 33.386 1.00 83.94 383 GLY A N 1
ATOM 2945 C CA . GLY A 1 383 ? 7.710 -7.660 32.693 1.00 83.94 383 GLY A CA 1
ATOM 2946 C C . GLY A 1 383 ? 9.106 -7.526 32.083 1.00 83.94 383 GLY A C 1
ATOM 2947 O O . GLY A 1 383 ? 9.395 -8.245 31.130 1.00 83.94 383 GLY A O 1
ATOM 2948 N N . LYS A 1 384 ? 9.982 -6.671 32.633 1.00 88.94 384 LYS A N 1
ATOM 2949 C CA . LYS A 1 384 ? 11.425 -6.652 32.322 1.00 88.94 384 LYS A CA 1
ATOM 2950 C C . LYS A 1 384 ? 11.993 -8.074 32.149 1.00 88.94 384 LYS A C 1
ATOM 2952 O O . LYS A 1 384 ? 11.755 -8.957 32.972 1.00 88.94 384 LYS A O 1
ATOM 2957 N N . GLY A 1 385 ? 12.724 -8.300 31.057 1.00 90.19 385 GLY A N 1
ATOM 2958 C CA . GLY A 1 385 ? 13.335 -9.585 30.693 1.00 90.19 385 GLY A CA 1
ATOM 2959 C C . GLY A 1 385 ? 12.377 -10.633 30.100 1.00 90.19 385 GLY A C 1
ATOM 2960 O O . GLY A 1 385 ? 12.834 -11.591 29.463 1.00 90.19 385 GLY A O 1
ATOM 2961 N N . LYS A 1 386 ? 11.056 -10.462 30.237 1.00 94.00 386 LYS A N 1
ATOM 2962 C CA . LYS A 1 386 ? 10.060 -11.347 29.609 1.00 94.00 386 LYS A CA 1
ATOM 2963 C C . LYS A 1 386 ? 9.938 -11.064 28.114 1.00 94.00 386 LYS A C 1
ATOM 2965 O O . LYS A 1 386 ? 10.323 -9.987 27.642 1.00 94.00 386 LYS A O 1
ATOM 2970 N N . ALA A 1 387 ? 9.431 -12.046 27.368 1.00 93.94 387 ALA A N 1
ATOM 2971 C CA . ALA A 1 387 ? 9.074 -11.816 25.976 1.00 93.94 387 ALA A CA 1
ATOM 2972 C C . ALA A 1 387 ? 7.915 -10.818 25.903 1.00 93.94 387 ALA A C 1
ATOM 2974 O O . ALA A 1 387 ? 7.018 -10.826 26.746 1.00 93.94 387 ALA A O 1
ATOM 2975 N N . LEU A 1 388 ? 7.933 -9.957 24.888 1.00 93.88 388 LEU A N 1
ATOM 2976 C CA . LEU A 1 388 ? 6.924 -8.916 24.701 1.00 93.88 388 LEU A CA 1
ATOM 2977 C C . LEU A 1 388 ? 5.511 -9.515 24.651 1.00 93.88 388 LEU A C 1
ATOM 2979 O O . LEU A 1 388 ? 4.590 -8.996 25.277 1.00 93.88 388 LEU A O 1
ATOM 2983 N N . THR A 1 389 ? 5.373 -10.652 23.971 1.00 93.81 389 THR A N 1
ATOM 2984 C CA . THR A 1 389 ? 4.112 -11.385 23.801 1.00 93.81 389 THR A CA 1
ATOM 2985 C C . THR A 1 389 ? 3.636 -12.124 25.053 1.00 93.81 389 THR A C 1
ATOM 2987 O O . THR A 1 389 ? 2.495 -12.565 25.078 1.00 93.81 389 THR A O 1
ATOM 2990 N N . ASP A 1 390 ? 4.471 -12.268 26.089 1.00 94.00 390 ASP A N 1
ATOM 2991 C CA . ASP A 1 390 ? 4.046 -12.845 27.378 1.00 94.00 390 ASP A CA 1
ATOM 2992 C C . ASP A 1 390 ? 3.338 -11.804 28.260 1.00 94.00 390 ASP A C 1
ATOM 2994 O O . ASP A 1 390 ? 2.723 -12.136 29.275 1.00 94.00 390 ASP A O 1
ATOM 2998 N N . VAL A 1 391 ? 3.490 -10.523 27.919 1.00 94.31 391 VAL A N 1
ATOM 2999 C CA . VAL A 1 391 ? 2.992 -9.388 28.704 1.00 94.31 391 VAL A CA 1
ATOM 3000 C C . VAL A 1 391 ? 1.900 -8.635 27.958 1.00 94.31 391 VAL A C 1
ATOM 3002 O O . VAL A 1 391 ? 0.969 -8.140 28.598 1.00 94.31 391 VAL A O 1
ATOM 3005 N N . TYR A 1 392 ? 2.018 -8.550 26.634 1.00 94.88 392 TYR A N 1
ATOM 3006 C CA . TYR A 1 392 ? 1.121 -7.793 25.776 1.00 94.88 392 TYR A CA 1
ATOM 3007 C C . TYR A 1 392 ? 0.527 -8.666 24.678 1.00 94.88 392 TYR A C 1
ATOM 3009 O O . TYR A 1 392 ? 1.244 -9.410 24.005 1.00 94.88 392 TYR A O 1
ATOM 3017 N N . ASP A 1 393 ? -0.767 -8.485 24.427 1.00 94.12 393 ASP A N 1
ATOM 3018 C CA . ASP A 1 393 ? -1.409 -9.044 23.244 1.00 94.12 393 ASP A CA 1
ATOM 3019 C C . ASP A 1 393 ? -1.159 -8.118 22.061 1.00 94.12 393 ASP A C 1
ATOM 3021 O O . ASP A 1 393 ? -1.399 -6.910 22.144 1.00 94.12 393 ASP A O 1
ATOM 3025 N N . PHE A 1 394 ? -0.734 -8.680 20.936 1.00 94.44 394 PHE A N 1
ATOM 3026 C CA . PHE A 1 394 ? -0.552 -7.922 19.709 1.00 94.44 394 PHE A CA 1
ATOM 3027 C C . PHE A 1 394 ? -1.316 -8.560 18.557 1.00 94.44 394 PHE A C 1
ATOM 3029 O O . PHE A 1 394 ? -1.134 -9.736 18.245 1.00 94.44 394 PHE A O 1
ATOM 3036 N N . TYR A 1 395 ? -2.126 -7.751 17.882 1.00 94.69 395 TYR A N 1
ATOM 3037 C CA . TYR A 1 395 ? -2.877 -8.155 16.706 1.00 94.69 395 TYR A CA 1
ATOM 3038 C C . TYR A 1 395 ? -2.523 -7.260 15.523 1.00 94.69 395 TYR A C 1
ATOM 3040 O O . TYR A 1 395 ? -2.403 -6.046 15.669 1.00 94.69 395 TYR A O 1
ATOM 3048 N N . PHE A 1 396 ? -2.397 -7.843 14.331 1.00 94.69 396 PHE A N 1
ATOM 3049 C CA . PHE A 1 396 ? -2.088 -7.101 13.111 1.00 94.69 396 PHE A CA 1
ATOM 3050 C C . PHE A 1 396 ? -3.166 -7.291 12.046 1.00 94.69 396 PHE A C 1
ATOM 3052 O O . PHE A 1 396 ? -3.546 -8.426 11.737 1.00 94.69 396 PHE A O 1
ATOM 3059 N N . PHE A 1 397 ? -3.614 -6.185 11.449 1.00 94.38 397 PHE A N 1
ATOM 3060 C CA . PHE A 1 397 ? -4.673 -6.173 10.444 1.00 94.38 397 PHE A CA 1
ATOM 3061 C C . PHE A 1 397 ? -4.326 -5.284 9.253 1.00 94.38 397 PHE A C 1
ATOM 3063 O O . PHE A 1 397 ? -3.856 -4.155 9.397 1.00 94.38 397 PHE A O 1
ATOM 3070 N N . LEU A 1 398 ? -4.645 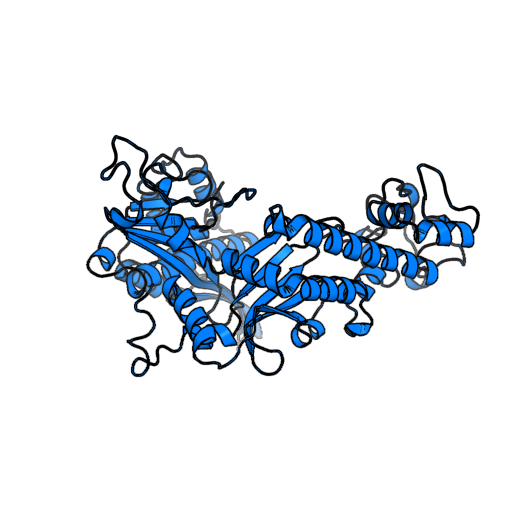-5.781 8.061 1.00 93.81 398 LEU A N 1
ATOM 3071 C CA . LEU A 1 398 ? -4.819 -4.962 6.871 1.00 93.81 398 LEU A CA 1
ATOM 3072 C C . LEU A 1 398 ? -6.267 -4.470 6.841 1.00 93.81 398 LEU A C 1
ATOM 3074 O O . LEU A 1 398 ? -7.179 -5.292 6.782 1.00 93.81 398 LEU A O 1
ATOM 3078 N N . VAL A 1 399 ? -6.486 -3.158 6.851 1.00 95.31 399 VAL A N 1
ATOM 3079 C CA . VAL A 1 399 ? -7.827 -2.555 6.829 1.00 95.31 399 VAL A CA 1
ATOM 3080 C C . VAL A 1 399 ? -7.959 -1.655 5.611 1.00 95.31 399 VAL A C 1
ATOM 3082 O O . VAL A 1 399 ? -7.125 -0.787 5.381 1.00 95.31 399 VAL A O 1
ATOM 3085 N N . THR A 1 400 ? -9.019 -1.845 4.827 1.00 95.75 400 THR A N 1
ATOM 3086 C CA . THR A 1 400 ? -9.319 -1.012 3.655 1.00 95.75 400 THR A CA 1
ATOM 3087 C C . THR A 1 400 ? -10.590 -0.208 3.889 1.00 95.75 400 THR A C 1
ATOM 3089 O O . THR A 1 400 ? -11.677 -0.780 3.959 1.00 95.75 400 THR A O 1
ATOM 3092 N N . GLY A 1 401 ? -10.456 1.115 3.978 1.00 96.88 401 GLY A N 1
ATOM 3093 C CA . GLY A 1 401 ? -11.589 2.039 3.957 1.00 96.88 401 GLY A CA 1
ATOM 3094 C C . GLY A 1 401 ? -12.107 2.224 2.532 1.00 96.88 401 GLY A C 1
ATOM 3095 O O . GLY A 1 401 ? -11.319 2.464 1.613 1.00 96.88 401 GLY A O 1
ATOM 3096 N N . THR A 1 402 ? -13.422 2.122 2.345 1.00 96.38 402 THR A N 1
ATOM 3097 C CA . THR A 1 402 ? -14.065 2.168 1.026 1.00 96.38 402 THR A CA 1
ATOM 3098 C C . THR A 1 402 ? -15.104 3.277 0.959 1.00 96.38 402 THR A C 1
ATOM 3100 O O . THR A 1 402 ? -16.080 3.288 1.710 1.00 96.38 402 THR A O 1
ATOM 3103 N N . GLY A 1 403 ? -14.900 4.204 0.030 1.00 94.88 403 GLY A N 1
ATOM 3104 C CA . GLY A 1 403 ? -15.859 5.253 -0.272 1.00 94.88 403 GLY A CA 1
ATOM 3105 C C . GLY A 1 403 ? -15.249 6.411 -1.049 1.00 94.88 403 GLY A C 1
ATOM 3106 O O . GLY A 1 403 ? -14.026 6.540 -1.196 1.00 94.88 403 GLY A O 1
ATOM 3107 N N . SER A 1 404 ? -16.122 7.266 -1.562 1.00 93.44 404 SER A N 1
ATOM 3108 C CA . SER A 1 404 ? -15.737 8.436 -2.345 1.00 93.44 404 SER A CA 1
ATOM 3109 C C . SER A 1 404 ? -16.878 9.436 -2.438 1.00 93.44 404 SER A C 1
ATOM 3111 O O . SER A 1 404 ? -18.046 9.048 -2.464 1.00 93.44 404 SER A O 1
ATOM 3113 N N . VAL A 1 405 ? -16.530 10.703 -2.622 1.00 89.75 405 VAL A N 1
ATOM 3114 C CA . VAL A 1 405 ? -17.444 11.732 -3.114 1.00 89.75 405 VAL A CA 1
ATOM 3115 C C . VAL A 1 405 ? -17.135 12.005 -4.578 1.00 89.75 405 VAL A C 1
ATOM 3117 O O . VAL A 1 405 ? -15.996 12.299 -4.936 1.00 89.75 405 VAL A O 1
ATOM 3120 N N . SER A 1 406 ? -18.155 11.930 -5.429 1.00 86.12 406 SER A N 1
ATOM 3121 C CA . SER A 1 406 ? -18.065 12.284 -6.849 1.00 86.12 406 SER A CA 1
ATOM 3122 C C . SER A 1 406 ? -19.113 13.335 -7.214 1.00 86.12 406 SER A C 1
ATOM 3124 O O . SER A 1 406 ? -20.121 13.466 -6.528 1.00 86.12 406 SER A O 1
ATOM 3126 N N . ILE A 1 407 ? -18.882 14.087 -8.290 1.00 77.88 407 ILE A N 1
ATOM 3127 C CA . ILE A 1 407 ? -19.868 15.001 -8.867 1.00 77.88 407 ILE A CA 1
ATOM 3128 C C . ILE A 1 407 ? -20.207 14.475 -10.250 1.00 77.88 407 ILE A C 1
ATOM 3130 O O . ILE A 1 407 ? -19.330 14.306 -11.098 1.00 77.88 407 ILE A O 1
ATOM 3134 N N . THR A 1 408 ? -21.486 14.219 -10.480 1.00 73.50 408 THR A N 1
ATOM 3135 C CA . THR A 1 408 ? -22.024 13.884 -11.796 1.00 73.50 408 THR A CA 1
ATOM 3136 C C . THR A 1 408 ? -22.672 15.118 -12.393 1.00 73.50 408 THR A C 1
ATOM 3138 O O . THR A 1 408 ? -23.574 15.689 -11.782 1.00 73.50 408 THR A O 1
ATOM 3141 N N . LYS A 1 409 ? -22.237 15.508 -13.594 1.00 77.38 409 LYS A N 1
ATOM 3142 C CA . LYS A 1 409 ? -22.852 16.587 -14.372 1.00 77.38 409 LYS A CA 1
ATOM 3143 C C . LYS A 1 409 ? -23.871 15.970 -15.334 1.00 77.38 409 LYS A C 1
ATOM 3145 O O . LYS A 1 409 ? -23.504 15.159 -16.180 1.00 77.38 409 LYS A O 1
ATOM 3150 N N . LYS A 1 410 ? -25.144 16.331 -15.207 1.00 73.56 410 LYS A N 1
ATOM 3151 C CA . LYS A 1 410 ? -26.229 15.931 -16.106 1.00 73.56 410 LYS A CA 1
ATOM 3152 C C . LYS A 1 410 ? -26.716 17.158 -16.860 1.00 73.56 410 LYS A C 1
ATOM 3154 O O . LYS A 1 410 ? -27.049 18.164 -16.248 1.00 73.56 410 LYS A O 1
ATOM 3159 N N . THR A 1 411 ? -26.759 17.094 -18.185 1.00 79.31 411 THR A N 1
ATOM 3160 C CA . THR A 1 411 ? -27.399 18.152 -18.970 1.00 79.31 411 THR A CA 1
ATOM 3161 C C . THR A 1 411 ? -28.903 17.927 -18.952 1.00 79.31 411 THR A C 1
ATOM 3163 O O . THR A 1 411 ? -29.386 16.903 -19.432 1.00 79.31 411 THR A O 1
ATOM 3166 N N . GLU A 1 412 ? -29.641 18.875 -18.394 1.00 78.25 412 GLU A N 1
ATOM 3167 C CA . GLU A 1 412 ? -31.092 18.927 -18.495 1.00 78.25 412 GLU A CA 1
ATOM 3168 C C . GLU A 1 412 ? -31.477 19.863 -19.637 1.00 78.25 412 GLU A C 1
ATOM 3170 O O . GLU A 1 412 ? -30.853 20.900 -19.865 1.00 78.25 412 GLU A O 1
ATOM 3175 N N . ILE A 1 413 ? -32.494 19.469 -20.398 1.00 79.56 413 ILE A N 1
ATOM 3176 C CA . ILE A 1 413 ? -33.050 20.288 -21.470 1.00 79.56 413 ILE A CA 1
ATOM 3177 C C . ILE A 1 413 ? -34.421 20.727 -20.995 1.00 79.56 413 ILE A C 1
ATOM 3179 O O . ILE A 1 413 ? -35.289 19.887 -20.758 1.00 79.56 413 ILE A O 1
ATOM 3183 N N . ASN A 1 414 ? -34.625 22.036 -20.866 1.00 76.75 414 ASN A N 1
ATOM 3184 C CA . ASN A 1 414 ? -35.947 22.563 -20.573 1.00 76.75 414 ASN A CA 1
ATOM 3185 C C . ASN A 1 414 ? -36.889 22.183 -21.734 1.00 76.75 414 ASN A C 1
ATOM 3187 O O . ASN A 1 414 ? -36.637 22.582 -22.875 1.00 76.75 414 ASN A O 1
ATOM 3191 N N . PRO A 1 415 ? -37.967 21.421 -21.487 1.00 74.75 415 PRO A N 1
ATOM 3192 C CA . PRO A 1 415 ? -38.809 20.904 -22.561 1.00 74.75 415 PRO A CA 1
ATOM 3193 C C . PRO A 1 415 ? -39.557 22.007 -23.326 1.00 74.75 415 PRO A C 1
ATOM 3195 O O . PRO A 1 415 ? -39.845 21.810 -24.506 1.00 74.75 415 PRO A O 1
ATOM 3198 N N . ARG A 1 416 ? -39.808 23.169 -22.698 1.00 79.25 416 ARG A N 1
ATOM 3199 C CA . ARG A 1 416 ? -40.453 24.339 -23.322 1.00 79.25 416 ARG A CA 1
ATOM 3200 C C . ARG A 1 416 ? -39.472 25.233 -24.069 1.00 79.25 416 ARG A C 1
ATOM 3202 O O . ARG A 1 416 ? -39.739 25.596 -25.204 1.00 79.25 416 ARG A O 1
ATOM 3209 N N . THR A 1 417 ? -38.353 25.601 -23.446 1.00 86.75 417 THR A N 1
ATOM 3210 C CA . THR A 1 417 ? -37.427 26.594 -24.027 1.00 86.75 417 THR A CA 1
ATOM 3211 C C . THR A 1 417 ? -36.285 25.969 -24.822 1.00 86.75 417 THR A C 1
ATOM 3213 O O . THR A 1 417 ? -35.505 26.690 -25.434 1.00 86.75 417 THR A O 1
ATOM 3216 N N . LYS A 1 418 ? -36.136 24.637 -24.772 1.00 82.25 418 LYS A N 1
ATOM 3217 C CA . LYS A 1 418 ? -34.979 23.877 -25.284 1.00 82.25 418 LYS A CA 1
ATOM 3218 C C . LYS A 1 418 ? -33.626 24.326 -24.710 1.00 82.25 418 LYS A C 1
ATOM 3220 O O . LYS A 1 418 ? -32.587 23.833 -25.147 1.00 82.25 418 LYS A O 1
ATOM 3225 N N . ALA A 1 419 ? -33.621 25.207 -23.707 1.00 80.88 419 ALA A N 1
ATOM 3226 C CA . ALA A 1 419 ? -32.410 25.664 -23.045 1.00 80.88 419 ALA A CA 1
ATOM 3227 C C . ALA A 1 419 ? -31.730 24.491 -22.331 1.00 80.88 419 ALA A C 1
ATOM 3229 O O . ALA A 1 419 ? -32.377 23.736 -21.599 1.00 80.88 419 ALA A O 1
ATOM 3230 N N . LYS A 1 420 ? -30.421 24.352 -22.550 1.00 81.12 420 LYS A N 1
ATOM 3231 C CA . LYS A 1 420 ? -29.580 23.381 -21.848 1.00 81.12 420 LYS A CA 1
ATOM 3232 C C . LYS A 1 420 ? -29.134 23.988 -20.523 1.00 81.12 420 LYS A C 1
ATOM 3234 O O . LYS A 1 420 ? -28.500 25.039 -20.517 1.00 81.12 420 LYS A O 1
ATOM 3239 N N . SER A 1 421 ? -29.421 23.314 -19.422 1.00 73.50 421 SER A N 1
ATOM 3240 C CA . SER A 1 421 ? -28.823 23.587 -18.118 1.00 73.50 421 SER A CA 1
ATOM 3241 C C . SER A 1 421 ? -27.938 22.409 -17.718 1.00 73.50 421 SER A C 1
ATOM 3243 O O . SER A 1 421 ? -28.199 21.262 -18.075 1.00 73.50 421 SER A O 1
ATOM 3245 N N . VAL A 1 422 ? -26.848 22.679 -17.004 1.00 69.62 422 VAL A N 1
ATOM 3246 C CA . VAL A 1 422 ? -26.031 21.624 -16.396 1.00 69.62 422 VAL A CA 1
ATOM 3247 C C . VAL A 1 422 ? -26.436 21.508 -14.933 1.00 69.62 422 VAL A C 1
ATOM 3249 O O . VAL A 1 422 ? -26.426 22.484 -14.186 1.00 69.62 422 VAL A O 1
ATOM 3252 N N . VAL A 1 423 ? -26.834 20.307 -14.537 1.00 66.19 423 VAL A N 1
ATOM 3253 C CA . VAL A 1 423 ? -27.186 19.928 -13.173 1.00 66.19 423 VAL A CA 1
ATOM 3254 C C . VAL A 1 423 ? -26.058 19.091 -12.613 1.00 66.19 423 VAL A C 1
ATOM 3256 O O . VAL A 1 423 ? -25.764 18.015 -13.120 1.00 66.19 423 VAL A O 1
ATOM 3259 N N . GLU A 1 424 ? -25.413 19.592 -11.572 1.00 69.31 424 GLU A N 1
ATOM 3260 C CA . GLU A 1 424 ? -24.373 18.861 -10.863 1.00 69.31 424 GLU A CA 1
ATOM 3261 C C . GLU A 1 424 ? -24.973 18.222 -9.610 1.00 69.31 424 GLU A C 1
ATOM 3263 O O . GLU A 1 424 ? -25.557 18.917 -8.781 1.00 69.31 424 GLU A O 1
ATOM 3268 N N . ASN A 1 425 ? -24.8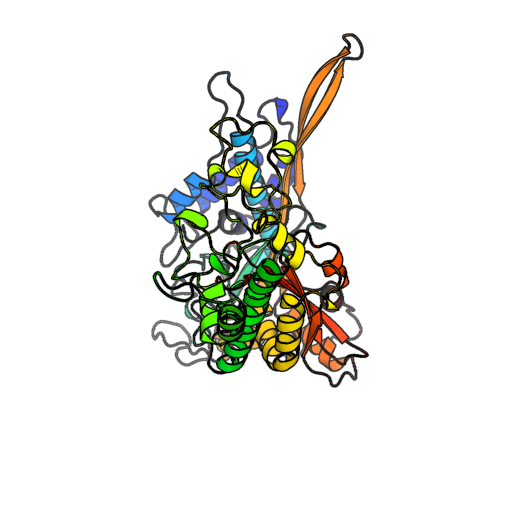37 16.902 -9.487 1.00 69.25 425 ASN A N 1
ATOM 3269 C CA . ASN A 1 425 ? -25.251 16.138 -8.312 1.00 69.25 425 ASN A CA 1
ATOM 3270 C C . ASN A 1 425 ? -24.017 15.537 -7.646 1.00 69.25 425 ASN A C 1
ATOM 3272 O O . ASN A 1 425 ? -23.163 14.964 -8.324 1.00 69.25 425 ASN A O 1
ATOM 3276 N N . ALA A 1 426 ? -23.938 15.654 -6.327 1.00 72.69 426 ALA A N 1
ATOM 3277 C CA . ALA A 1 426 ? -22.889 15.056 -5.526 1.00 72.69 426 ALA A CA 1
ATOM 3278 C C . ALA A 1 426 ? -23.351 13.665 -5.110 1.00 72.69 426 ALA A C 1
ATOM 3280 O O . ALA A 1 426 ? -24.445 13.507 -4.577 1.00 72.69 426 ALA A O 1
ATOM 3281 N N . ASN A 1 427 ? -22.513 12.665 -5.344 1.00 82.62 427 ASN A N 1
ATOM 3282 C CA . ASN A 1 427 ? -22.785 11.291 -4.965 1.00 82.62 427 ASN A CA 1
ATOM 3283 C C . ASN A 1 427 ? -21.785 10.874 -3.897 1.00 82.62 427 ASN A C 1
ATOM 3285 O O . ASN A 1 427 ? -20.574 10.848 -4.139 1.00 82.62 427 ASN A O 1
ATOM 3289 N N . VAL A 1 428 ? -22.317 10.529 -2.729 1.00 87.38 428 VAL A N 1
ATOM 3290 C CA . VAL A 1 428 ? -21.570 9.951 -1.615 1.00 87.38 428 VAL A CA 1
ATOM 3291 C C . VAL A 1 428 ? -21.672 8.432 -1.716 1.00 87.38 428 VAL A C 1
ATOM 3293 O O . VAL A 1 428 ? -22.693 7.831 -1.382 1.00 87.38 428 VAL A O 1
ATOM 3296 N N . SER A 1 429 ? -20.599 7.811 -2.199 1.00 90.38 429 SER A N 1
ATOM 3297 C CA . SER A 1 429 ? -20.434 6.360 -2.198 1.00 90.38 429 SER A CA 1
ATOM 3298 C C . SER A 1 429 ? -19.823 5.927 -0.874 1.00 90.38 429 SER A C 1
ATOM 3300 O O . SER A 1 429 ? -18.755 6.409 -0.488 1.00 90.38 429 SER A O 1
ATOM 3302 N N . TYR A 1 430 ? -20.490 5.000 -0.196 1.00 93.81 430 TYR A N 1
ATOM 3303 C CA . TYR A 1 430 ? -20.017 4.405 1.043 1.00 93.81 430 TYR A CA 1
ATOM 3304 C C . TYR A 1 430 ? -20.190 2.891 0.992 1.00 93.81 430 TYR A C 1
ATOM 3306 O O . TYR A 1 430 ? -21.205 2.367 0.533 1.00 93.81 430 TYR A O 1
ATOM 3314 N N . SER A 1 431 ? -19.203 2.181 1.517 1.00 95.81 431 SER A N 1
ATOM 3315 C CA . SER A 1 431 ? -19.327 0.775 1.887 1.00 95.81 431 SER A CA 1
ATOM 3316 C C . SER A 1 431 ? -18.576 0.560 3.192 1.00 95.81 431 SER A C 1
ATOM 3318 O O . SER A 1 431 ? -17.583 1.248 3.450 1.00 95.81 431 SER A O 1
ATOM 3320 N N . LYS A 1 432 ? -19.030 -0.383 4.028 1.00 95.75 432 LYS A N 1
ATOM 3321 C CA . LYS A 1 432 ? -18.253 -0.761 5.214 1.00 95.75 432 LYS A CA 1
ATOM 3322 C C . LYS A 1 432 ? -16.858 -1.201 4.763 1.00 95.75 432 LYS A C 1
ATOM 3324 O O . LYS A 1 432 ? -16.728 -1.881 3.744 1.00 95.75 432 LYS A O 1
ATOM 3329 N N . GLY A 1 433 ? -15.830 -0.785 5.498 1.00 95.19 433 GLY A N 1
ATOM 3330 C CA . GLY A 1 433 ? -14.469 -1.221 5.227 1.00 95.19 433 GLY A CA 1
ATOM 3331 C C . GLY A 1 433 ? -14.323 -2.736 5.368 1.00 95.19 433 GLY A C 1
ATOM 3332 O O . GLY A 1 433 ? -15.193 -3.418 5.911 1.00 95.19 433 GLY A O 1
ATOM 3333 N N . THR A 1 434 ? -13.201 -3.258 4.890 1.00 94.00 434 THR A N 1
ATOM 3334 C CA . THR A 1 434 ? -12.858 -4.679 5.019 1.00 94.00 434 THR A CA 1
ATOM 3335 C C . THR A 1 434 ? -11.576 -4.839 5.815 1.00 94.00 434 THR A C 1
ATOM 3337 O O . THR A 1 434 ? -10.645 -4.050 5.633 1.00 94.00 434 THR A O 1
ATOM 3340 N N . SER A 1 435 ? -11.481 -5.903 6.607 1.00 93.00 435 SER A N 1
ATOM 3341 C CA . SER A 1 435 ? -10.267 -6.256 7.340 1.00 93.00 435 SER A CA 1
ATOM 3342 C C . SER A 1 435 ? -9.765 -7.650 6.982 1.00 93.00 435 SER A C 1
ATOM 3344 O O . SER A 1 435 ? -10.550 -8.578 6.797 1.00 93.00 435 SER A O 1
ATOM 3346 N N . THR A 1 436 ? -8.450 -7.828 6.963 1.00 91.75 436 THR A N 1
ATOM 3347 C CA . THR A 1 436 ? -7.801 -9.141 6.902 1.00 91.75 436 THR A CA 1
ATOM 3348 C C . THR A 1 436 ? -6.751 -9.212 8.001 1.00 91.75 436 THR A C 1
ATOM 3350 O O . THR A 1 436 ? -5.818 -8.408 8.024 1.00 91.75 436 THR A O 1
ATOM 3353 N N . SER A 1 437 ? -6.908 -10.156 8.929 1.00 92.00 437 SER A N 1
ATOM 3354 C CA . SER A 1 437 ? -5.954 -10.346 10.025 1.00 92.00 437 SER A CA 1
ATOM 3355 C C . SER A 1 437 ? -4.719 -11.119 9.562 1.00 92.00 437 SER A C 1
ATOM 3357 O O . SER A 1 437 ? -4.802 -11.946 8.648 1.00 92.00 437 SER A O 1
ATOM 3359 N N . LEU A 1 438 ? -3.583 -10.915 10.234 1.00 90.88 438 LEU A N 1
ATOM 3360 C CA . LEU A 1 438 ? -2.400 -11.754 10.027 1.00 90.88 438 LEU A CA 1
ATOM 3361 C C . LEU A 1 438 ? -2.721 -13.238 10.260 1.00 90.88 438 LEU A C 1
ATOM 3363 O O . LEU A 1 438 ? -2.297 -14.083 9.480 1.00 90.88 438 LEU A O 1
ATOM 3367 N N . LYS A 1 439 ? -3.534 -13.556 11.273 1.00 88.56 439 LYS A N 1
ATOM 3368 C CA . LYS A 1 439 ? -3.978 -14.928 11.549 1.00 88.56 439 LYS A CA 1
ATOM 3369 C C . LYS A 1 439 ? -4.713 -15.549 10.360 1.00 88.56 439 LYS A C 1
ATOM 3371 O O . LYS A 1 439 ? -4.421 -16.681 9.992 1.00 88.56 439 LYS A O 1
ATOM 3376 N N . THR A 1 440 ? -5.623 -14.806 9.728 1.00 89.31 440 THR A N 1
ATOM 3377 C CA . THR A 1 440 ? -6.346 -15.253 8.525 1.00 89.31 440 THR A CA 1
ATOM 3378 C C . THR A 1 440 ? -5.370 -15.552 7.389 1.00 89.31 440 THR A C 1
ATOM 3380 O O . THR A 1 440 ? -5.489 -16.584 6.735 1.00 89.31 440 THR A O 1
ATOM 3383 N N . ILE A 1 441 ? -4.373 -14.685 7.189 1.00 90.44 441 ILE A N 1
ATOM 3384 C CA . ILE A 1 441 ? -3.334 -14.861 6.167 1.00 90.44 441 ILE A CA 1
ATOM 3385 C C . ILE A 1 441 ? -2.496 -16.114 6.437 1.00 90.44 441 ILE A C 1
ATOM 3387 O O . ILE A 1 441 ? -2.325 -16.930 5.533 1.00 90.44 441 ILE A O 1
ATOM 3391 N N . LEU A 1 442 ? -2.009 -16.285 7.669 1.00 90.00 442 LEU A N 1
ATOM 3392 C CA . LEU A 1 442 ? -1.215 -17.446 8.077 1.00 90.00 442 LEU A CA 1
ATOM 3393 C C . LEU A 1 442 ? -2.012 -18.745 7.914 1.00 90.00 442 LEU A C 1
ATOM 3395 O O . LEU A 1 442 ? -1.539 -19.660 7.249 1.00 90.00 442 LEU A O 1
ATOM 3399 N N . CYS A 1 443 ? -3.256 -18.785 8.400 1.00 86.06 443 CYS A N 1
ATOM 3400 C CA . CYS A 1 443 ? -4.152 -19.922 8.190 1.00 86.06 443 CYS A CA 1
ATOM 3401 C C . CYS A 1 443 ? -4.374 -20.210 6.697 1.00 86.06 443 CYS A C 1
ATOM 3403 O O . CYS A 1 443 ? -4.350 -21.368 6.296 1.00 86.06 443 CYS A O 1
ATOM 3405 N N . GLY A 1 444 ? -4.556 -19.186 5.857 1.00 85.88 444 GLY A N 1
ATOM 3406 C CA . GLY A 1 444 ? -4.688 -19.362 4.410 1.00 85.88 444 GLY A CA 1
ATOM 3407 C C . GLY A 1 444 ? -3.445 -19.987 3.771 1.00 85.88 444 GLY A C 1
ATOM 3408 O O . GLY A 1 444 ? -3.564 -20.878 2.933 1.00 85.88 444 GLY A O 1
ATOM 3409 N N . LEU A 1 445 ? -2.249 -19.566 4.188 1.00 86.62 445 LEU A N 1
ATOM 3410 C CA . LEU A 1 445 ? -0.994 -20.157 3.719 1.00 86.62 445 LEU A CA 1
ATOM 3411 C C . LEU A 1 445 ? -0.839 -21.610 4.185 1.00 86.62 445 LEU A C 1
ATOM 3413 O O . LEU A 1 445 ? -0.452 -22.448 3.373 1.00 86.62 445 LEU A O 1
ATOM 3417 N N . THR A 1 446 ? -1.192 -21.921 5.435 1.00 84.31 446 THR A N 1
ATOM 3418 C CA . THR A 1 446 ? -1.187 -23.293 5.969 1.00 84.31 446 THR A CA 1
ATOM 3419 C C . THR A 1 446 ? -2.210 -24.185 5.266 1.00 84.31 446 THR A C 1
ATOM 3421 O O . THR A 1 446 ? -1.900 -25.326 4.949 1.00 84.31 446 THR A O 1
ATOM 3424 N N . ARG A 1 447 ? -3.403 -23.682 4.922 1.00 80.50 447 ARG A N 1
ATOM 3425 C CA . ARG A 1 447 ? -4.386 -24.438 4.116 1.00 80.50 447 ARG A CA 1
ATOM 3426 C C . ARG A 1 447 ? -3.812 -24.826 2.758 1.00 80.50 447 ARG A C 1
ATOM 3428 O O . ARG A 1 447 ? -3.956 -25.960 2.322 1.00 80.50 447 ARG A O 1
ATOM 3435 N N . ILE A 1 448 ? -3.089 -23.911 2.113 1.00 81.25 448 ILE A N 1
ATOM 3436 C CA . ILE A 1 448 ? -2.400 -24.197 0.847 1.00 81.25 448 ILE A CA 1
ATOM 3437 C C . ILE A 1 448 ? -1.301 -25.252 1.038 1.00 81.25 448 ILE A C 1
ATOM 3439 O O . ILE A 1 448 ? -1.069 -26.059 0.142 1.00 81.25 448 ILE A O 1
ATOM 3443 N N . GLU A 1 449 ? -0.629 -25.278 2.187 1.00 76.81 449 GLU A N 1
ATOM 3444 C CA . GLU A 1 449 ? 0.329 -26.340 2.519 1.00 76.81 449 GLU A CA 1
ATOM 3445 C C . GLU A 1 449 ? -0.364 -27.699 2.728 1.00 76.81 449 GLU A C 1
ATOM 3447 O O . GLU A 1 449 ? 0.098 -28.703 2.181 1.00 76.81 449 GLU A O 1
ATOM 3452 N N . ASN A 1 450 ? -1.482 -27.720 3.461 1.00 76.75 450 ASN A N 1
ATOM 3453 C CA . ASN A 1 450 ? -2.169 -28.934 3.909 1.00 76.75 450 ASN A CA 1
ATOM 3454 C C . ASN A 1 450 ? -3.064 -29.578 2.839 1.00 76.75 450 ASN A C 1
ATOM 3456 O O . ASN A 1 450 ? -2.941 -30.774 2.573 1.00 76.75 450 ASN A O 1
ATOM 3460 N N . ASP A 1 451 ? -3.953 -28.806 2.203 1.00 71.12 451 ASP A N 1
ATOM 3461 C CA . ASP A 1 451 ? -5.036 -29.337 1.352 1.00 71.12 451 ASP A CA 1
ATOM 3462 C C . ASP A 1 451 ? -4.524 -30.000 0.075 1.00 71.12 451 ASP A C 1
ATOM 3464 O O . ASP A 1 451 ? -5.246 -30.700 -0.636 1.00 71.12 451 ASP A O 1
ATOM 3468 N N . LEU A 1 452 ? -3.276 -29.738 -0.285 1.00 53.28 452 LEU A N 1
ATOM 3469 C CA . LEU A 1 452 ? -2.950 -29.798 -1.683 1.00 53.28 452 LEU A CA 1
ATOM 3470 C C . LEU A 1 452 ? -2.251 -31.076 -2.134 1.00 53.28 452 LEU A C 1
ATOM 3472 O O . LEU A 1 452 ? -2.139 -31.262 -3.340 1.00 53.28 452 LEU A O 1
ATOM 3476 N N . LYS A 1 453 ? -1.703 -31.929 -1.257 1.00 51.09 453 LYS A N 1
ATOM 3477 C CA . LYS A 1 453 ? -0.676 -32.920 -1.679 1.00 51.09 453 LYS A CA 1
ATOM 3478 C C . LYS A 1 453 ? 0.433 -32.277 -2.568 1.00 51.09 453 LYS A C 1
ATOM 3480 O O . LYS A 1 453 ? 1.224 -32.983 -3.192 1.00 51.09 453 LYS A O 1
ATOM 3485 N N . LYS A 1 454 ? 0.508 -30.933 -2.637 1.00 57.09 454 LYS A N 1
ATOM 3486 C CA . LYS A 1 454 ? 1.332 -30.117 -3.541 1.00 57.09 454 LYS A CA 1
ATOM 3487 C C . LYS A 1 454 ? 2.646 -29.846 -2.834 1.00 57.09 454 LYS A C 1
ATOM 3489 O O . LYS A 1 454 ? 2.847 -28.786 -2.251 1.00 57.09 454 LYS A O 1
ATOM 3494 N N . LYS A 1 455 ? 3.551 -30.819 -2.916 1.00 58.16 455 LYS A N 1
ATOM 3495 C CA . LYS A 1 455 ? 4.944 -30.741 -2.445 1.00 58.16 455 LYS A CA 1
ATOM 3496 C C . LYS A 1 455 ? 5.789 -29.761 -3.282 1.00 58.16 455 LYS A C 1
ATOM 3498 O O . LYS A 1 455 ? 6.832 -30.132 -3.809 1.00 58.16 455 LYS A O 1
ATOM 3503 N N . GLY A 1 456 ? 5.318 -28.534 -3.480 1.00 67.12 456 GLY A N 1
ATOM 3504 C CA . GLY A 1 456 ? 5.975 -27.536 -4.314 1.00 67.12 456 GLY A CA 1
ATOM 3505 C C . GLY A 1 456 ? 6.131 -26.207 -3.586 1.00 67.12 456 GLY A C 1
ATOM 3506 O O . GLY A 1 456 ? 5.233 -25.765 -2.868 1.00 67.12 456 GLY A O 1
ATOM 3507 N N . GLY A 1 457 ? 7.306 -25.599 -3.740 1.00 81.19 457 GLY A N 1
ATOM 3508 C CA . GLY A 1 457 ? 7.632 -24.314 -3.133 1.00 81.19 457 GLY A CA 1
ATOM 3509 C C . GLY A 1 457 ? 6.955 -23.133 -3.829 1.00 81.19 457 GLY A C 1
ATOM 3510 O O . GLY A 1 457 ? 5.997 -23.274 -4.592 1.00 81.19 457 GLY A O 1
ATOM 3511 N N . TYR A 1 458 ? 7.481 -21.942 -3.566 1.00 86.94 458 TYR A N 1
ATOM 3512 C CA . TYR A 1 458 ? 7.091 -20.753 -4.309 1.00 86.94 458 TYR A CA 1
ATOM 3513 C C . TYR A 1 458 ? 7.736 -20.733 -5.690 1.00 86.94 458 TYR A C 1
ATOM 3515 O O . TYR A 1 458 ? 8.921 -21.041 -5.843 1.00 86.94 458 TYR A O 1
ATOM 3523 N N . PHE A 1 459 ? 6.966 -20.310 -6.685 1.00 85.75 459 PHE A N 1
ATOM 3524 C CA . PHE A 1 459 ? 7.475 -20.036 -8.020 1.00 85.75 459 PHE A CA 1
ATOM 3525 C C . PHE A 1 459 ? 6.801 -18.799 -8.617 1.00 85.75 459 PHE A C 1
ATOM 3527 O O . PHE A 1 459 ? 5.713 -18.401 -8.203 1.00 85.75 459 PHE A O 1
ATOM 3534 N N . ILE A 1 460 ? 7.481 -18.156 -9.564 1.00 85.25 460 ILE A N 1
ATOM 3535 C CA . ILE A 1 460 ? 7.026 -16.919 -10.198 1.00 85.25 460 ILE A CA 1
ATOM 3536 C C . ILE A 1 460 ? 6.768 -17.201 -11.671 1.00 85.25 460 ILE A C 1
ATOM 3538 O O . ILE A 1 460 ? 7.602 -17.806 -12.340 1.00 85.25 460 ILE A O 1
ATOM 3542 N N . GLU A 1 461 ? 5.636 -16.726 -12.179 1.00 83.94 461 GLU A N 1
ATOM 3543 C CA . GLU A 1 461 ? 5.291 -16.805 -13.599 1.00 83.94 461 GLU A CA 1
ATOM 3544 C C . GLU A 1 461 ? 4.908 -15.435 -14.153 1.00 83.94 461 GLU A C 1
ATOM 3546 O O . GLU A 1 461 ? 4.478 -14.542 -13.422 1.00 83.94 461 GLU A O 1
ATOM 3551 N N . LEU A 1 462 ? 5.055 -15.267 -15.466 1.00 79.94 462 LEU A N 1
ATOM 3552 C CA . LEU A 1 462 ? 4.567 -14.084 -16.165 1.00 79.94 462 LEU A CA 1
ATOM 3553 C C . LEU A 1 462 ? 3.040 -14.103 -16.242 1.00 79.94 462 LEU A C 1
ATOM 3555 O O . LEU A 1 462 ? 2.436 -15.099 -16.634 1.00 79.94 462 LEU A O 1
ATOM 3559 N N . ASP A 1 463 ? 2.413 -12.966 -15.954 1.00 81.94 463 ASP A N 1
ATOM 3560 C CA . ASP A 1 463 ? 0.988 -12.777 -16.214 1.00 81.94 463 ASP A CA 1
ATOM 3561 C C . ASP A 1 463 ? 0.793 -12.324 -17.667 1.00 81.94 463 ASP A C 1
ATOM 3563 O O . ASP A 1 463 ? 0.777 -11.129 -17.985 1.00 81.94 463 ASP A O 1
ATOM 3567 N N . ALA A 1 464 ? 0.698 -13.305 -18.568 1.00 71.06 464 ALA A N 1
ATOM 3568 C CA . ALA A 1 464 ? 0.506 -13.079 -19.998 1.00 71.06 464 ALA A CA 1
ATOM 3569 C C . ALA A 1 464 ? -0.862 -12.455 -20.333 1.00 71.06 464 ALA A C 1
ATOM 3571 O O . ALA A 1 464 ? -0.988 -11.799 -21.366 1.00 71.06 464 ALA A O 1
ATOM 3572 N N . GLY A 1 465 ? -1.874 -12.625 -19.473 1.00 74.19 465 GLY A N 1
ATOM 3573 C CA . GLY A 1 465 ? -3.195 -12.013 -19.644 1.00 74.19 465 GLY A CA 1
ATOM 3574 C C . GLY A 1 465 ? -3.106 -10.501 -19.485 1.00 74.19 465 GLY A C 1
ATOM 3575 O O . GLY A 1 465 ? -3.313 -9.757 -20.445 1.00 74.19 465 GLY A O 1
ATOM 3576 N N . LYS A 1 466 ? -2.636 -10.048 -18.316 1.00 74.88 466 LYS A N 1
ATOM 3577 C CA . LYS A 1 466 ? -2.390 -8.618 -18.068 1.00 74.88 466 LYS A CA 1
ATOM 3578 C C . LYS A 1 466 ? -1.312 -8.044 -18.980 1.00 74.88 466 LYS A C 1
ATOM 3580 O O . LYS A 1 466 ? -1.278 -6.837 -19.215 1.00 74.88 466 LYS A O 1
ATOM 3585 N N . ALA A 1 467 ? -0.422 -8.882 -19.520 1.00 66.12 467 ALA A N 1
ATOM 3586 C CA . ALA A 1 467 ? 0.583 -8.438 -20.476 1.00 66.12 467 ALA A CA 1
ATOM 3587 C C . ALA A 1 467 ? 0.001 -7.827 -21.750 1.00 66.12 467 ALA A C 1
ATOM 3589 O O . ALA A 1 467 ? 0.547 -6.850 -22.263 1.00 66.12 467 ALA A O 1
ATOM 3590 N N . LYS A 1 468 ? -1.118 -8.367 -22.232 1.00 65.38 468 LYS A N 1
ATOM 3591 C CA . LYS A 1 468 ? -1.747 -7.943 -23.488 1.00 65.38 468 LYS A CA 1
ATOM 3592 C C . LYS A 1 468 ? -2.489 -6.609 -23.367 1.00 65.38 468 LYS A C 1
ATOM 3594 O O . LYS A 1 468 ? -2.660 -5.916 -24.370 1.00 65.38 468 LYS A O 1
ATOM 3599 N N . GLU A 1 469 ? -2.863 -6.229 -22.147 1.00 65.88 469 GLU A N 1
ATOM 3600 C CA . GLU A 1 469 ? -3.586 -4.994 -21.806 1.00 65.88 469 GLU A CA 1
ATOM 3601 C C . GLU A 1 469 ? -2.650 -3.788 -21.572 1.00 65.88 469 GLU A C 1
ATOM 3603 O O . GLU A 1 469 ? -3.094 -2.682 -21.253 1.00 65.88 469 GLU A O 1
ATOM 3608 N N . ARG A 1 470 ? -1.330 -3.969 -21.724 1.00 63.06 470 ARG A N 1
ATOM 3609 C CA . ARG A 1 470 ? -0.323 -2.947 -21.402 1.00 63.06 470 ARG A CA 1
ATOM 3610 C C . ARG A 1 470 ? -0.355 -1.758 -22.362 1.00 63.06 470 ARG A C 1
ATOM 3612 O O . ARG A 1 470 ? -0.260 -1.892 -23.578 1.00 63.06 470 ARG A O 1
ATOM 3619 N N . ASN A 1 471 ? -0.328 -0.563 -21.779 1.00 58.28 471 ASN A N 1
ATOM 3620 C CA . ASN A 1 471 ? -0.046 0.707 -22.455 1.00 58.28 471 ASN A CA 1
ATOM 3621 C C . ASN A 1 471 ? 1.280 1.353 -21.989 1.00 58.28 471 ASN A C 1
ATOM 3623 O O . ASN A 1 471 ? 1.609 2.458 -22.426 1.00 58.28 471 ASN A O 1
ATOM 3627 N N . ALA A 1 472 ? 2.039 0.684 -21.112 1.00 59.78 472 ALA A N 1
ATOM 3628 C CA . ALA A 1 472 ? 3.242 1.200 -20.457 1.00 59.78 472 ALA A CA 1
ATOM 3629 C C . ALA A 1 472 ? 4.280 0.092 -20.182 1.00 59.78 472 ALA A C 1
ATOM 3631 O O . ALA A 1 472 ? 3.946 -1.091 -20.190 1.00 59.78 472 ALA A O 1
ATOM 3632 N N . ALA A 1 473 ? 5.519 0.497 -19.873 1.00 66.56 473 ALA A N 1
ATOM 3633 C CA . ALA A 1 473 ? 6.640 -0.370 -19.496 1.00 66.56 473 ALA A CA 1
ATOM 3634 C C . ALA A 1 473 ? 6.448 -0.996 -18.099 1.00 66.56 473 ALA A C 1
ATOM 3636 O O . ALA A 1 473 ? 7.048 -0.567 -17.107 1.00 66.56 473 ALA A O 1
ATOM 3637 N N . LYS A 1 474 ? 5.541 -1.969 -18.017 1.00 74.81 474 LYS A N 1
ATOM 3638 C CA . LYS A 1 474 ? 5.178 -2.689 -16.794 1.00 74.81 474 LYS A CA 1
ATOM 3639 C C . LYS A 1 474 ? 5.342 -4.184 -17.005 1.00 74.81 474 LYS A C 1
ATOM 3641 O O . LYS A 1 474 ? 4.791 -4.689 -17.973 1.00 74.81 474 LYS A O 1
ATOM 3646 N N . ILE A 1 475 ? 6.009 -4.889 -16.096 1.00 75.88 475 ILE A N 1
ATOM 3647 C CA . ILE A 1 475 ? 6.041 -6.360 -16.043 1.00 75.88 475 ILE A CA 1
ATOM 3648 C C . ILE A 1 475 ? 4.998 -6.826 -15.044 1.00 75.88 475 ILE A C 1
ATOM 3650 O O . ILE A 1 475 ? 5.013 -6.389 -13.899 1.00 75.88 475 ILE A O 1
ATOM 3654 N N . PHE A 1 476 ? 4.112 -7.717 -15.476 1.00 83.19 476 PHE A N 1
ATOM 3655 C CA . PHE A 1 476 ? 3.150 -8.364 -14.593 1.00 83.19 476 PHE A CA 1
ATOM 3656 C C . PHE A 1 476 ? 3.602 -9.789 -14.312 1.00 83.19 476 PHE A C 1
ATOM 3658 O O . PHE A 1 476 ? 3.863 -10.547 -15.249 1.00 83.19 476 PHE A O 1
ATOM 3665 N N . LEU A 1 477 ? 3.711 -10.125 -13.033 1.00 85.00 477 LEU A N 1
ATOM 3666 C CA . LEU A 1 477 ? 4.123 -11.432 -12.542 1.00 85.00 477 LEU A CA 1
ATOM 3667 C C . LEU A 1 477 ? 3.085 -11.954 -11.551 1.00 85.00 477 LEU A C 1
ATOM 3669 O O . LEU A 1 477 ? 2.413 -11.181 -10.871 1.00 85.00 477 LEU A O 1
ATOM 3673 N N . LYS A 1 478 ? 3.008 -13.270 -11.422 1.00 89.81 478 LYS A N 1
ATOM 3674 C CA . LYS A 1 478 ? 2.231 -13.961 -10.398 1.00 89.81 478 LYS A CA 1
ATOM 3675 C C . LYS A 1 478 ? 3.185 -14.733 -9.511 1.00 89.81 478 LYS A C 1
ATOM 3677 O O . LYS A 1 478 ? 3.998 -15.505 -10.016 1.00 89.81 478 LYS A O 1
ATOM 3682 N N . LEU A 1 479 ? 3.094 -14.514 -8.204 1.00 90.25 479 LEU A N 1
ATOM 3683 C CA . LEU A 1 479 ? 3.742 -15.381 -7.231 1.00 90.25 479 LEU A CA 1
ATOM 3684 C C . LEU A 1 479 ? 2.766 -16.490 -6.878 1.00 90.25 479 LEU A C 1
ATOM 3686 O O . LEU A 1 479 ? 1.686 -16.212 -6.358 1.00 90.25 479 LEU A O 1
ATOM 3690 N N . LYS A 1 480 ? 3.155 -17.728 -7.151 1.00 90.31 480 LYS A N 1
ATOM 3691 C CA . LYS A 1 480 ? 2.332 -18.914 -6.953 1.00 90.31 480 LYS A CA 1
ATOM 3692 C C . LYS A 1 480 ? 2.952 -19.826 -5.909 1.00 90.31 480 LYS A C 1
ATOM 3694 O O . LYS A 1 480 ? 4.167 -19.813 -5.697 1.00 90.31 480 LYS A O 1
ATOM 3699 N N . ARG A 1 481 ? 2.112 -20.647 -5.284 1.00 87.12 481 ARG A N 1
ATOM 3700 C CA . ARG A 1 481 ? 2.535 -21.716 -4.376 1.00 87.12 481 ARG A CA 1
ATOM 3701 C C . ARG A 1 481 ? 1.981 -23.060 -4.837 1.00 87.12 481 ARG A C 1
ATOM 3703 O O . ARG A 1 481 ? 0.800 -23.158 -5.172 1.00 87.12 481 ARG A O 1
ATOM 3710 N N . GLY A 1 482 ? 2.834 -24.084 -4.852 1.00 84.62 482 GLY A N 1
ATOM 3711 C CA . GLY A 1 482 ? 2.496 -25.442 -5.282 1.00 84.62 482 GLY A CA 1
ATOM 3712 C C . GLY A 1 482 ? 3.414 -25.942 -6.399 1.00 84.62 482 GLY A C 1
ATOM 3713 O O . GLY A 1 482 ? 4.581 -25.570 -6.472 1.00 84.62 482 GLY A O 1
ATOM 3714 N N . THR A 1 483 ? 2.897 -26.800 -7.275 1.00 80.56 483 THR A N 1
ATOM 3715 C CA . THR A 1 483 ? 3.618 -27.319 -8.452 1.00 80.56 483 THR A CA 1
ATOM 3716 C C . THR A 1 483 ? 3.148 -26.620 -9.730 1.00 80.56 483 THR A C 1
ATOM 3718 O O . THR A 1 483 ? 2.101 -25.983 -9.739 1.00 80.56 483 THR A O 1
ATOM 3721 N N . LYS A 1 484 ? 3.862 -26.779 -10.852 1.00 77.50 484 LYS A N 1
ATOM 3722 C CA . LYS A 1 484 ? 3.428 -26.199 -12.141 1.00 77.50 484 LYS A CA 1
ATOM 3723 C C . LYS A 1 484 ? 2.055 -26.698 -12.613 1.00 77.50 484 LYS A C 1
ATOM 3725 O O . LYS A 1 484 ? 1.323 -25.956 -13.252 1.00 77.50 484 LYS A O 1
ATOM 3730 N N . SER A 1 485 ? 1.718 -27.953 -12.311 1.00 78.50 485 SER A N 1
ATOM 3731 C CA . SER A 1 485 ? 0.447 -28.574 -12.721 1.00 78.50 485 SER A CA 1
ATOM 3732 C C . SER A 1 485 ? -0.716 -28.245 -11.787 1.00 78.50 485 SER A C 1
ATOM 3734 O O . SER A 1 485 ? -1.878 -28.323 -12.172 1.00 78.50 485 SER A O 1
ATOM 3736 N N . GLN A 1 486 ? -0.405 -27.882 -10.544 1.00 82.50 486 GLN A N 1
ATOM 3737 C CA . GLN A 1 486 ? -1.389 -27.554 -9.534 1.00 82.50 486 GLN A CA 1
ATOM 3738 C C . GLN A 1 486 ? -0.781 -26.507 -8.608 1.00 82.50 486 GLN A C 1
ATOM 3740 O O . GLN A 1 486 ? 0.155 -26.811 -7.867 1.00 82.50 486 GLN A O 1
ATOM 3745 N N . SER A 1 487 ? -1.328 -25.296 -8.608 1.00 87.19 487 SER A N 1
ATOM 3746 C CA . SER A 1 487 ? -0.853 -24.182 -7.782 1.00 87.19 487 SER A CA 1
ATOM 3747 C C . SER A 1 487 ? -1.991 -23.251 -7.402 1.00 87.19 487 SER A C 1
ATOM 3749 O O . SER A 1 487 ? -3.064 -23.314 -7.995 1.00 87.19 487 SER A O 1
ATOM 3751 N N . VAL A 1 488 ? -1.736 -22.387 -6.427 1.00 89.38 488 VAL A N 1
ATOM 3752 C CA . VAL A 1 488 ? -2.595 -21.250 -6.090 1.00 89.38 488 VAL A CA 1
ATOM 3753 C C . VAL A 1 488 ? -1.795 -19.980 -6.336 1.00 89.38 488 VAL A C 1
ATOM 3755 O O . VAL A 1 488 ? -0.654 -19.867 -5.874 1.00 89.38 488 VAL A O 1
ATOM 3758 N N . ASP A 1 489 ? -2.372 -19.034 -7.070 1.00 92.31 489 ASP A N 1
ATOM 3759 C CA . ASP A 1 489 ? -1.805 -17.695 -7.191 1.00 92.31 489 ASP A CA 1
ATOM 3760 C C . ASP A 1 489 ? -1.924 -17.025 -5.822 1.00 92.31 489 ASP A C 1
ATOM 3762 O O . ASP A 1 489 ? -3.012 -16.997 -5.265 1.00 92.31 489 ASP A O 1
ATOM 3766 N N . ILE A 1 490 ? -0.841 -16.491 -5.260 1.00 91.94 490 ILE A N 1
ATOM 3767 C CA . ILE A 1 490 ? -0.841 -15.829 -3.943 1.00 91.94 490 ILE A CA 1
ATOM 3768 C C . ILE A 1 490 ? -0.842 -14.313 -4.101 1.00 91.94 490 ILE A C 1
ATOM 3770 O O . ILE A 1 490 ? -1.665 -13.614 -3.508 1.00 91.94 490 ILE A O 1
ATOM 3774 N N . LEU A 1 491 ? 0.078 -13.804 -4.925 1.00 92.56 491 LEU A N 1
ATOM 3775 C CA . LEU A 1 491 ? 0.230 -12.378 -5.192 1.00 92.56 491 LEU A CA 1
ATOM 3776 C C . LEU A 1 491 ? 0.224 -12.106 -6.690 1.00 92.56 491 LEU A C 1
ATOM 3778 O O . LEU A 1 491 ? 0.879 -12.803 -7.467 1.00 92.56 491 LEU A O 1
ATOM 3782 N N . GLU A 1 492 ? -0.439 -11.024 -7.069 1.00 92.19 492 GLU A N 1
ATOM 3783 C CA . GLU A 1 492 ? -0.280 -10.397 -8.376 1.00 92.19 492 GLU A CA 1
ATOM 3784 C C . GLU A 1 492 ? 0.695 -9.231 -8.221 1.00 92.19 492 GLU A C 1
ATOM 3786 O O . GLU A 1 492 ? 0.484 -8.339 -7.399 1.00 92.19 492 GLU A O 1
ATOM 3791 N N . MET A 1 493 ? 1.778 -9.247 -8.992 1.00 88.19 493 MET A N 1
ATOM 3792 C CA . MET A 1 493 ? 2.898 -8.322 -8.860 1.00 88.19 493 MET A CA 1
ATOM 3793 C C . MET A 1 493 ? 3.067 -7.484 -10.129 1.00 88.19 493 MET A C 1
ATOM 3795 O O . MET A 1 493 ? 2.980 -7.993 -11.247 1.00 88.19 493 MET A O 1
ATOM 3799 N N . GLU A 1 494 ? 3.359 -6.198 -9.959 1.00 85.69 494 GLU A N 1
ATOM 3800 C CA . GLU A 1 494 ? 3.710 -5.262 -11.025 1.00 85.69 494 GLU A CA 1
ATOM 3801 C C . GLU A 1 494 ? 5.119 -4.707 -10.777 1.00 85.69 494 GLU A C 1
ATOM 3803 O O . GLU A 1 494 ? 5.405 -4.139 -9.724 1.00 85.69 494 GLU A O 1
ATOM 3808 N N . PHE A 1 495 ? 5.987 -4.819 -11.782 1.00 79.56 495 PHE A N 1
ATOM 3809 C CA . PHE A 1 495 ? 7.248 -4.090 -11.854 1.00 79.56 495 PHE A CA 1
ATOM 3810 C C . PHE A 1 495 ? 7.096 -2.948 -12.838 1.00 79.56 495 PHE A C 1
ATOM 3812 O O . PHE A 1 495 ? 6.908 -3.166 -14.036 1.00 79.56 495 PHE A O 1
ATOM 3819 N N . ARG A 1 496 ? 7.206 -1.721 -12.342 1.00 76.06 496 ARG A N 1
ATOM 3820 C CA . ARG A 1 496 ? 7.022 -0.517 -13.144 1.00 76.06 496 ARG A CA 1
ATOM 3821 C C . ARG A 1 496 ? 8.309 0.279 -13.247 1.00 76.06 496 ARG A C 1
ATOM 3823 O O . ARG A 1 496 ? 8.816 0.780 -12.244 1.00 76.06 496 ARG A O 1
ATOM 3830 N N . PHE A 1 497 ? 8.761 0.506 -14.474 1.00 72.75 497 PHE A N 1
ATOM 3831 C CA . PHE A 1 497 ? 9.823 1.468 -14.753 1.00 72.75 497 PHE A CA 1
ATOM 3832 C C . PHE A 1 497 ? 9.224 2.882 -14.835 1.00 72.75 497 PHE A C 1
ATOM 3834 O O . PHE A 1 497 ? 8.177 3.093 -15.459 1.00 72.75 497 PHE A O 1
ATOM 3841 N N . LYS A 1 498 ? 9.840 3.865 -14.167 1.00 65.38 498 LYS A N 1
ATOM 3842 C CA . LYS A 1 498 ? 9.373 5.262 -14.154 1.00 65.38 498 LYS A CA 1
ATOM 3843 C C . LYS A 1 498 ? 10.478 6.204 -14.622 1.00 65.38 498 LYS A C 1
ATOM 3845 O O . LYS A 1 498 ? 11.450 6.398 -13.909 1.00 65.38 498 LYS A O 1
ATOM 3850 N N . GLY A 1 499 ? 10.245 6.894 -15.741 1.00 68.81 499 GLY A N 1
ATOM 3851 C CA . GLY A 1 499 ? 11.155 7.931 -16.234 1.00 68.81 499 GLY A CA 1
ATOM 3852 C C . GLY A 1 499 ? 12.443 7.334 -16.788 1.00 68.81 499 GLY A C 1
ATOM 3853 O O . GLY A 1 499 ? 12.384 6.657 -17.816 1.00 68.81 499 GLY A O 1
ATOM 3854 N N . ASP A 1 500 ? 13.546 7.606 -16.085 1.00 67.38 500 ASP A N 1
ATOM 3855 C CA . ASP A 1 500 ? 14.884 7.073 -16.338 1.00 67.38 500 ASP A CA 1
ATOM 3856 C C . ASP A 1 500 ? 14.915 5.578 -16.009 1.00 67.38 500 ASP A C 1
ATOM 3858 O O . ASP A 1 500 ? 14.600 5.159 -14.892 1.00 67.38 500 ASP A O 1
ATOM 3862 N N . PHE A 1 501 ? 15.292 4.763 -16.987 1.00 68.25 501 PHE A N 1
ATOM 3863 C CA . PHE A 1 501 ? 15.357 3.321 -16.810 1.00 68.25 501 PHE A CA 1
ATOM 3864 C C . PHE A 1 501 ? 16.522 2.883 -15.934 1.00 68.25 501 PHE A C 1
ATOM 3866 O O . PHE A 1 501 ? 16.516 1.734 -15.521 1.00 68.25 501 PHE A O 1
ATOM 3873 N N . MET A 1 502 ? 17.454 3.762 -15.555 1.00 69.06 502 MET A N 1
ATOM 3874 C CA . MET A 1 502 ? 18.425 3.467 -14.500 1.00 69.06 502 MET A CA 1
ATOM 3875 C C . MET A 1 502 ? 17.824 3.430 -13.106 1.00 69.06 502 MET A C 1
ATOM 3877 O O . MET A 1 502 ? 18.332 2.696 -12.260 1.00 69.06 502 MET A O 1
ATOM 3881 N N . ALA A 1 503 ? 16.702 4.114 -12.880 1.00 71.94 503 ALA A N 1
ATOM 3882 C CA . ALA A 1 503 ? 15.997 3.999 -11.617 1.00 71.94 503 ALA A CA 1
ATOM 3883 C C . ALA A 1 503 ? 15.560 2.547 -11.382 1.00 71.94 503 ALA A C 1
ATOM 3885 O O . ALA A 1 503 ? 15.204 1.813 -12.316 1.00 71.94 503 ALA A O 1
ATOM 3886 N N . ASP A 1 504 ? 15.589 2.119 -10.125 1.00 74.00 504 ASP A N 1
ATOM 3887 C CA . ASP A 1 504 ? 15.049 0.818 -9.766 1.00 74.00 504 ASP A CA 1
ATOM 3888 C C . ASP A 1 504 ? 13.563 0.743 -10.112 1.00 74.00 504 ASP A C 1
ATOM 3890 O O . ASP A 1 504 ? 12.813 1.687 -9.826 1.00 74.00 504 ASP A O 1
ATOM 3894 N N . PRO A 1 505 ? 13.102 -0.380 -10.691 1.00 75.06 505 PRO A N 1
ATOM 3895 C CA . PRO A 1 505 ? 11.684 -0.563 -10.918 1.00 75.06 505 PRO A CA 1
ATOM 3896 C C . PRO A 1 505 ? 10.941 -0.495 -9.584 1.00 75.06 505 PRO A C 1
ATOM 3898 O O . PRO A 1 505 ? 11.387 -1.019 -8.554 1.00 75.06 505 PRO A O 1
ATOM 3901 N N . GLN A 1 506 ? 9.783 0.158 -9.615 1.00 80.88 506 GLN A N 1
ATOM 3902 C CA . GLN A 1 506 ? 8.848 0.099 -8.505 1.00 80.88 506 GLN A CA 1
ATOM 3903 C C . GLN A 1 506 ? 8.194 -1.271 -8.508 1.00 80.88 506 GLN A C 1
ATOM 3905 O O . GLN A 1 506 ? 7.643 -1.694 -9.522 1.00 80.88 506 GLN A O 1
ATOM 3910 N N . PHE A 1 507 ? 8.276 -1.937 -7.368 1.00 82.62 507 PHE A N 1
ATOM 3911 C CA . PHE A 1 507 ? 7.654 -3.213 -7.108 1.00 82.62 507 PHE A CA 1
ATOM 3912 C C . PHE A 1 507 ? 6.344 -2.981 -6.359 1.00 82.62 507 PHE A C 1
ATOM 3914 O O . PHE A 1 507 ? 6.319 -2.369 -5.284 1.00 82.62 507 PHE A O 1
ATOM 3921 N N . GLN A 1 508 ? 5.261 -3.459 -6.958 1.00 86.94 508 GLN A N 1
ATOM 3922 C CA . GLN A 1 508 ? 3.911 -3.393 -6.427 1.00 86.94 508 GLN A CA 1
ATOM 3923 C C . GLN A 1 508 ? 3.325 -4.793 -6.352 1.00 86.94 508 GLN A C 1
ATOM 3925 O O . GLN A 1 508 ? 3.568 -5.606 -7.238 1.00 86.94 508 GLN A O 1
ATOM 3930 N N . ALA A 1 509 ? 2.543 -5.075 -5.314 1.00 89.38 509 ALA A N 1
ATOM 3931 C CA . ALA A 1 509 ? 1.845 -6.350 -5.198 1.00 89.38 509 ALA A CA 1
ATOM 3932 C C . ALA A 1 509 ? 0.468 -6.183 -4.559 1.00 89.38 509 ALA A C 1
ATOM 3934 O O . ALA A 1 509 ? 0.291 -5.344 -3.673 1.00 89.38 509 ALA A O 1
ATOM 3935 N N . VAL A 1 510 ? -0.479 -7.011 -4.986 1.00 91.75 510 VAL A N 1
ATOM 3936 C CA . VAL A 1 510 ? -1.807 -7.183 -4.383 1.00 91.75 510 VAL A CA 1
ATOM 3937 C C . VAL A 1 510 ? -2.062 -8.669 -4.131 1.00 91.75 510 VAL A C 1
ATOM 3939 O O . VAL A 1 510 ? -1.413 -9.519 -4.744 1.00 91.75 510 VAL A O 1
ATOM 3942 N N . LEU A 1 511 ? -2.997 -8.991 -3.232 1.00 91.44 511 LEU A N 1
ATOM 3943 C CA . LEU A 1 511 ? -3.474 -10.370 -3.093 1.00 91.44 511 LEU A CA 1
ATOM 3944 C C . LEU A 1 511 ? -4.163 -10.795 -4.391 1.00 91.44 511 LEU A C 1
ATOM 3946 O O . LEU A 1 511 ? -4.962 -10.031 -4.935 1.00 91.44 511 LEU A O 1
ATOM 3950 N N . SER A 1 512 ? -3.877 -12.005 -4.862 1.00 92.50 512 SER A N 1
ATOM 3951 C CA . SER A 1 512 ? -4.589 -12.581 -6.003 1.00 92.50 512 SER A CA 1
ATOM 3952 C C . SER A 1 512 ? -6.061 -12.846 -5.663 1.00 92.50 512 SER A C 1
ATOM 3954 O O . SER A 1 512 ? -6.449 -12.964 -4.494 1.00 92.50 512 SER A O 1
ATOM 3956 N N . LYS A 1 513 ? -6.892 -13.001 -6.699 1.00 90.62 513 LYS A N 1
ATOM 3957 C CA . LYS A 1 513 ? -8.280 -13.455 -6.525 1.00 90.62 513 LYS A CA 1
ATOM 3958 C C . LYS A 1 513 ? -8.344 -14.848 -5.890 1.00 90.62 513 LYS A C 1
ATOM 3960 O O . LYS A 1 513 ? -9.092 -15.030 -4.935 1.00 90.62 513 LYS A O 1
ATOM 3965 N N . ASP A 1 514 ? -7.520 -15.784 -6.356 1.00 90.00 514 ASP A N 1
ATOM 3966 C CA . ASP A 1 514 ? -7.489 -17.165 -5.857 1.00 90.00 514 ASP A CA 1
ATOM 3967 C C . ASP A 1 514 ? -7.177 -17.220 -4.361 1.00 90.00 514 ASP A C 1
ATOM 3969 O O . ASP A 1 514 ? -7.851 -17.909 -3.597 1.00 90.00 514 ASP A O 1
ATOM 3973 N N . PHE A 1 515 ? -6.188 -16.447 -3.912 1.00 90.56 515 PHE A N 1
ATOM 3974 C CA . PHE A 1 515 ? -5.817 -16.451 -2.507 1.00 90.56 515 PHE A CA 1
ATOM 3975 C C . PHE A 1 515 ? -6.882 -15.789 -1.645 1.00 90.56 515 PHE A C 1
ATOM 3977 O O . PHE A 1 515 ? -7.181 -16.286 -0.568 1.00 90.56 515 PHE A O 1
ATOM 3984 N N . LYS A 1 516 ? -7.538 -14.729 -2.125 1.00 88.88 516 LYS A N 1
ATOM 3985 C CA . LYS A 1 516 ? -8.692 -14.157 -1.419 1.00 88.88 516 LYS A CA 1
ATOM 3986 C C . LYS A 1 516 ? -9.818 -15.168 -1.220 1.00 88.88 516 LYS A C 1
ATOM 3988 O O . LYS A 1 516 ? -10.406 -15.162 -0.147 1.00 88.88 516 LYS A O 1
ATOM 3993 N N . VAL A 1 517 ? -10.067 -16.054 -2.188 1.00 87.19 517 VAL A N 1
ATOM 3994 C CA . VAL A 1 517 ? -11.032 -17.159 -2.033 1.00 87.19 517 VAL A CA 1
ATOM 3995 C C . VAL A 1 517 ? -10.591 -18.125 -0.927 1.00 87.19 517 VAL A C 1
ATOM 3997 O O . VAL A 1 517 ? -11.407 -18.527 -0.100 1.00 87.19 517 VAL A O 1
ATOM 4000 N N . VAL A 1 518 ? -9.294 -18.443 -0.853 1.00 85.81 518 VAL A N 1
ATOM 4001 C CA . VAL A 1 518 ? -8.718 -19.248 0.244 1.00 85.81 518 VAL A CA 1
ATOM 4002 C C . VAL A 1 518 ? -8.850 -18.551 1.606 1.00 85.81 518 VAL A C 1
ATOM 4004 O O . VAL A 1 518 ? -9.029 -19.217 2.626 1.00 85.81 518 VAL A O 1
ATOM 4007 N N . LEU A 1 519 ? -8.761 -17.219 1.643 1.00 84.88 519 LEU A N 1
ATOM 4008 C CA . LEU A 1 519 ? -8.908 -16.431 2.870 1.00 84.88 519 LEU A CA 1
ATOM 4009 C C . LEU A 1 519 ? -10.373 -16.280 3.298 1.00 84.88 519 LEU A C 1
ATOM 4011 O O . LEU A 1 519 ? -10.639 -16.226 4.493 1.00 84.88 519 LEU A O 1
ATOM 4015 N N . SER A 1 520 ? -11.309 -16.204 2.346 1.00 75.38 520 SER A N 1
ATOM 4016 C CA . SER A 1 520 ? -12.745 -16.040 2.606 1.00 75.38 520 SER A CA 1
ATOM 4017 C C . SER A 1 520 ? -13.471 -17.347 2.903 1.00 75.38 520 SER A C 1
ATOM 4019 O O . SER A 1 520 ? -14.637 -17.311 3.287 1.00 75.38 520 SER A O 1
ATOM 4021 N N . SER A 1 521 ? -12.833 -18.503 2.690 1.00 58.38 521 SER A N 1
ATOM 4022 C CA . SER A 1 521 ? -13.399 -19.803 3.041 1.00 58.38 521 SER A CA 1
ATOM 4023 C C . SER A 1 521 ? -13.420 -19.990 4.564 1.00 58.38 521 SER A C 1
ATOM 4025 O O . SER A 1 521 ? -12.665 -20.764 5.153 1.00 58.38 521 SER A O 1
ATOM 4027 N N . ASP A 1 522 ? -14.341 -19.290 5.217 1.00 48.94 522 ASP A N 1
ATOM 4028 C CA . ASP A 1 522 ? -14.884 -19.653 6.522 1.00 48.94 522 ASP A CA 1
ATOM 4029 C C . ASP A 1 522 ? -15.903 -20.790 6.333 1.00 48.94 522 ASP A C 1
ATOM 4031 O O . ASP A 1 522 ? -17.086 -20.671 6.646 1.00 48.94 522 ASP A O 1
ATOM 4035 N N . MET A 1 523 ? -15.447 -21.937 5.813 1.00 43.03 523 MET A N 1
ATOM 4036 C CA . MET A 1 523 ? -16.204 -23.193 5.884 1.00 43.03 523 MET A CA 1
ATOM 4037 C C . MET A 1 523 ? -16.189 -23.664 7.343 1.00 43.03 523 MET A C 1
ATOM 4039 O O . MET A 1 523 ? -15.415 -24.535 7.745 1.00 43.03 523 MET A O 1
ATOM 4043 N N . ALA A 1 524 ? -17.045 -23.030 8.144 1.00 35.38 524 ALA A N 1
ATOM 4044 C CA . ALA A 1 524 ? -17.154 -23.092 9.599 1.00 35.38 524 ALA A CA 1
ATOM 4045 C C . ALA A 1 524 ? -17.424 -24.492 10.200 1.00 35.38 524 ALA A C 1
ATOM 4047 O O . ALA A 1 524 ? -17.571 -24.608 11.416 1.00 35.38 524 ALA A O 1
ATOM 4048 N N . ALA A 1 525 ? -17.439 -25.560 9.396 1.00 36.97 525 ALA A N 1
ATOM 4049 C CA . ALA A 1 525 ? -17.700 -26.926 9.849 1.00 36.97 525 ALA A CA 1
ATOM 4050 C C . ALA A 1 525 ? -16.519 -27.909 9.691 1.00 36.97 525 ALA A C 1
ATOM 4052 O O . ALA A 1 525 ? -16.414 -28.817 10.510 1.00 36.97 525 ALA A O 1
ATOM 4053 N N . MET A 1 526 ? -15.590 -27.747 8.733 1.00 38.50 526 MET A N 1
ATOM 4054 C CA . MET A 1 526 ? -14.537 -28.768 8.511 1.00 38.50 526 MET A CA 1
ATOM 4055 C C . MET A 1 526 ? -13.225 -28.553 9.292 1.00 38.50 526 MET A C 1
ATOM 4057 O O . MET A 1 526 ? -12.515 -29.523 9.531 1.00 38.50 526 MET A O 1
ATOM 4061 N N . TYR A 1 527 ? -12.893 -27.336 9.753 1.00 50.22 527 TYR A N 1
ATOM 4062 C CA . TYR A 1 527 ? -11.488 -27.009 10.090 1.00 50.22 527 TYR A CA 1
ATOM 4063 C C . TYR A 1 527 ? -11.226 -26.307 11.440 1.00 50.22 527 TYR A C 1
ATOM 4065 O O . TYR A 1 527 ? -10.173 -25.699 11.635 1.00 50.22 527 TYR A O 1
ATOM 4073 N N . LYS A 1 528 ? -12.101 -26.451 12.448 1.00 41.06 528 LYS A N 1
ATOM 4074 C CA . LYS A 1 528 ? -11.837 -25.979 13.836 1.00 41.06 528 LYS A CA 1
ATOM 4075 C C . LYS A 1 528 ? -10.585 -26.605 14.501 1.00 41.06 528 LYS A C 1
ATOM 4077 O O . LYS A 1 528 ? -10.205 -26.182 15.592 1.00 41.06 528 LYS A O 1
ATOM 4082 N N . LYS A 1 529 ? -9.939 -27.606 13.884 1.00 45.53 529 LYS A N 1
ATOM 4083 C CA . LYS A 1 529 ? -8.743 -28.288 14.417 1.00 45.53 529 LYS A CA 1
ATOM 4084 C C . LYS A 1 529 ? -7.398 -27.719 13.935 1.00 45.53 529 LYS A C 1
ATOM 4086 O O . LYS A 1 529 ? -6.443 -27.821 14.696 1.00 45.53 529 LYS A O 1
ATOM 4091 N N . GLU A 1 530 ? -7.303 -27.106 12.751 1.00 46.59 530 GLU A N 1
ATOM 4092 C CA . GLU A 1 530 ? -5.994 -26.857 12.104 1.00 46.59 530 GLU A CA 1
ATOM 4093 C C . GLU A 1 530 ? -5.340 -25.501 12.427 1.00 46.59 530 GLU A C 1
ATOM 4095 O O . GLU A 1 530 ? -4.120 -25.392 12.407 1.00 46.59 530 GLU A O 1
ATOM 4100 N N . CYS A 1 531 ? -6.103 -24.479 12.826 1.00 50.97 531 CYS A N 1
ATOM 4101 C CA . CYS A 1 531 ? -5.550 -23.160 13.185 1.00 50.97 531 CYS A CA 1
ATOM 4102 C C . CYS A 1 531 ? -5.168 -23.020 14.677 1.00 50.97 531 CYS A C 1
ATOM 4104 O O . CYS A 1 531 ? -5.071 -21.903 15.184 1.00 50.97 531 CYS A O 1
ATOM 4106 N N . LYS A 1 532 ? -4.969 -24.126 15.412 1.00 46.69 532 LYS A N 1
ATOM 4107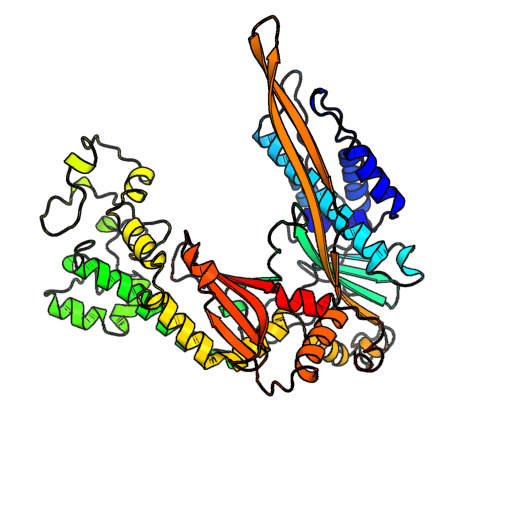 C CA . LYS A 1 532 ? -4.624 -24.099 16.852 1.00 46.69 532 LYS A CA 1
ATOM 4108 C C . LYS A 1 532 ? -3.190 -23.620 17.156 1.00 46.69 532 LYS A C 1
ATOM 4110 O O . LYS A 1 532 ? -2.858 -23.472 18.326 1.00 46.69 532 LYS A O 1
ATOM 4115 N N . GLY A 1 533 ? -2.364 -23.379 16.134 1.00 45.66 533 GLY A N 1
ATOM 4116 C CA . GLY A 1 533 ? -0.961 -22.966 16.274 1.00 45.66 533 GLY A CA 1
ATOM 4117 C C . GLY A 1 533 ? -0.666 -21.467 16.118 1.00 45.66 533 GLY A C 1
ATOM 4118 O O . GLY A 1 533 ? 0.498 -21.092 16.245 1.00 45.66 533 GLY A O 1
ATOM 4119 N N . TYR A 1 534 ? -1.674 -20.624 15.839 1.00 43.09 534 TYR A N 1
ATOM 4120 C CA . TYR A 1 534 ? -1.494 -19.191 15.544 1.00 43.09 534 TYR A CA 1
ATOM 4121 C C . TYR A 1 534 ? -2.361 -18.255 16.379 1.00 43.09 534 TYR A C 1
ATOM 4123 O O . TYR A 1 534 ? -3.587 -18.518 16.521 1.00 43.09 534 TYR A O 1
#

Secondary structure (DSSP, 8-state):
--S-HHHHHHHHHTTS-HHHHHHHHHHHTT--GGGT-S-HHHHHHHHHHHHHGGGEEETTEE--TT-HHHHHHHHHSPPP--BTTBPPPHHHHHHHHHHHHHHHHHHHHHHHIIIIIS-GGGGTSPPEEEE-SS---TTTGGG-PBPTT-SSBSS--SEEEEETTEEEEEEEEEESSTTSPPPPSEEEEHHHHT-SGGGHHHHHHHHHHHHHHHHHHHHHHHHTTSS-GGGSEEETTEE-SSHHHHHHHHTSHHHHHHHHH-TT--HHHHTTS-SSBSS----TTGGG--STTS-PPPTTTS-S--S---HHHHTT-TTSHHHHHHHHHT-S-GGG-HHHHHHHHHHHHTHHHHHHHHHHHHH-TTHHHHHHH-B---TTSTTTTSBHHHH-EEEEEEEEEEEEEEEEEEEEE-TTT--EEEEEEEEEEEEEEEEEEHHHHHHHHHHHHHTT-----EEEEE-HHHHHT-SSSEEEEEEEEE-SSSEEEEEEEEEE--SBTTSPPEEEEEE-HHHHHHHH---TTT-TTTTTT-

Sequence (534 aa):
MAYEPSELMFAGAILFPVDTLKDVISKSQKSNPKKGEGFEALDAFLDKILGSMKNIYMGEKLGTNSDADVIAFKNKVTIAKPKSGKPLTDSEMKSNMAVYSDIIRGISAAVCVREDVLIGAHKKATPTVYMTGNKWHPDIEPFNIKLNGQKFAYNSTDIMLGFGKSYYGISLKKKDTPDAPDPTLINKTFQNALAGPNFKQLLKDVTAAKTAAFAGIVLDAVNAGVISWKDVCMKEGVKAKTQKKFSDWANSPEGLAELIECKYIDKTLFGKEKYVNTKGWSGSGFSKYTGSDYLIPNEKDLGKIESGLSEKKVLKNPKSMRAYVNGRLKEKDMSKNAVFNSYAANMSKYASVLGNSLISIILKTELNDRLKAVRITDDAKIGKGKALTDVYDFYFFLVTGTGSVSITKKTEINPRTKAKSVVENANVSYSKGTSTSLKTILCGLTRIENDLKKKGGYFIELDAGKAKERNAAKIFLKLKRGTKSQSVDILEMEFRFKGDFMADPQFQAVLSKDFKVVLSSDMAAMYKKECKGY

Foldseek 3Di:
DLADLLLLLLLLLLQDALVLLVVLLVQLQVFFPPVVTRCVSVVVVVVSSLVCQQQEAEAAHRDDPPDPVSVVSCVQLDQDDADDPHDDDPVSVVSNQVSSFSNQLSSLLSSCCLPPPDDDPRSVDRWRKYAPRPHGHPVCVLLQDDDVQAPHGLLNFRMWTDDPQEIEGEDEAEAAAPPGDDDFLDWAFPCNLDDDPVCPVLVVLLLVLLLVQQLVLLVVCCVVLLDPQQQQALDAVHGDPDPVSSVVSCPDPSNSVCLQVVPRHPCQQFPPAHLAWLQFTQGPPPVPDPDPSHPDQPCVNLDNPDPDDPSVNRCPDCSGSNVSNLVLLLPLPQVSNSSQVSNQVSCQVCQQVVLVSSCCRSLVLCSVVSQQPRADCDPPDPRHRHRSVVRHHYWYKHKYRYWGKDWDWDWDQDPVPRDTDTRIGIHTGGDRIDMDTSLLLNVLVVCQVPVFVFPWGKGKDWPSVVSNVDSANKTWMFIWGGDPVDIFGAKIWIFHDHTRSVGRTTITIDGDPRSVVSSPPCVVPPPPPPSPPD

Radius of gyration: 28.01 Å; Cα contacts (8 Å, |Δi|>4): 897; chains: 1; bounding box: 76×70×80 Å

pLDDT: mean 80.21, std 15.25, range [35.38, 98.31]